Protein AF-A0A1C5A8S3-F1 (afdb_monomer_lite)

Foldseek 3Di:
DDDVVVPVLVLLQVVLVVVLVVLVVVLLVLLVVLVVLLVLLVVLLVVLVDQDFDDPPDDPDDDPPPKTWLDKAWFKFKKFADPPDPPFFDFDLELQDADPDVPPPDDPPRIDTDWTTMWIAILFWIWGQTPVGIDIDGLVQFPGWDQDRHFLWIWTHGPPPDTIMIIRGPPVCSSVVSSSNSSSSCVNVVNSVVHSVNSVVSSVVSVVPNRDDGDRDHSVNRDPVSVCPPVVNVVVVVVVVVVVVVVVVVVPDDDDDDDDDDDDDDDDDDDDDDDDDDDDDDDDDDDDDDDDDDDDDDDDDDDDDDDDDDDDDDDDDDDDDDDDDDDDDDDDPDPPPDPDDDDDDDDDDDDDDDDDDDDDDDPDDPDSPPVVPVVVVVVVVPPD

pLDDT: mean 70.66, std 23.25, range [31.56, 97.38]

Organism: NCBI:txid47872

Secondary structure (DSSP, 8-state):
--STHHHHHHHHHHHHHHHHHHHHHHHHHHHHHHHHHHHHHHHHHHHHHS--PPP-TT-SS---TT--EEEEEEEEEEEEEPTT-TTPPPP-S--PPPP--TTTTSPPTTEEEEEEEEEEEESSEEEEE-SS-EEEEEGGGEEEEEE-SSSSEEEEEETT-PPPEEEE--TTTHHHHHHHHHHHHHHHTT-HHHHHHHHHHHHHHHHHTPPPPPPPPPGGG--GGGGTT-HHHHHHHHHHHHHHHHHHHHS------------------------------PPPPPPP-------------------------PPPPPP------PPPPPP------------------------------------TTSHHHHHHHHHHHT--

Radius of gyration: 34.54 Å; chains: 1; bounding box: 81×74×110 Å

Sequence (384 aa):
MTQADRSGSGWRARWATRENKRRRHAHEDAVEAWCLRGIKLLRLRAAAEEVPAESAAVLPVELPDHEVVLAVQPDAELVDVEDGHTDLPTPELAVIPVQRTKRTRRLPRGVRVTDAGTAVVTDRRVILFGREGDREWTYAELSGLAHHPAAPISLLHSVSGRPVAGLRVPLAATARFRLRLTMAYADFIGQRRVVLARLDEALAANRRSRPPAPAVVTAEHAPARARLAHPAILAAAVALIALPAYAMTADSAGPSGPRGAFQGGVPATPGALPGSGAAPSAAPAAPGTAASRTADPEVTTGTPTSGPADPGAPRPSRPRGSPTRHRLPPPLRLCRRRYLRTDAGHRRIPTATPTAAGSSSASRLPTCAAGSRAWRDSQRAGGT

Structure (mmCIF, N/CA/C/O backbone):
data_AF-A0A1C5A8S3-F1
#
_entry.id   AF-A0A1C5A8S3-F1
#
loop_
_atom_site.group_PDB
_atom_site.id
_atom_site.type_symbol
_atom_site.label_atom_id
_atom_site.label_alt_id
_atom_site.label_comp_id
_atom_site.label_asym_id
_atom_site.label_entity_id
_atom_site.label_seq_id
_atom_site.pdbx_PDB_ins_code
_atom_site.Cartn_x
_atom_site.Cartn_y
_atom_site.Cartn_z
_atom_site.occupancy
_atom_site.B_iso_or_equiv
_atom_site.auth_seq_id
_atom_site.auth_comp_id
_atom_site.auth_asym_id
_atom_site.auth_atom_id
_atom_site.pdbx_PDB_model_num
ATOM 1 N N . MET A 1 1 ? 38.259 -1.760 -55.379 1.00 43.31 1 MET A N 1
ATOM 2 C CA . MET A 1 1 ? 37.660 -2.163 -54.080 1.00 43.31 1 MET A CA 1
ATOM 3 C C . MET A 1 1 ? 38.156 -1.137 -53.061 1.00 43.31 1 MET A C 1
ATOM 5 O O . MET A 1 1 ? 39.359 -0.999 -52.978 1.00 43.31 1 MET A O 1
ATOM 9 N N . THR A 1 2 ? 37.391 -0.234 -52.438 1.00 45.22 2 THR A N 1
ATOM 10 C CA . THR A 1 2 ? 36.358 -0.451 -51.405 1.00 45.22 2 THR A CA 1
ATOM 11 C C . THR A 1 2 ? 35.653 0.892 -51.080 1.00 45.22 2 THR A C 1
ATOM 13 O O . THR A 1 2 ? 35.974 1.570 -50.107 1.00 45.22 2 THR A O 1
ATOM 16 N N . GLN A 1 3 ? 34.677 1.320 -51.888 1.00 45.59 3 GLN A N 1
ATOM 17 C CA . GLN A 1 3 ? 33.869 2.521 -51.576 1.00 45.59 3 GLN A CA 1
ATOM 18 C C . GLN A 1 3 ? 32.366 2.223 -51.463 1.00 45.59 3 GLN A C 1
ATOM 20 O O . GLN A 1 3 ? 31.654 2.926 -50.749 1.00 45.59 3 GLN A O 1
ATOM 25 N N . ALA A 1 4 ? 31.900 1.113 -52.044 1.00 48.72 4 ALA A N 1
ATOM 26 C CA . ALA A 1 4 ? 30.508 0.670 -51.956 1.00 48.72 4 ALA A CA 1
ATOM 27 C C . ALA A 1 4 ? 30.135 0.024 -50.601 1.00 48.72 4 ALA A C 1
ATOM 29 O O . ALA A 1 4 ? 28.971 0.065 -50.204 1.00 48.72 4 ALA A O 1
ATOM 30 N N . ASP A 1 5 ? 31.107 -0.489 -49.836 1.00 46.28 5 ASP A N 1
ATOM 31 C CA . ASP A 1 5 ? 30.841 -1.191 -48.564 1.00 46.28 5 ASP A CA 1
ATOM 32 C C . ASP A 1 5 ? 30.622 -0.260 -47.352 1.00 46.28 5 ASP A C 1
ATOM 34 O O . ASP A 1 5 ? 30.125 -0.667 -46.296 1.00 46.28 5 ASP A O 1
ATOM 38 N N . ARG A 1 6 ? 30.920 1.040 -47.498 1.00 50.88 6 ARG A N 1
ATOM 39 C CA . ARG A 1 6 ? 30.702 2.038 -46.432 1.00 50.88 6 ARG A CA 1
ATOM 40 C C . ARG A 1 6 ? 29.236 2.454 -46.276 1.00 50.88 6 ARG A C 1
ATOM 42 O O . ARG A 1 6 ? 28.849 2.949 -45.219 1.00 50.88 6 ARG A O 1
ATOM 49 N N . SER A 1 7 ? 28.397 2.218 -47.283 1.00 54.88 7 SER A N 1
ATOM 50 C CA . SER A 1 7 ? 27.015 2.724 -47.302 1.00 54.88 7 SER A CA 1
ATOM 51 C C . SER A 1 7 ? 25.995 1.708 -46.766 1.00 54.88 7 SER A C 1
ATOM 53 O O . SER A 1 7 ? 25.005 2.090 -46.136 1.00 54.88 7 SER A O 1
ATOM 55 N N . GLY A 1 8 ? 26.250 0.407 -46.953 1.00 57.06 8 GLY A N 1
ATOM 56 C CA . GLY A 1 8 ? 25.364 -0.676 -46.505 1.00 57.06 8 GLY A CA 1
ATOM 57 C C . GLY A 1 8 ? 25.477 -1.012 -45.013 1.00 57.06 8 GLY A C 1
ATOM 58 O O . GLY A 1 8 ? 24.478 -1.361 -44.385 1.00 57.06 8 GLY A O 1
ATOM 59 N N . SER A 1 9 ? 26.662 -0.862 -44.419 1.00 64.00 9 SER A N 1
ATOM 60 C CA . SER A 1 9 ? 26.934 -1.176 -43.005 1.00 64.00 9 SER A CA 1
ATOM 61 C C . SER A 1 9 ? 26.537 -0.045 -42.042 1.00 64.00 9 SER A C 1
ATOM 63 O O . SER A 1 9 ? 26.091 -0.295 -40.918 1.00 64.00 9 SER A O 1
ATOM 65 N N . GLY A 1 10 ? 26.601 1.213 -42.493 1.00 85.56 10 GLY A N 1
ATOM 66 C CA . GLY A 1 10 ? 26.390 2.381 -41.634 1.00 85.56 10 GLY A CA 1
ATOM 67 C C . GLY A 1 10 ? 24.983 2.491 -41.034 1.00 85.56 10 GLY A C 1
ATOM 68 O O . GLY A 1 10 ? 24.830 2.937 -39.895 1.00 85.56 10 GLY A O 1
ATOM 69 N N . TRP A 1 11 ? 23.930 2.076 -41.750 1.00 86.31 11 TRP A N 1
ATOM 70 C CA . TRP A 1 11 ? 22.565 2.149 -41.205 1.00 86.31 11 TRP A CA 1
ATOM 71 C C . TRP A 1 11 ? 22.323 1.115 -40.100 1.00 86.31 11 TRP A C 1
ATOM 73 O O . TRP A 1 11 ? 21.631 1.432 -39.129 1.00 86.31 11 TRP A O 1
ATOM 83 N N . ARG A 1 12 ? 22.928 -0.077 -40.212 1.00 91.12 12 ARG A N 1
ATOM 84 C CA . ARG A 1 12 ? 22.858 -1.138 -39.198 1.00 91.12 12 ARG A CA 1
ATOM 85 C C . ARG A 1 12 ? 23.557 -0.713 -37.912 1.00 91.12 12 ARG A C 1
ATOM 87 O O . ARG A 1 12 ? 22.976 -0.834 -36.837 1.00 91.12 12 ARG A O 1
ATOM 94 N N . ALA A 1 13 ? 24.742 -0.110 -38.030 1.00 90.62 13 ALA A N 1
ATOM 95 C CA . ALA A 1 13 ? 25.458 0.470 -36.895 1.00 90.62 13 ALA A CA 1
ATOM 96 C C . ALA A 1 13 ? 24.627 1.566 -36.201 1.00 90.62 13 ALA A C 1
ATOM 98 O O . ALA A 1 13 ? 24.406 1.508 -34.993 1.00 90.62 13 ALA A O 1
ATOM 99 N N . ARG A 1 14 ? 24.059 2.515 -36.965 1.00 90.00 14 ARG A N 1
ATOM 100 C CA . ARG A 1 14 ? 23.175 3.561 -36.410 1.00 90.00 14 ARG A CA 1
ATOM 101 C C . ARG A 1 14 ? 21.931 2.985 -35.733 1.00 90.00 14 ARG A C 1
ATOM 103 O O . ARG A 1 14 ? 21.485 3.523 -34.718 1.00 90.00 14 ARG A O 1
ATOM 110 N N . TRP A 1 15 ? 21.346 1.925 -36.294 1.00 93.00 15 TRP A N 1
ATOM 111 C CA . TRP A 1 15 ? 20.227 1.229 -35.664 1.00 93.00 15 TRP A CA 1
ATOM 112 C C . TRP A 1 15 ? 20.648 0.615 -34.327 1.00 93.00 15 TRP A C 1
ATOM 114 O O . TRP A 1 15 ? 20.001 0.906 -33.324 1.00 93.00 15 TRP A O 1
ATOM 124 N N . ALA A 1 16 ? 21.757 -0.129 -34.290 1.00 94.62 16 ALA A N 1
ATOM 125 C CA . ALA A 1 16 ? 22.268 -0.754 -33.073 1.00 94.62 16 ALA A CA 1
ATOM 126 C C . ALA A 1 16 ? 22.545 0.290 -31.977 1.00 94.62 16 ALA A C 1
ATOM 128 O O . ALA A 1 16 ? 22.142 0.110 -30.830 1.00 94.62 16 ALA A O 1
ATOM 129 N N . THR A 1 17 ? 23.123 1.447 -32.324 1.00 93.19 17 THR A N 1
ATOM 130 C CA . THR A 1 17 ? 23.322 2.557 -31.376 1.00 93.19 17 THR A CA 1
ATOM 131 C C . THR A 1 17 ? 22.002 3.084 -30.800 1.00 93.19 17 THR A C 1
ATOM 133 O O . THR A 1 17 ? 21.900 3.284 -29.587 1.00 93.19 17 THR A O 1
ATOM 136 N N . ARG A 1 18 ? 20.975 3.311 -31.636 1.00 95.00 18 ARG A N 1
ATOM 137 C CA . ARG A 1 18 ? 19.654 3.783 -31.172 1.00 95.00 18 ARG A CA 1
ATOM 138 C C . ARG A 1 18 ? 18.941 2.740 -30.318 1.00 95.00 18 ARG A C 1
ATOM 140 O O . ARG A 1 18 ? 18.359 3.090 -29.295 1.00 95.00 18 ARG A O 1
ATOM 147 N N . GLU A 1 19 ? 19.007 1.481 -30.730 1.00 96.06 19 GLU A N 1
ATOM 148 C CA . GLU A 1 19 ? 18.443 0.341 -30.013 1.00 96.06 19 GLU A CA 1
ATOM 149 C C . GLU A 1 19 ? 19.072 0.209 -28.623 1.00 96.06 19 GLU A C 1
ATOM 151 O O . GLU A 1 19 ? 18.361 0.239 -27.619 1.00 96.06 19 GLU A O 1
ATOM 156 N N . ASN A 1 20 ? 20.404 0.175 -28.553 1.00 96.62 20 ASN A N 1
ATOM 157 C CA . ASN A 1 20 ? 21.144 0.118 -27.295 1.00 96.62 20 ASN A CA 1
ATOM 158 C C . ASN A 1 20 ? 20.857 1.340 -26.413 1.00 96.62 20 ASN A C 1
ATOM 160 O O . ASN A 1 20 ? 20.693 1.195 -25.203 1.00 96.62 20 ASN A O 1
ATOM 164 N N . LYS A 1 21 ? 20.727 2.542 -26.997 1.00 96.19 21 LYS A N 1
ATOM 165 C CA . LYS A 1 21 ? 20.308 3.746 -26.261 1.00 96.19 21 LYS A CA 1
ATOM 166 C C . LYS A 1 21 ? 18.904 3.586 -25.666 1.00 96.19 21 LYS A C 1
ATOM 168 O O . LYS A 1 21 ? 18.722 3.908 -24.495 1.00 96.19 21 LYS A O 1
ATOM 173 N N . ARG A 1 22 ? 17.930 3.071 -26.426 1.00 97.12 22 ARG A N 1
ATOM 174 C CA . ARG A 1 22 ? 16.562 2.831 -25.930 1.00 97.12 22 ARG A CA 1
ATOM 175 C C . ARG A 1 22 ? 16.545 1.791 -24.810 1.00 97.12 22 ARG A C 1
ATOM 177 O O . ARG A 1 22 ? 15.952 2.046 -23.768 1.00 97.12 22 ARG A O 1
ATOM 184 N N . ARG A 1 23 ? 17.221 0.652 -25.001 1.00 97.38 23 ARG A N 1
ATOM 185 C CA . ARG A 1 23 ? 17.331 -0.413 -23.987 1.00 97.38 23 ARG A CA 1
ATOM 186 C C . ARG A 1 23 ? 17.997 0.084 -22.710 1.00 97.38 23 ARG A C 1
ATOM 188 O O . ARG A 1 23 ? 17.550 -0.263 -21.623 1.00 97.38 23 ARG A O 1
ATOM 195 N N . ARG A 1 24 ? 19.028 0.925 -22.837 1.00 96.31 24 ARG A N 1
ATOM 196 C CA . ARG A 1 24 ? 19.686 1.554 -21.691 1.00 96.31 24 ARG A CA 1
ATOM 197 C C . ARG A 1 24 ? 18.729 2.453 -20.917 1.00 96.31 24 ARG A C 1
ATOM 199 O O . ARG A 1 24 ? 18.636 2.281 -19.713 1.00 96.31 24 ARG A O 1
ATOM 206 N N . HIS A 1 25 ? 18.002 3.347 -21.586 1.00 96.69 25 HIS A N 1
ATOM 207 C CA . HIS A 1 25 ? 17.023 4.199 -20.903 1.00 96.69 25 HIS A CA 1
ATOM 208 C C . HIS A 1 25 ? 15.931 3.375 -20.210 1.00 96.69 25 HIS A C 1
ATOM 210 O O . HIS A 1 25 ? 15.678 3.580 -19.031 1.00 96.69 25 HIS A O 1
ATOM 216 N N . ALA A 1 26 ? 15.376 2.363 -20.884 1.00 96.50 26 ALA A N 1
ATOM 217 C CA . ALA A 1 26 ? 14.395 1.469 -20.269 1.00 96.50 26 ALA A CA 1
ATOM 218 C C . ALA A 1 26 ? 14.956 0.724 -19.040 1.00 96.50 26 ALA A C 1
ATOM 220 O O . ALA A 1 26 ? 14.254 0.542 -18.047 1.00 96.50 26 ALA A O 1
ATOM 221 N N . HIS A 1 27 ? 16.225 0.303 -19.084 1.00 96.56 27 HIS A N 1
ATOM 222 C CA . HIS A 1 27 ? 16.898 -0.303 -17.937 1.00 96.56 27 HIS A CA 1
ATOM 223 C C . HIS A 1 27 ? 17.129 0.702 -16.799 1.00 96.56 27 HIS A C 1
ATOM 225 O O . HIS A 1 27 ? 16.895 0.362 -15.643 1.00 96.56 27 HIS A O 1
ATOM 231 N N . GLU A 1 28 ? 17.566 1.927 -17.103 1.00 96.62 28 GLU A N 1
ATOM 232 C CA . GLU A 1 28 ? 17.740 3.003 -16.118 1.00 96.62 28 GLU A CA 1
ATOM 233 C C . GLU A 1 28 ? 16.420 3.297 -15.389 1.00 96.62 28 GLU A C 1
ATOM 235 O O . GLU A 1 28 ? 16.400 3.285 -14.156 1.00 96.62 28 GLU A O 1
ATOM 240 N N . ASP A 1 29 ? 15.317 3.435 -16.129 1.00 95.38 29 ASP A N 1
ATOM 241 C CA . ASP A 1 29 ? 13.974 3.641 -15.575 1.00 95.38 29 ASP A CA 1
ATOM 242 C C . ASP A 1 29 ? 13.541 2.460 -14.687 1.00 95.38 29 ASP A C 1
ATOM 244 O O . ASP A 1 29 ? 13.013 2.642 -13.585 1.00 95.38 29 ASP A O 1
ATOM 248 N N . ALA A 1 30 ? 13.800 1.224 -15.132 1.00 95.31 30 ALA A N 1
ATOM 249 C CA . ALA A 1 30 ? 13.494 0.022 -14.359 1.00 95.31 30 ALA A CA 1
ATOM 250 C C . ALA A 1 30 ? 14.310 -0.052 -13.056 1.00 95.31 30 ALA A C 1
ATOM 252 O O . ALA A 1 30 ? 13.770 -0.411 -12.006 1.00 95.31 30 ALA A O 1
ATOM 253 N N . VAL A 1 31 ? 15.601 0.299 -13.100 1.00 96.62 31 VAL A N 1
ATOM 254 C CA . VAL A 1 31 ? 16.480 0.347 -11.921 1.00 96.62 31 VAL A CA 1
ATOM 255 C C . VAL A 1 31 ? 16.034 1.439 -10.954 1.00 96.62 31 VAL A C 1
ATOM 257 O O . VAL A 1 31 ? 16.016 1.198 -9.746 1.00 96.62 31 VAL A O 1
ATOM 260 N N . GLU A 1 32 ? 15.634 2.609 -11.450 1.00 95.44 32 GLU A N 1
ATOM 261 C CA . GLU A 1 32 ? 15.087 3.679 -10.614 1.00 95.44 32 GLU A CA 1
ATOM 262 C C . GLU A 1 32 ? 13.810 3.220 -9.897 1.00 95.44 32 GLU A C 1
ATOM 264 O O . GLU A 1 32 ? 13.721 3.317 -8.669 1.00 95.44 32 GLU A O 1
ATOM 269 N N . ALA A 1 33 ? 12.856 2.634 -10.628 1.00 92.38 33 ALA A N 1
ATOM 270 C CA . ALA A 1 33 ? 11.618 2.110 -10.054 1.00 92.38 33 ALA A CA 1
ATOM 271 C C . ALA A 1 33 ? 11.878 1.011 -9.004 1.00 92.38 33 ALA A C 1
ATOM 273 O O . ALA A 1 33 ? 11.251 0.999 -7.939 1.00 92.38 33 ALA A O 1
ATOM 274 N N . TRP A 1 34 ? 12.826 0.108 -9.276 1.00 95.12 34 TRP A N 1
ATOM 275 C CA . TRP A 1 34 ? 13.283 -0.926 -8.342 1.00 95.12 34 TRP A CA 1
ATOM 276 C C . TRP A 1 34 ? 13.899 -0.330 -7.066 1.00 95.12 34 TRP A C 1
ATOM 278 O O . TRP A 1 34 ? 13.541 -0.726 -5.953 1.00 95.12 34 TRP A O 1
ATOM 288 N N . CYS A 1 35 ? 14.773 0.669 -7.205 1.00 96.31 35 CYS A N 1
ATOM 289 C CA . CYS A 1 35 ? 15.393 1.371 -6.082 1.00 96.31 35 CYS A CA 1
ATOM 290 C C . CYS A 1 35 ? 14.357 2.089 -5.208 1.00 96.31 35 CYS A C 1
ATOM 292 O O . CYS A 1 35 ? 14.371 1.948 -3.983 1.00 96.31 35 CYS A O 1
ATOM 294 N N . LEU A 1 36 ? 13.427 2.825 -5.824 1.00 93.25 36 LEU A N 1
ATOM 295 C CA . LEU A 1 36 ? 12.356 3.523 -5.110 1.00 93.25 36 LEU A CA 1
ATOM 296 C C . LEU A 1 36 ? 11.463 2.548 -4.334 1.00 93.25 36 LEU A C 1
ATOM 298 O O . LEU A 1 36 ? 11.100 2.825 -3.187 1.00 93.25 36 LEU A O 1
ATOM 302 N N . ARG A 1 37 ? 11.148 1.386 -4.923 1.00 92.00 37 ARG A N 1
ATOM 303 C CA . ARG A 1 37 ? 10.407 0.315 -4.243 1.00 92.00 37 ARG A CA 1
ATOM 304 C C . ARG A 1 37 ? 11.173 -0.212 -3.029 1.00 92.00 37 ARG A C 1
ATOM 306 O O . ARG A 1 37 ? 10.591 -0.294 -1.951 1.00 92.00 37 ARG A O 1
ATOM 313 N N . GLY A 1 38 ? 12.470 -0.484 -3.175 1.00 93.88 38 GLY A N 1
ATOM 314 C CA . GLY A 1 38 ? 13.333 -0.925 -2.075 1.00 93.88 38 GLY A CA 1
ATOM 315 C C . GLY A 1 38 ? 13.401 0.081 -0.920 1.00 93.88 38 GLY A C 1
ATOM 316 O O . GLY A 1 38 ? 13.225 -0.298 0.235 1.00 93.88 38 GLY A O 1
ATOM 317 N N . ILE A 1 39 ? 13.571 1.374 -1.219 1.00 94.38 39 ILE A N 1
ATOM 318 C CA . ILE A 1 39 ? 13.568 2.444 -0.204 1.00 94.38 39 ILE A CA 1
ATOM 319 C C . ILE A 1 39 ? 12.216 2.512 0.516 1.00 94.38 39 ILE A C 1
ATOM 321 O O . ILE A 1 39 ? 12.176 2.663 1.737 1.00 94.38 39 ILE A O 1
ATOM 325 N N . LYS A 1 40 ? 11.101 2.391 -0.217 1.00 90.25 40 LYS A N 1
ATOM 326 C CA . LYS A 1 40 ? 9.756 2.387 0.376 1.00 90.25 40 LYS A CA 1
ATOM 327 C C . LYS A 1 40 ? 9.570 1.207 1.332 1.00 90.25 40 LYS A C 1
ATOM 329 O O . LYS A 1 40 ? 9.077 1.418 2.434 1.00 90.25 40 LYS A O 1
ATOM 334 N N . LEU A 1 41 ? 9.990 0.003 0.939 1.00 91.62 41 LEU A N 1
ATOM 335 C CA . LEU A 1 41 ? 9.918 -1.188 1.790 1.00 91.62 41 LEU A CA 1
ATOM 336 C C . LEU A 1 41 ? 10.779 -1.047 3.051 1.00 91.62 41 LEU A C 1
ATOM 338 O O . LEU A 1 41 ? 10.303 -1.352 4.135 1.00 91.62 41 LEU A O 1
ATOM 342 N N . LEU A 1 42 ? 12.001 -0.514 2.937 1.00 94.31 42 LEU A N 1
ATOM 343 C CA . LEU A 1 42 ? 12.863 -0.264 4.099 1.00 94.31 42 LEU A CA 1
ATOM 344 C C . LEU A 1 42 ? 12.233 0.729 5.082 1.00 94.31 42 LEU A C 1
ATOM 346 O O . LEU A 1 42 ? 12.278 0.510 6.287 1.00 94.31 42 LEU A O 1
ATOM 350 N N . ARG A 1 43 ? 11.608 1.799 4.575 1.00 92.56 43 ARG A N 1
ATOM 351 C CA . ARG A 1 43 ? 10.887 2.765 5.418 1.00 92.56 43 ARG A CA 1
ATOM 352 C C . ARG A 1 43 ? 9.689 2.135 6.122 1.00 92.56 43 ARG A C 1
ATOM 354 O O . ARG A 1 43 ? 9.486 2.411 7.295 1.00 92.56 43 ARG A O 1
ATOM 361 N N . LEU A 1 44 ? 8.916 1.300 5.421 1.00 91.00 44 LEU A N 1
ATOM 362 C CA . LEU A 1 44 ? 7.804 0.561 6.028 1.00 91.00 44 LEU A CA 1
ATOM 363 C C . LEU A 1 44 ? 8.307 -0.401 7.107 1.00 91.00 44 LEU A C 1
ATOM 365 O O . LEU A 1 44 ? 7.734 -0.441 8.185 1.00 91.00 44 LEU A O 1
ATOM 369 N N . ARG A 1 45 ? 9.398 -1.127 6.840 1.00 93.75 45 ARG A N 1
ATOM 370 C CA . ARG A 1 45 ? 9.999 -2.068 7.789 1.00 93.75 45 ARG A CA 1
ATOM 371 C C . ARG A 1 45 ? 10.508 -1.384 9.054 1.00 93.75 45 ARG A C 1
ATOM 373 O O . ARG A 1 45 ? 10.262 -1.912 10.129 1.00 93.75 45 ARG A O 1
ATOM 380 N N . ALA A 1 46 ? 11.168 -0.233 8.925 1.00 92.88 46 ALA A N 1
ATOM 381 C CA . ALA A 1 46 ? 11.617 0.565 10.067 1.00 92.88 46 ALA A CA 1
ATOM 382 C C . ALA A 1 46 ? 10.426 1.111 10.874 1.00 92.88 46 ALA A C 1
ATOM 384 O O . ALA A 1 46 ? 10.355 0.918 12.081 1.00 92.88 46 ALA A O 1
ATOM 385 N N . ALA A 1 47 ? 9.434 1.699 10.196 1.00 91.00 47 ALA A N 1
ATOM 386 C CA . ALA A 1 47 ? 8.229 2.211 10.849 1.00 91.00 47 ALA A CA 1
ATOM 387 C C . ALA A 1 47 ? 7.382 1.110 11.517 1.00 91.00 47 ALA A C 1
ATOM 389 O O . ALA A 1 47 ? 6.642 1.400 12.447 1.00 91.00 47 ALA A O 1
ATOM 390 N N . ALA A 1 48 ? 7.477 -0.137 11.045 1.00 91.31 48 ALA A N 1
ATOM 391 C CA . ALA A 1 48 ? 6.830 -1.292 11.660 1.00 91.31 48 ALA A CA 1
ATOM 392 C C . ALA A 1 48 ? 7.552 -1.797 12.920 1.00 91.31 48 ALA A C 1
ATOM 394 O O . ALA A 1 48 ? 6.956 -2.544 13.685 1.00 91.31 48 ALA A O 1
ATOM 395 N N . GLU A 1 49 ? 8.828 -1.460 13.141 1.00 90.62 49 GLU A N 1
ATOM 396 C CA . GLU A 1 49 ? 9.518 -1.785 14.403 1.00 90.62 49 GLU A CA 1
ATOM 397 C C . GLU A 1 49 ? 9.149 -0.803 15.496 1.00 90.62 49 GLU A C 1
ATOM 399 O O . GLU A 1 49 ? 8.960 -1.202 16.645 1.00 90.62 49 GLU A O 1
ATOM 404 N N . GLU A 1 50 ? 9.007 0.462 15.119 1.00 87.25 50 GLU A N 1
ATOM 405 C CA . GLU A 1 50 ? 8.541 1.508 16.007 1.00 87.25 50 GLU A CA 1
ATOM 406 C C . GLU A 1 50 ? 7.119 1.173 16.494 1.00 87.25 50 GLU A C 1
ATOM 408 O O . GLU A 1 50 ? 6.264 0.700 15.740 1.00 87.25 50 GLU A O 1
ATOM 413 N N . VAL A 1 51 ? 6.859 1.403 17.781 1.00 68.44 51 VAL A N 1
ATOM 414 C CA . VAL A 1 51 ? 5.505 1.408 18.351 1.00 68.44 51 VAL A CA 1
ATOM 415 C C . VAL A 1 51 ? 5.148 2.874 18.588 1.00 68.44 51 VAL A C 1
ATOM 417 O O . VAL A 1 51 ? 5.387 3.391 19.680 1.00 68.44 51 VAL A O 1
ATOM 420 N N . PRO A 1 52 ? 4.694 3.612 17.560 1.00 63.53 52 PRO A N 1
ATOM 421 C CA . PRO A 1 52 ? 4.363 5.011 17.745 1.00 63.53 52 PRO A CA 1
ATOM 422 C C . PRO A 1 52 ? 3.016 5.121 18.464 1.00 63.53 52 PRO A C 1
ATOM 424 O O . PRO A 1 52 ? 1.973 4.891 17.858 1.00 63.53 52 PRO A O 1
ATOM 427 N N . ALA A 1 53 ? 3.045 5.510 19.737 1.00 67.06 53 ALA A N 1
ATOM 428 C CA . ALA A 1 53 ? 1.891 6.116 20.390 1.00 67.06 53 ALA A CA 1
ATOM 429 C C . ALA A 1 53 ? 1.831 7.595 19.970 1.00 67.06 53 ALA A C 1
ATOM 431 O O . ALA A 1 53 ? 2.798 8.338 20.160 1.00 67.06 53 ALA A O 1
ATOM 432 N N . GLU A 1 54 ? 0.731 8.020 19.350 1.00 70.00 54 GLU A N 1
ATOM 433 C CA . GLU A 1 54 ? 0.452 9.442 19.145 1.00 70.00 54 GLU A CA 1
ATOM 434 C C . GLU A 1 54 ? -0.149 10.023 20.431 1.00 70.00 54 GLU A C 1
ATOM 436 O O . GLU A 1 54 ? -0.907 9.360 21.135 1.00 70.00 54 GLU A O 1
ATOM 441 N N . SER A 1 55 ? 0.224 11.261 20.770 1.00 65.00 55 SER A N 1
ATOM 442 C CA . SER A 1 55 ? -0.323 11.929 21.952 1.00 65.00 55 SER A CA 1
ATOM 443 C C . SER A 1 55 ? -1.823 12.158 21.771 1.00 65.00 55 SER A C 1
ATOM 445 O O . SER A 1 55 ? -2.238 12.782 20.794 1.00 65.00 55 SER A O 1
ATOM 447 N N . ALA A 1 56 ? -2.620 11.696 22.735 1.00 62.25 56 ALA A N 1
ATOM 448 C CA . ALA A 1 56 ? -4.079 11.802 22.745 1.00 62.25 56 ALA A CA 1
ATOM 449 C C . ALA A 1 56 ? -4.612 13.234 22.976 1.00 62.25 56 ALA A C 1
ATOM 451 O O . ALA A 1 56 ? -5.819 13.441 23.021 1.00 62.25 56 ALA A O 1
ATOM 452 N N . ALA A 1 57 ? -3.730 14.229 23.120 1.00 56.47 57 ALA A N 1
ATOM 453 C CA . ALA A 1 57 ? -4.049 15.549 23.671 1.00 56.47 57 ALA A CA 1
ATOM 454 C C . ALA A 1 57 ? -5.053 16.405 22.866 1.00 56.47 57 ALA A C 1
ATOM 456 O O . ALA A 1 57 ? -5.448 17.462 23.348 1.00 56.47 57 ALA A O 1
ATOM 457 N N . VAL A 1 58 ? -5.461 15.990 21.660 1.00 65.44 58 VAL A N 1
ATOM 458 C CA . VAL A 1 58 ? -6.460 16.696 20.831 1.00 65.44 58 VAL A CA 1
ATOM 459 C C . VAL A 1 58 ? -7.324 15.685 20.068 1.00 65.44 58 VAL A C 1
ATOM 461 O O . VAL A 1 58 ? -7.433 15.733 18.842 1.00 65.44 58 VAL A O 1
ATOM 464 N N . LEU A 1 59 ? -7.871 14.695 20.769 1.00 73.25 59 LEU A N 1
ATOM 465 C CA . LEU A 1 59 ? -8.800 13.744 20.165 1.00 73.25 59 LEU A CA 1
ATOM 466 C C . LEU A 1 59 ? -10.247 14.151 20.435 1.00 73.25 59 LEU A C 1
ATOM 468 O O . LEU A 1 59 ? -10.557 14.564 21.548 1.00 73.25 59 LEU A O 1
ATOM 472 N N . PRO A 1 60 ? -11.146 13.994 19.452 1.00 70.62 60 PRO A N 1
ATOM 473 C CA . PRO A 1 60 ? -12.570 14.262 19.627 1.00 70.62 60 PRO A CA 1
ATOM 474 C C . PRO A 1 60 ? -13.296 13.188 20.461 1.00 70.62 60 PRO A C 1
ATOM 476 O O . PRO A 1 60 ? -14.520 13.156 20.442 1.00 70.62 60 PRO A O 1
ATOM 479 N N . VAL A 1 61 ? -12.581 12.297 21.164 1.00 72.38 61 VAL A N 1
ATOM 480 C CA . VAL A 1 61 ? -13.187 11.163 21.875 1.00 72.38 61 VAL A CA 1
ATOM 481 C C . VAL A 1 61 ? -12.596 10.963 23.262 1.00 72.38 61 VAL A C 1
ATOM 483 O O . VAL A 1 61 ? -11.384 11.081 23.461 1.00 72.38 61 VAL A O 1
ATOM 486 N N . GLU A 1 62 ? -13.464 10.598 24.199 1.00 79.88 62 GLU A N 1
ATOM 487 C CA . GLU A 1 62 ? -13.068 10.051 25.490 1.00 79.88 62 GLU A CA 1
ATOM 488 C C . GLU A 1 62 ? -12.588 8.612 25.285 1.00 79.88 62 GLU A C 1
ATOM 490 O O . GLU A 1 62 ? -13.342 7.720 24.889 1.00 79.88 62 GLU A O 1
ATOM 495 N N . LEU A 1 63 ? -11.296 8.397 25.510 1.00 84.31 63 LEU A N 1
ATOM 496 C CA . LEU A 1 63 ? -10.695 7.073 25.488 1.00 84.31 63 LEU A CA 1
ATOM 497 C C . LEU A 1 63 ? -10.639 6.527 26.917 1.00 84.31 63 LEU A C 1
ATOM 499 O O . LEU A 1 63 ? -10.282 7.279 27.824 1.00 84.31 63 LEU A O 1
ATOM 503 N N . PRO A 1 64 ? -10.927 5.232 27.136 1.00 85.56 64 PRO A N 1
ATOM 504 C CA . PRO A 1 64 ? -10.642 4.575 28.404 1.00 85.56 64 PRO A CA 1
ATOM 505 C C . PRO A 1 64 ? -9.169 4.760 28.787 1.00 85.56 64 PRO A C 1
ATOM 507 O O . PRO A 1 64 ? -8.307 4.742 27.908 1.00 85.56 64 PRO A O 1
ATOM 510 N N . ASP A 1 65 ? -8.870 4.824 30.090 1.00 75.06 65 ASP A N 1
ATOM 511 C CA . ASP A 1 65 ? -7.562 5.189 30.681 1.00 75.06 65 ASP A CA 1
ATOM 512 C C . ASP A 1 65 ? -6.333 4.370 30.212 1.00 75.06 65 ASP A C 1
ATOM 514 O O . ASP A 1 65 ? -5.195 4.630 30.614 1.00 75.06 65 ASP A O 1
ATOM 518 N N . HIS A 1 66 ? -6.529 3.353 29.371 1.00 85.50 66 HIS A N 1
ATOM 519 C CA . HIS A 1 66 ? -5.495 2.448 28.866 1.00 85.50 66 HIS A CA 1
ATOM 520 C C . HIS A 1 66 ? -5.538 2.231 27.350 1.00 85.50 66 HIS A C 1
ATOM 522 O O . HIS A 1 66 ? -4.759 1.426 26.843 1.00 85.50 66 HIS A O 1
ATOM 528 N N . GLU A 1 67 ? -6.449 2.887 26.634 1.00 90.38 67 GLU A N 1
ATOM 529 C CA . GLU A 1 67 ? -6.516 2.800 25.178 1.00 90.38 67 GLU A CA 1
ATOM 530 C C . GLU A 1 67 ? -5.504 3.775 24.560 1.00 90.38 67 GLU A C 1
ATOM 532 O O . GLU A 1 67 ? -5.465 4.962 24.888 1.00 90.38 67 GLU A O 1
ATOM 537 N N . VAL A 1 68 ? -4.644 3.264 23.680 1.00 90.94 68 VAL A N 1
ATOM 538 C CA . VAL A 1 68 ? -3.537 4.025 23.091 1.00 90.94 68 VAL A CA 1
ATOM 539 C C . VAL A 1 68 ? -3.861 4.359 21.647 1.00 90.94 68 VAL A C 1
ATOM 541 O O . VAL A 1 68 ? -4.145 3.478 20.837 1.00 90.94 68 VAL A O 1
ATOM 544 N N . VAL A 1 69 ? -3.744 5.636 21.288 1.00 92.81 69 VAL A N 1
ATOM 545 C CA . VAL A 1 69 ? -3.922 6.070 19.900 1.00 92.81 69 VAL A CA 1
ATOM 546 C C . VAL A 1 69 ? -2.653 5.858 19.101 1.00 92.81 69 VAL A C 1
ATOM 548 O O . VAL A 1 69 ? -1.572 6.331 19.447 1.00 92.81 69 VAL A O 1
ATOM 551 N N . LEU A 1 70 ? -2.810 5.157 17.986 1.00 91.88 70 LEU A N 1
ATOM 552 C CA . LEU A 1 70 ? -1.731 4.793 17.075 1.00 91.88 70 LEU A CA 1
ATOM 553 C C . LEU A 1 70 ? -1.765 5.642 15.800 1.00 91.88 70 LEU A C 1
ATOM 555 O O . LEU A 1 70 ? -0.731 5.876 15.161 1.00 91.88 70 LEU A O 1
ATOM 559 N N . ALA A 1 71 ? -2.954 6.098 15.398 1.00 92.69 71 ALA A N 1
ATOM 560 C CA . ALA A 1 71 ? -3.119 6.987 14.259 1.00 92.69 71 ALA A CA 1
ATOM 561 C C . ALA A 1 71 ? -4.359 7.867 14.387 1.00 92.69 71 ALA A C 1
ATOM 563 O O . ALA A 1 71 ? -5.442 7.368 14.679 1.00 92.69 71 ALA A O 1
ATOM 564 N N . VAL A 1 72 ? -4.217 9.130 13.996 1.00 94.19 72 VAL A N 1
ATOM 565 C CA . VAL A 1 72 ? -5.343 9.996 13.627 1.00 94.19 72 VAL A CA 1
ATOM 566 C C . VAL A 1 72 ? -5.263 10.322 12.142 1.00 94.19 72 VAL A C 1
ATOM 568 O O . VAL A 1 72 ? -4.211 10.722 11.636 1.00 94.19 72 VAL A O 1
ATOM 571 N N . GLN A 1 73 ? -6.368 10.139 11.428 1.00 95.62 73 GLN A N 1
ATOM 572 C CA . GLN A 1 73 ? -6.467 10.388 10.000 1.00 95.62 73 GLN A CA 1
ATOM 573 C C . GLN A 1 73 ? -7.671 11.287 9.691 1.00 95.62 73 GLN A C 1
ATOM 575 O O . GLN A 1 73 ? -8.794 10.785 9.618 1.00 95.62 73 GLN A O 1
ATOM 580 N N . PRO A 1 74 ? -7.450 12.593 9.459 1.00 94.94 74 PRO A N 1
ATOM 581 C CA . PRO A 1 74 ? -8.500 13.471 8.959 1.00 94.94 74 PRO A CA 1
ATOM 582 C C . PRO A 1 74 ? -8.860 13.125 7.508 1.00 94.94 74 PRO A C 1
ATOM 584 O O . PRO A 1 74 ? -8.092 12.449 6.808 1.00 94.94 74 PRO A O 1
ATOM 587 N N . ASP A 1 75 ? -10.010 13.627 7.062 1.00 95.44 75 ASP A N 1
ATOM 588 C CA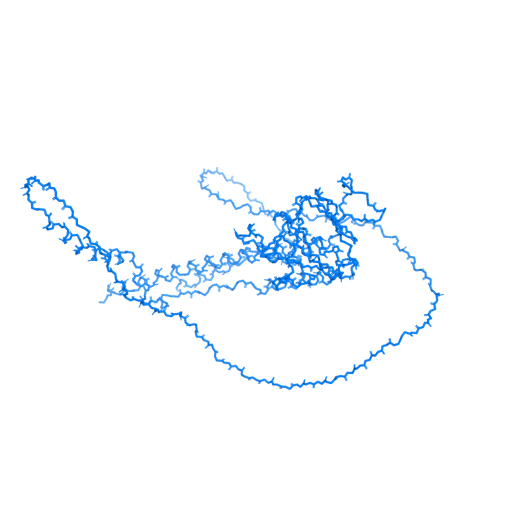 . ASP A 1 75 ? -10.553 13.439 5.712 1.00 95.44 75 ASP A CA 1
ATOM 589 C C . ASP A 1 75 ? -10.684 11.956 5.315 1.00 95.44 75 ASP A C 1
ATOM 591 O O . ASP A 1 75 ? -10.451 11.571 4.165 1.00 95.44 75 ASP A O 1
ATOM 595 N N . ALA A 1 76 ? -10.996 11.102 6.290 1.00 96.94 76 ALA A N 1
ATOM 596 C CA . ALA A 1 76 ? -11.325 9.708 6.056 1.00 96.94 76 ALA A CA 1
ATOM 597 C C . ALA A 1 76 ? -12.786 9.600 5.612 1.00 96.94 76 ALA A C 1
ATOM 599 O O . ALA A 1 76 ? -13.675 10.184 6.217 1.00 96.94 76 ALA A O 1
ATOM 600 N N . GLU A 1 77 ? -13.037 8.837 4.562 1.00 97.38 77 GLU A N 1
ATOM 601 C CA . GLU A 1 77 ? -14.369 8.540 4.051 1.00 97.38 77 GLU A CA 1
ATOM 602 C C . GLU A 1 77 ? -14.760 7.119 4.477 1.00 97.38 77 GLU A C 1
ATOM 604 O O . GLU A 1 77 ? -13.988 6.170 4.287 1.00 97.38 77 GLU A O 1
ATOM 609 N N . LEU A 1 78 ? -15.966 6.969 5.021 1.00 97.19 78 LEU A N 1
ATOM 610 C CA . LEU A 1 78 ? -16.615 5.679 5.196 1.00 97.19 78 LEU A CA 1
ATOM 611 C C . LEU A 1 78 ? -16.994 5.135 3.832 1.00 97.19 78 LEU A C 1
ATOM 613 O O . LEU A 1 78 ? -17.651 5.821 3.047 1.00 97.19 78 LEU A O 1
ATOM 617 N N . VAL A 1 79 ? -16.612 3.893 3.564 1.00 95.94 79 VAL A N 1
ATOM 618 C CA . VAL A 1 79 ? -17.086 3.184 2.385 1.00 95.94 79 VAL A CA 1
ATOM 619 C C . VAL A 1 79 ? -17.854 1.938 2.778 1.00 95.94 79 VAL A C 1
ATOM 621 O O . VAL A 1 79 ? -17.378 1.145 3.587 1.00 95.94 79 VAL A O 1
ATOM 624 N N . ASP A 1 80 ? -19.009 1.748 2.156 1.00 94.50 80 ASP A N 1
ATOM 625 C CA . ASP A 1 80 ? -19.751 0.496 2.215 1.00 94.50 80 ASP A CA 1
ATOM 626 C C . ASP A 1 80 ? -19.580 -0.243 0.887 1.00 94.50 80 ASP A C 1
ATOM 628 O O . ASP A 1 80 ? -19.557 0.358 -0.197 1.00 94.50 80 ASP A O 1
ATOM 632 N N . VAL A 1 81 ? -19.438 -1.558 0.985 1.00 92.56 81 VAL A N 1
ATOM 633 C CA . VAL A 1 81 ? -19.368 -2.455 -0.161 1.00 92.56 81 VAL A CA 1
ATOM 634 C C . VAL A 1 81 ? -20.732 -3.099 -0.355 1.00 92.56 81 VAL A C 1
ATOM 636 O O . VAL A 1 81 ? -21.322 -3.620 0.586 1.00 92.56 81 VAL A O 1
ATOM 639 N N . GLU A 1 82 ? -21.241 -3.041 -1.579 1.00 88.38 82 GLU A N 1
ATOM 640 C CA . GLU A 1 82 ? -22.481 -3.718 -1.953 1.00 88.38 82 GLU A CA 1
ATOM 641 C C . GLU A 1 82 ? -22.320 -5.241 -1.930 1.00 88.38 82 GLU A C 1
ATOM 643 O O . GLU A 1 82 ? -21.273 -5.780 -2.306 1.00 88.38 82 GLU A O 1
ATOM 648 N N . ASP A 1 83 ? -23.383 -5.932 -1.520 1.00 76.75 83 ASP A N 1
ATOM 649 C CA . ASP A 1 83 ? -23.417 -7.389 -1.479 1.00 76.75 83 ASP A CA 1
ATOM 650 C C . ASP A 1 83 ? -23.218 -7.988 -2.882 1.00 76.75 83 ASP A C 1
ATOM 652 O O . ASP A 1 83 ? -23.726 -7.481 -3.884 1.00 76.75 83 ASP A O 1
ATOM 656 N N . GLY A 1 84 ? -22.468 -9.092 -2.954 1.00 71.19 84 GLY A N 1
ATOM 657 C CA . GLY A 1 84 ? -22.242 -9.832 -4.199 1.00 71.19 84 GLY A CA 1
ATOM 658 C C . GLY A 1 84 ? -21.036 -9.390 -5.037 1.00 71.19 84 GLY A C 1
ATOM 659 O O . GLY A 1 84 ? -20.836 -9.940 -6.121 1.00 71.19 84 GLY A O 1
ATOM 660 N N . HIS A 1 85 ? -20.193 -8.463 -4.564 1.00 71.06 85 HIS A N 1
ATOM 661 C CA . HIS A 1 85 ? -18.926 -8.167 -5.250 1.00 71.06 85 HIS A CA 1
ATOM 662 C C . HIS A 1 85 ? -17.856 -9.221 -4.974 1.00 71.06 85 HIS A C 1
ATOM 664 O O . HIS A 1 85 ? -17.303 -9.311 -3.880 1.00 71.06 85 HIS A O 1
ATOM 670 N N . THR A 1 86 ? -17.519 -9.984 -6.014 1.00 61.59 86 THR A N 1
ATOM 671 C CA . THR A 1 86 ? -16.510 -11.056 -5.985 1.00 61.59 86 THR A CA 1
ATOM 672 C C . THR A 1 86 ? -15.068 -10.553 -5.955 1.00 61.59 86 THR A C 1
ATOM 674 O O . THR A 1 86 ? -14.162 -11.317 -5.636 1.00 61.59 86 THR A O 1
ATOM 677 N N . ASP A 1 87 ? -14.839 -9.277 -6.268 1.00 75.31 87 ASP A N 1
ATOM 678 C CA . ASP A 1 87 ? -13.495 -8.733 -6.506 1.00 75.31 87 ASP A CA 1
ATOM 679 C C . ASP A 1 87 ? -12.867 -8.102 -5.250 1.00 75.31 87 ASP A C 1
ATOM 681 O O . ASP A 1 87 ? -11.887 -7.351 -5.335 1.00 75.31 87 ASP A O 1
ATOM 685 N N . LEU A 1 88 ? -13.435 -8.365 -4.070 1.00 79.69 88 LEU A N 1
ATOM 686 C CA . LEU A 1 88 ? -12.882 -7.844 -2.827 1.00 79.69 88 LEU A CA 1
ATOM 687 C C . LEU A 1 88 ? -11.562 -8.543 -2.493 1.00 79.69 88 LEU A C 1
ATOM 689 O O . LEU A 1 88 ? -11.460 -9.766 -2.601 1.00 79.69 88 LEU A O 1
ATOM 693 N N . PRO A 1 89 ? -10.535 -7.785 -2.067 1.00 84.75 89 PRO A N 1
ATOM 694 C CA . PRO A 1 89 ? -9.295 -8.389 -1.617 1.00 84.75 89 PRO A CA 1
ATOM 695 C C . PRO A 1 89 ? -9.579 -9.301 -0.421 1.00 84.75 89 PRO A C 1
ATOM 697 O O . PRO A 1 89 ? -10.254 -8.902 0.527 1.00 84.75 89 PRO A O 1
ATOM 700 N N . THR A 1 90 ? -9.039 -10.516 -0.464 1.00 86.19 90 THR A N 1
ATOM 701 C CA . THR A 1 90 ? -9.092 -11.440 0.667 1.00 86.19 90 THR A CA 1
ATOM 702 C C . THR A 1 90 ? -8.381 -10.817 1.871 1.00 86.19 90 THR A C 1
ATOM 704 O O . THR A 1 90 ? -7.312 -10.221 1.691 1.00 86.19 90 THR A O 1
ATOM 707 N N . PRO A 1 91 ? -8.937 -10.943 3.090 1.00 84.44 91 PRO A N 1
ATOM 708 C CA . PRO A 1 91 ? -8.252 -10.510 4.293 1.00 84.44 91 PRO A CA 1
ATOM 709 C C . PRO A 1 91 ? -6.877 -11.165 4.418 1.00 84.44 91 PRO A C 1
ATOM 711 O O . PRO A 1 91 ? -6.749 -12.387 4.434 1.00 84.44 91 PRO A O 1
ATOM 714 N N . GLU A 1 92 ? -5.844 -10.339 4.510 1.00 85.69 92 GLU A N 1
ATOM 715 C CA . GLU A 1 92 ? -4.466 -10.770 4.706 1.00 85.69 92 GLU A CA 1
ATOM 716 C C . GLU A 1 92 ? -3.754 -9.717 5.553 1.00 85.69 92 GLU A C 1
ATOM 718 O O . GLU A 1 92 ? -3.901 -8.512 5.333 1.00 85.69 92 GLU A O 1
ATOM 723 N N . LEU A 1 93 ? -2.916 -10.162 6.490 1.00 82.75 93 LEU A N 1
ATOM 724 C CA . LEU A 1 93 ? -2.011 -9.301 7.258 1.00 82.75 93 LEU A CA 1
ATOM 725 C C . LEU A 1 93 ? -0.827 -8.826 6.401 1.00 82.75 93 LEU A C 1
ATOM 727 O O . LEU A 1 93 ? 0.342 -9.038 6.726 1.00 82.75 93 LEU A O 1
ATOM 731 N N . ALA A 1 94 ? -1.135 -8.197 5.271 1.00 78.12 94 ALA A N 1
ATOM 732 C CA . ALA A 1 94 ? -0.170 -7.715 4.305 1.00 78.12 94 ALA A CA 1
ATOM 733 C C . ALA A 1 94 ? -0.264 -6.194 4.168 1.00 78.12 94 ALA A C 1
ATOM 735 O O . ALA A 1 94 ? -1.258 -5.628 3.708 1.00 78.12 94 ALA A O 1
ATOM 736 N N . VAL A 1 95 ? 0.842 -5.512 4.470 1.00 72.00 95 VAL A N 1
ATOM 737 C CA . VAL A 1 95 ? 0.982 -4.078 4.199 1.00 72.00 95 VAL A CA 1
ATOM 738 C C . VAL A 1 95 ? 1.303 -3.898 2.717 1.00 72.00 95 VAL A C 1
ATOM 740 O O . VAL A 1 95 ? 2.460 -3.754 2.320 1.00 72.00 95 VAL A O 1
ATOM 743 N N . ILE A 1 96 ? 0.276 -3.925 1.865 1.00 65.44 96 ILE A N 1
ATOM 744 C CA . ILE A 1 96 ? 0.462 -3.751 0.422 1.00 65.44 96 ILE A CA 1
ATOM 745 C C . ILE A 1 96 ? 0.748 -2.270 0.124 1.00 65.44 96 ILE A C 1
ATOM 747 O O . ILE A 1 96 ? -0.128 -1.410 0.316 1.00 65.44 96 ILE A O 1
ATOM 751 N N . PRO A 1 97 ? 1.944 -1.921 -0.396 1.00 63.50 97 PRO A N 1
ATOM 752 C CA . PRO A 1 97 ? 2.211 -0.560 -0.822 1.00 63.50 97 PRO A CA 1
ATOM 753 C C . PRO A 1 97 ? 1.296 -0.213 -2.000 1.00 63.50 97 PRO A C 1
ATOM 755 O O . PRO A 1 97 ? 1.403 -0.821 -3.060 1.00 63.50 97 PRO A O 1
ATOM 758 N N . VAL A 1 98 ? 0.459 0.820 -1.841 1.00 58.22 98 VAL A N 1
ATOM 759 C CA . VAL A 1 98 ? -0.414 1.318 -2.920 1.00 58.22 98 VAL A CA 1
ATOM 760 C C . VAL A 1 98 ? 0.417 1.559 -4.177 1.00 58.22 98 VAL A C 1
ATOM 762 O O . VAL A 1 98 ? 1.396 2.326 -4.142 1.00 58.22 98 VAL A O 1
ATOM 765 N N . GLN A 1 99 ? 0.034 0.912 -5.276 1.00 63.72 99 GLN A N 1
ATOM 766 C CA . GLN A 1 99 ? 0.584 1.233 -6.582 1.00 63.72 99 GLN A CA 1
ATOM 767 C C . GLN A 1 99 ? -0.033 2.558 -7.022 1.00 63.72 99 GLN A C 1
ATOM 769 O O . GLN A 1 99 ? -1.246 2.664 -7.195 1.00 63.72 99 GLN A O 1
ATOM 774 N N . ARG A 1 100 ? 0.795 3.599 -7.176 1.00 57.47 100 ARG A N 1
ATOM 775 C CA . ARG A 1 100 ? 0.344 4.872 -7.752 1.00 57.47 100 ARG A CA 1
ATOM 776 C C . ARG A 1 100 ? 0.042 4.649 -9.229 1.00 57.47 100 ARG A C 1
ATOM 778 O O . ARG A 1 100 ? 0.901 4.865 -10.079 1.00 57.47 100 ARG A O 1
ATOM 785 N N . THR A 1 101 ? -1.167 4.210 -9.543 1.00 53.75 101 THR A N 1
ATOM 786 C CA . THR A 1 101 ? -1.657 4.278 -10.914 1.00 53.75 101 THR A CA 1
ATOM 787 C C . THR A 1 101 ? -2.190 5.691 -11.140 1.00 53.75 101 THR A C 1
ATOM 789 O O . THR A 1 101 ? -2.859 6.267 -10.284 1.00 53.75 101 THR A O 1
ATOM 792 N N . LYS A 1 102 ? -1.874 6.303 -12.286 1.00 53.12 102 LYS A N 1
ATOM 793 C CA . LYS A 1 102 ? -2.287 7.684 -12.615 1.00 53.12 102 LYS A CA 1
ATOM 794 C C . LYS A 1 102 ? -3.815 7.859 -12.750 1.00 53.12 102 LYS A C 1
ATOM 796 O O . LYS A 1 102 ? -4.264 8.952 -13.069 1.00 53.12 102 LYS A O 1
ATOM 801 N N . ARG A 1 103 ? -4.611 6.797 -12.566 1.00 52.22 103 ARG A N 1
ATOM 802 C CA . ARG A 1 103 ? -6.028 6.732 -12.958 1.00 52.22 103 ARG A CA 1
ATOM 803 C C . ARG A 1 103 ? -7.023 6.499 -11.821 1.00 52.22 103 ARG A C 1
ATOM 805 O O . ARG A 1 103 ? -8.220 6.604 -12.070 1.00 52.22 103 ARG A O 1
ATOM 812 N N . THR A 1 104 ? -6.602 6.232 -10.589 1.00 56.94 104 THR A N 1
ATOM 813 C CA . THR A 1 104 ? -7.544 5.820 -9.531 1.00 56.94 104 THR A CA 1
ATOM 814 C C . THR A 1 104 ? -8.154 6.997 -8.776 1.00 56.94 104 THR A C 1
ATOM 816 O O . THR A 1 104 ? -8.012 7.136 -7.566 1.00 56.94 104 THR A O 1
ATOM 819 N N . ARG A 1 105 ? -8.858 7.868 -9.513 1.00 62.84 105 ARG A N 1
ATOM 820 C CA . ARG A 1 105 ? -9.838 8.791 -8.913 1.00 62.84 105 ARG A CA 1
ATOM 821 C C . ARG A 1 105 ? -11.211 8.147 -8.726 1.00 62.84 105 ARG A C 1
ATOM 823 O O . ARG A 1 105 ? -11.953 8.591 -7.862 1.00 62.84 105 ARG A O 1
ATOM 830 N N . ARG A 1 106 ? -11.554 7.131 -9.526 1.00 79.62 106 ARG A N 1
ATOM 831 C CA . ARG A 1 106 ? -12.834 6.421 -9.403 1.00 79.62 106 ARG A CA 1
ATOM 832 C C . ARG A 1 106 ? -12.749 5.351 -8.318 1.00 79.62 106 ARG A C 1
ATOM 834 O O . ARG A 1 106 ? -11.737 4.654 -8.227 1.00 79.62 106 ARG A O 1
ATOM 841 N N . LEU A 1 107 ? -13.813 5.246 -7.525 1.00 84.19 107 LEU A N 1
ATOM 842 C CA . LEU A 1 107 ? -14.012 4.142 -6.592 1.00 84.19 107 LEU A CA 1
ATOM 843 C C . LEU A 1 107 ? -14.121 2.820 -7.370 1.00 84.19 107 LEU A C 1
ATOM 845 O O . LEU A 1 107 ? -14.594 2.831 -8.514 1.00 84.19 107 LEU A O 1
ATOM 849 N N . PRO A 1 108 ? -13.662 1.696 -6.790 1.00 87.19 108 PRO A N 1
ATOM 850 C CA . PRO A 1 108 ? -13.952 0.372 -7.327 1.00 87.19 108 PRO A CA 1
ATOM 851 C C . PRO A 1 108 ? -15.463 0.153 -7.478 1.00 87.19 108 PRO A C 1
ATOM 853 O O . PRO A 1 108 ? -16.266 0.807 -6.812 1.00 87.19 108 PRO A O 1
ATOM 856 N N . ARG A 1 109 ? -15.853 -0.754 -8.378 1.00 87.19 109 ARG A N 1
ATOM 857 C CA . ARG A 1 109 ? -17.268 -1.040 -8.643 1.00 87.19 109 ARG A CA 1
ATOM 858 C C . ARG A 1 109 ? -17.968 -1.519 -7.362 1.00 87.19 109 ARG A C 1
ATOM 860 O O . ARG A 1 109 ? -17.403 -2.323 -6.632 1.00 87.19 109 ARG A O 1
ATOM 867 N N . GLY A 1 110 ? -19.153 -0.947 -7.122 1.00 88.44 110 GLY A N 1
ATOM 868 C CA . GLY A 1 110 ? -20.003 -1.094 -5.932 1.00 88.44 110 GLY A CA 1
ATOM 869 C C . GLY A 1 110 ? -19.310 -0.964 -4.585 1.00 88.44 110 GLY A C 1
ATOM 870 O O . GLY A 1 110 ? -19.708 -1.566 -3.592 1.00 88.44 110 GLY A O 1
ATOM 871 N N . VAL A 1 111 ? -18.301 -0.099 -4.563 1.00 91.88 111 VAL A N 1
ATOM 872 C CA . VAL A 1 111 ? -17.921 0.620 -3.360 1.00 91.88 111 VAL A CA 1
ATOM 873 C C . VAL A 1 111 ? -18.551 2.003 -3.439 1.00 91.88 111 VAL A C 1
ATOM 875 O O . VAL A 1 111 ? -18.319 2.738 -4.405 1.00 91.88 111 VAL A O 1
ATOM 878 N N . ARG A 1 112 ? -19.311 2.378 -2.412 1.00 93.94 112 ARG A N 1
ATOM 879 C CA . ARG A 1 112 ? -19.899 3.716 -2.281 1.00 93.94 112 ARG A CA 1
ATOM 880 C C . ARG A 1 112 ? -19.388 4.398 -1.021 1.00 93.94 112 ARG A C 1
ATOM 882 O O . ARG A 1 112 ? -19.133 3.733 -0.024 1.00 93.94 112 ARG A O 1
ATOM 889 N N . VAL A 1 113 ? -19.229 5.716 -1.083 1.00 95.25 113 VAL A N 1
ATOM 890 C CA . VAL A 1 113 ? -18.937 6.534 0.100 1.00 95.25 113 VAL A CA 1
ATOM 891 C C . VAL A 1 113 ? -20.261 6.870 0.767 1.00 95.25 113 VAL A C 1
ATOM 893 O O . VAL A 1 113 ? -21.167 7.340 0.080 1.00 95.25 113 VAL A O 1
ATOM 896 N N . THR A 1 114 ? -20.369 6.609 2.065 1.00 96.00 114 THR A N 1
ATOM 897 C CA . THR A 1 114 ? -21.593 6.853 2.843 1.00 96.00 114 THR A CA 1
ATOM 898 C C . THR A 1 114 ? -21.426 7.931 3.902 1.00 96.00 114 THR A C 1
ATOM 900 O O . THR A 1 114 ? -22.392 8.607 4.208 1.00 96.00 114 THR A O 1
ATOM 903 N N . ASP A 1 115 ? -20.207 8.177 4.380 1.00 96.62 115 ASP A N 1
ATOM 904 C CA . ASP A 1 115 ? -19.916 9.253 5.332 1.00 96.62 115 ASP A CA 1
ATOM 905 C C . ASP A 1 115 ? -18.456 9.722 5.186 1.00 96.62 115 ASP A C 1
ATOM 907 O O . ASP A 1 115 ? -17.657 9.101 4.477 1.00 96.62 115 ASP A O 1
ATOM 911 N N . ALA A 1 116 ? -18.081 10.818 5.840 1.00 96.69 116 ALA A N 1
ATOM 912 C CA . ALA A 1 116 ? -16.713 11.306 5.916 1.00 96.69 116 ALA A CA 1
ATOM 913 C C . ALA A 1 116 ? -16.433 12.074 7.214 1.00 96.69 116 ALA A C 1
ATOM 915 O O . ALA A 1 116 ? -17.259 12.848 7.690 1.00 96.69 116 ALA A O 1
ATOM 916 N N . GLY A 1 117 ? -15.211 11.947 7.722 1.00 96.06 117 GLY A N 1
ATOM 917 C CA . GLY A 1 117 ? -14.732 12.696 8.873 1.00 96.06 117 GLY A CA 1
ATOM 918 C C . GLY A 1 117 ? -13.339 12.264 9.320 1.00 96.06 117 GLY A C 1
ATOM 919 O O . GLY A 1 117 ? -12.414 12.216 8.506 1.00 96.06 117 GLY A O 1
ATOM 920 N N . THR A 1 118 ? -13.153 11.998 10.612 1.00 96.19 118 THR A N 1
ATOM 921 C CA . THR A 1 118 ? -11.833 11.669 11.181 1.00 96.19 118 THR A CA 1
ATOM 922 C C . THR A 1 118 ? -11.782 10.218 11.626 1.00 96.19 118 THR A C 1
ATOM 924 O O . THR A 1 118 ? -12.546 9.811 12.492 1.00 96.19 118 THR A O 1
ATOM 927 N N . ALA A 1 119 ? -10.862 9.434 11.064 1.00 96.62 119 ALA A N 1
ATOM 928 C CA . ALA A 1 119 ? -10.615 8.070 11.514 1.00 96.62 119 ALA A CA 1
ATOM 929 C C . ALA A 1 119 ? -9.528 8.042 12.594 1.00 96.62 119 ALA A C 1
ATOM 931 O O . ALA A 1 119 ? -8.438 8.586 12.404 1.00 96.62 119 ALA A O 1
ATOM 932 N N . VAL A 1 120 ? -9.796 7.361 13.700 1.00 95.56 120 VAL A N 1
ATOM 933 C CA . VAL A 1 120 ? -8.862 7.126 14.801 1.00 95.56 120 VAL A CA 1
ATOM 934 C C . VAL A 1 120 ? -8.607 5.629 14.908 1.00 95.56 120 VAL A C 1
ATOM 936 O O . VAL A 1 120 ? -9.533 4.826 14.966 1.00 95.56 120 VAL A O 1
ATOM 939 N N . VAL A 1 121 ? -7.331 5.256 14.898 1.00 95.81 121 VAL A N 1
ATOM 940 C CA . VAL A 1 121 ? -6.858 3.879 15.058 1.00 95.81 121 VAL A CA 1
ATOM 941 C C . VAL A 1 121 ? -6.221 3.769 16.432 1.00 95.81 121 VAL A C 1
ATOM 943 O O . VAL A 1 121 ? -5.255 4.485 16.720 1.00 95.81 121 VAL A O 1
ATOM 946 N N . THR A 1 122 ? -6.730 2.859 17.250 1.00 95.12 122 THR A N 1
ATOM 947 C CA . THR A 1 122 ? -6.203 2.565 18.583 1.00 95.12 122 THR A CA 1
ATOM 948 C C . THR A 1 122 ? -5.621 1.157 18.638 1.00 95.12 122 THR A C 1
ATOM 950 O O . THR A 1 122 ? -5.615 0.434 17.636 1.00 95.12 122 THR A O 1
ATOM 953 N N . ASP A 1 123 ? -5.112 0.760 19.800 1.00 94.44 123 ASP A N 1
ATOM 954 C CA . ASP A 1 123 ? -4.652 -0.601 20.086 1.00 94.44 123 ASP A CA 1
ATOM 955 C C . ASP A 1 123 ? -5.796 -1.628 20.208 1.00 94.44 123 ASP A C 1
ATOM 957 O O . ASP A 1 123 ? -5.532 -2.829 20.231 1.00 94.44 123 ASP A O 1
ATOM 961 N N . ARG A 1 124 ? -7.065 -1.188 20.238 1.00 95.44 124 ARG A N 1
ATOM 962 C CA . ARG A 1 124 ? -8.237 -2.067 20.434 1.00 95.44 124 ARG A CA 1
ATOM 963 C C . ARG A 1 124 ? -9.291 -1.988 19.338 1.00 95.44 124 ARG A C 1
ATOM 965 O O . ARG A 1 124 ? -10.055 -2.941 19.163 1.00 95.44 124 ARG A O 1
ATOM 972 N N . ARG A 1 125 ? -9.375 -0.861 18.635 1.00 95.88 125 ARG A N 1
ATOM 973 C CA . ARG A 1 125 ? -10.456 -0.582 17.689 1.00 95.88 125 ARG A CA 1
ATOM 974 C C . ARG A 1 125 ? -10.078 0.488 16.676 1.00 95.88 125 ARG A C 1
ATOM 976 O O . ARG A 1 125 ? -9.044 1.152 16.760 1.00 95.88 125 ARG A O 1
ATOM 983 N N . VAL A 1 126 ? -10.965 0.654 15.707 1.00 96.50 126 VAL A N 1
ATOM 984 C CA . VAL A 1 126 ? -10.975 1.785 14.787 1.00 96.50 126 VAL A CA 1
ATOM 985 C C . VAL A 1 126 ? -12.302 2.497 14.932 1.00 96.50 126 VAL A C 1
ATOM 987 O O . VAL A 1 126 ? -13.347 1.851 14.950 1.00 96.50 126 VAL A O 1
ATOM 990 N N . ILE A 1 127 ? -12.255 3.820 15.004 1.00 95.94 127 ILE A N 1
ATOM 991 C CA . ILE A 1 127 ? -13.438 4.667 15.103 1.00 95.94 127 ILE A CA 1
ATOM 992 C C . ILE A 1 127 ? -13.384 5.677 13.964 1.00 95.94 127 ILE A C 1
ATOM 994 O O . ILE A 1 127 ? -12.338 6.275 13.716 1.00 95.94 127 ILE A O 1
ATOM 998 N N . LEU A 1 128 ? -14.489 5.862 13.257 1.00 96.44 128 LEU A N 1
ATOM 999 C CA . LEU A 1 128 ? -14.687 6.979 12.349 1.00 96.44 128 LEU A CA 1
ATOM 1000 C C . LEU A 1 128 ? -15.688 7.942 12.975 1.00 96.44 128 LEU A C 1
ATOM 1002 O O . LEU A 1 128 ? -16.847 7.584 13.141 1.00 96.44 128 LEU A O 1
ATOM 1006 N N . PHE A 1 129 ? -15.234 9.161 13.245 1.00 95.06 129 PHE A N 1
ATOM 1007 C CA . PHE A 1 129 ? -16.081 10.285 13.632 1.00 95.06 129 PHE A CA 1
ATOM 1008 C C . PHE A 1 129 ? -16.608 10.933 12.364 1.00 95.06 129 PHE A C 1
ATOM 1010 O O . PHE A 1 129 ? -15.878 11.690 11.714 1.00 95.06 129 PHE A O 1
ATOM 1017 N N . GLY A 1 130 ? -17.810 10.536 11.965 1.00 93.94 130 GLY A N 1
ATOM 1018 C CA . GLY A 1 130 ? -18.465 10.974 10.743 1.00 93.94 130 GLY A CA 1
ATOM 1019 C C . GLY A 1 130 ? -19.409 12.153 10.962 1.00 93.94 130 GLY A C 1
ATOM 1020 O O . GLY A 1 130 ? -19.496 12.720 12.051 1.00 93.94 130 GLY A O 1
ATOM 1021 N N . ARG A 1 131 ? -20.113 12.557 9.904 1.00 92.81 131 ARG A N 1
ATOM 1022 C CA . ARG A 1 131 ? -21.154 13.595 9.984 1.00 92.81 131 ARG A CA 1
ATOM 1023 C C . ARG A 1 131 ? -22.500 13.012 10.383 1.00 92.81 131 ARG A C 1
ATOM 1025 O O . ARG A 1 131 ? -23.287 13.705 11.019 1.00 92.81 131 ARG A O 1
ATOM 1032 N N . GLU A 1 132 ? -22.768 11.777 9.966 1.00 91.38 132 GLU A N 1
ATOM 1033 C CA . GLU A 1 132 ? -24.030 11.082 10.236 1.00 91.38 132 GLU A CA 1
ATOM 1034 C C . GLU A 1 132 ? -23.996 10.337 11.577 1.00 91.38 132 GLU A C 1
ATOM 1036 O O . GLU A 1 132 ? -25.038 9.974 12.120 1.00 91.38 132 GLU A O 1
ATOM 1041 N N . GLY A 1 133 ? -22.799 10.157 12.133 1.00 91.56 133 GLY A N 1
ATOM 1042 C CA . GLY A 1 133 ? -22.558 9.602 13.453 1.00 91.56 133 GLY A CA 1
ATOM 1043 C C . GLY A 1 133 ? -21.185 8.949 13.539 1.00 91.56 133 GLY A C 1
ATOM 1044 O O . GLY A 1 133 ? -20.407 8.938 12.580 1.00 91.56 133 GLY A O 1
ATOM 1045 N N . ASP A 1 134 ? -20.907 8.368 14.699 1.00 93.44 134 ASP A N 1
ATOM 1046 C CA . ASP A 1 134 ? -19.672 7.632 14.918 1.00 93.44 134 ASP A CA 1
ATOM 1047 C C . ASP A 1 134 ? -19.854 6.173 14.509 1.00 93.44 134 ASP A C 1
ATOM 1049 O O . ASP A 1 134 ? -20.850 5.526 14.846 1.00 93.44 134 ASP A O 1
ATOM 1053 N N . ARG A 1 135 ? -18.871 5.631 13.786 1.00 94.50 135 ARG A N 1
ATOM 1054 C CA . ARG A 1 135 ? -18.835 4.212 13.430 1.00 94.50 135 ARG A CA 1
ATOM 1055 C C . ARG A 1 135 ? -17.607 3.550 14.020 1.00 94.50 135 ARG A C 1
ATOM 1057 O O . ARG A 1 135 ? -16.480 3.961 13.756 1.00 94.50 135 ARG A O 1
ATOM 1064 N N . GLU A 1 136 ? -17.841 2.502 14.794 1.00 94.81 136 GLU A N 1
ATOM 1065 C CA . GLU A 1 136 ? -16.808 1.779 15.524 1.00 94.81 136 GLU A CA 1
ATOM 1066 C C . GLU A 1 136 ? -16.662 0.343 15.011 1.00 94.81 136 GLU A C 1
ATOM 1068 O O . GLU A 1 136 ? -17.647 -0.336 14.715 1.00 94.81 136 GLU A O 1
ATOM 1073 N N . TRP A 1 137 ? -15.413 -0.119 14.939 1.00 96.00 137 TRP A N 1
ATOM 1074 C CA . TRP A 1 137 ? -15.054 -1.517 14.731 1.00 96.00 137 TRP A CA 1
ATOM 1075 C C . TRP A 1 137 ? -14.056 -1.946 15.798 1.00 96.00 137 TRP A C 1
ATOM 1077 O O . TRP A 1 137 ? -12.893 -1.529 15.772 1.00 96.00 137 TRP A O 1
ATOM 1087 N N . THR A 1 138 ? -14.485 -2.813 16.711 1.00 95.88 138 THR A N 1
ATOM 1088 C CA . THR A 1 138 ? -13.571 -3.447 17.661 1.00 95.88 138 THR A CA 1
ATOM 1089 C C . THR A 1 138 ? -12.771 -4.534 16.953 1.00 95.88 138 THR A C 1
ATOM 1091 O O . THR A 1 138 ? -13.304 -5.276 16.128 1.00 95.88 138 THR A O 1
ATOM 1094 N N . TYR A 1 139 ? -11.478 -4.663 17.260 1.00 96.12 139 TYR A N 1
ATOM 1095 C CA . TYR A 1 139 ? -10.656 -5.702 16.631 1.00 96.12 139 TYR A CA 1
ATOM 1096 C C . TYR A 1 139 ? -11.124 -7.120 16.980 1.00 96.12 139 TYR A C 1
ATOM 1098 O O . TYR A 1 139 ? -10.909 -8.030 16.187 1.00 96.12 139 TYR A O 1
ATOM 1106 N N . ALA A 1 140 ? -11.807 -7.300 18.116 1.00 95.19 140 ALA A N 1
ATOM 1107 C CA . ALA A 1 140 ? -12.414 -8.570 18.514 1.00 95.19 140 ALA A CA 1
ATOM 1108 C C . ALA A 1 140 ? -13.555 -9.018 17.579 1.00 95.19 140 ALA A C 1
ATOM 1110 O O . ALA A 1 140 ? -13.799 -10.213 17.439 1.00 95.19 140 ALA A O 1
ATOM 1111 N N . GLU A 1 141 ? -14.246 -8.074 16.937 1.00 94.19 141 GLU A N 1
ATOM 1112 C CA . GLU A 1 141 ? -15.366 -8.344 16.024 1.00 94.19 141 GLU A CA 1
ATOM 1113 C C . GLU A 1 141 ? -14.942 -8.434 14.553 1.00 94.19 141 GLU A C 1
ATOM 1115 O O . GLU A 1 141 ? -15.772 -8.715 13.675 1.00 94.19 141 GLU A O 1
ATOM 1120 N N . LEU A 1 142 ? -13.662 -8.182 14.263 1.00 94.94 142 LEU A N 1
ATOM 1121 C CA . LEU A 1 142 ? -13.115 -8.308 12.922 1.00 94.94 142 LEU A CA 1
ATOM 1122 C C . LEU A 1 142 ? -12.705 -9.755 12.642 1.00 94.94 142 LEU A C 1
ATOM 1124 O O . LEU A 1 142 ? -11.967 -10.371 13.403 1.00 94.94 142 LEU A O 1
ATOM 1128 N N . SER A 1 143 ? -13.137 -10.282 11.497 1.00 93.06 143 SER A N 1
ATOM 1129 C CA . SER A 1 143 ? -12.598 -11.524 10.939 1.00 93.06 143 SER A CA 1
ATOM 1130 C C . SER A 1 143 ? -11.272 -11.287 10.211 1.00 93.06 143 SER A C 1
ATOM 1132 O O . SER A 1 143 ? -10.481 -12.212 10.026 1.00 93.06 143 SER A O 1
ATOM 1134 N N . GLY A 1 144 ? -11.006 -10.044 9.796 1.00 93.00 144 GLY A N 1
ATOM 1135 C CA . GLY A 1 144 ? -9.743 -9.670 9.182 1.00 93.00 144 GLY A CA 1
ATOM 1136 C C . GLY A 1 144 ? -9.737 -8.290 8.534 1.00 93.00 144 GLY A C 1
ATOM 1137 O O . GLY A 1 144 ? -10.743 -7.584 8.451 1.00 93.00 144 GLY A O 1
ATOM 1138 N N . LEU A 1 145 ? -8.555 -7.923 8.043 1.00 94.31 145 LEU A N 1
ATOM 1139 C CA . LEU A 1 145 ? -8.297 -6.675 7.336 1.00 94.31 145 LEU A CA 1
ATOM 1140 C C . LEU A 1 145 ? -7.867 -6.956 5.905 1.00 94.31 145 LEU A C 1
ATOM 1142 O O . LEU A 1 145 ? -7.044 -7.838 5.666 1.00 94.31 145 LEU A O 1
ATOM 1146 N N . ALA A 1 146 ? -8.360 -6.151 4.967 1.00 92.94 146 ALA A N 1
ATOM 1147 C CA . ALA A 1 146 ? -7.909 -6.199 3.585 1.00 92.94 146 ALA A CA 1
ATOM 1148 C C . ALA A 1 146 ? -7.597 -4.798 3.051 1.00 92.94 146 ALA A C 1
ATOM 1150 O O . ALA A 1 146 ? -8.206 -3.792 3.416 1.00 92.94 146 ALA A O 1
ATOM 1151 N N . HIS A 1 147 ? -6.625 -4.706 2.150 1.00 93.62 147 HIS A N 1
ATOM 1152 C CA . HIS A 1 147 ? -6.196 -3.439 1.569 1.00 93.62 147 HIS A CA 1
ATOM 1153 C C . HIS A 1 147 ? -6.328 -3.478 0.055 1.00 93.62 147 HIS A C 1
ATOM 1155 O O . HIS A 1 147 ? -5.653 -4.254 -0.617 1.00 93.62 147 HIS A O 1
ATOM 1161 N N . HIS A 1 148 ? -7.140 -2.582 -0.511 1.00 89.94 148 HIS A N 1
ATOM 1162 C CA . HIS A 1 148 ? -7.341 -2.567 -1.957 1.00 89.94 148 HIS A CA 1
ATOM 1163 C C . HIS A 1 148 ? -6.024 -2.222 -2.693 1.00 89.94 148 HIS A C 1
ATOM 1165 O O . HIS A 1 148 ? -5.400 -1.194 -2.401 1.00 89.94 148 HIS A O 1
ATOM 1171 N N . PRO A 1 149 ? -5.561 -3.010 -3.679 1.00 85.19 149 PRO A N 1
ATOM 1172 C CA . PRO A 1 149 ? -4.234 -2.814 -4.277 1.00 85.19 149 PRO A CA 1
ATOM 1173 C C . PRO A 1 149 ? -4.114 -1.510 -5.084 1.00 85.19 149 PRO A C 1
ATOM 1175 O O . PRO A 1 149 ? -3.045 -0.892 -5.127 1.00 85.19 149 PRO A O 1
ATOM 1178 N N . ALA A 1 150 ? -5.218 -1.066 -5.694 1.00 84.31 150 ALA A N 1
ATOM 1179 C CA . ALA A 1 150 ? -5.243 0.081 -6.608 1.00 84.31 150 ALA A CA 1
ATOM 1180 C C . ALA A 1 150 ? -5.913 1.352 -6.046 1.00 84.31 150 ALA A C 1
ATOM 1182 O O . ALA A 1 150 ? -5.770 2.428 -6.625 1.00 84.31 150 ALA A O 1
ATOM 1183 N N . ALA A 1 151 ? -6.626 1.256 -4.924 1.00 88.62 151 ALA A N 1
ATOM 1184 C CA . ALA A 1 151 ? -7.444 2.340 -4.374 1.00 88.62 151 ALA A CA 1
ATOM 1185 C C . ALA A 1 151 ? -7.050 2.567 -2.915 1.00 88.62 151 ALA A C 1
ATOM 1187 O O . ALA A 1 151 ? -6.642 1.600 -2.272 1.00 88.62 151 ALA A O 1
ATOM 1188 N N . PRO A 1 152 ? -7.153 3.790 -2.369 1.00 92.31 152 PRO A N 1
ATOM 1189 C CA . PRO A 1 152 ? -6.707 4.087 -1.014 1.00 92.31 152 PRO A CA 1
ATOM 1190 C C . PRO A 1 152 ? -7.718 3.656 0.062 1.00 92.31 152 PRO A C 1
ATOM 1192 O O . PRO A 1 152 ? -8.035 4.422 0.963 1.00 92.31 152 PRO A O 1
ATOM 1195 N N . ILE A 1 153 ? -8.215 2.424 -0.063 1.00 93.75 153 ILE A N 1
ATOM 1196 C CA . ILE A 1 153 ? -9.290 1.830 0.735 1.00 93.75 153 ILE A CA 1
ATOM 1197 C C . ILE A 1 153 ? -8.719 0.705 1.600 1.00 93.75 153 ILE A C 1
ATOM 1199 O O . ILE A 1 153 ? -7.903 -0.092 1.117 1.00 93.75 153 ILE A O 1
ATOM 1203 N N . SER A 1 154 ? -9.138 0.645 2.859 1.00 95.50 154 SER A N 1
ATOM 1204 C CA . SER A 1 154 ? -8.900 -0.470 3.777 1.00 95.50 154 SER A CA 1
ATOM 1205 C C . SER A 1 154 ? -10.250 -1.034 4.201 1.00 95.50 154 SER A C 1
ATOM 1207 O O . SER A 1 154 ? -11.061 -0.289 4.732 1.00 95.50 154 SER A O 1
ATOM 1209 N N . LEU A 1 155 ? -10.495 -2.309 3.927 1.00 95.12 155 LEU A N 1
ATOM 1210 C CA . LEU A 1 155 ? -11.733 -3.004 4.262 1.00 95.12 155 LEU A CA 1
ATOM 1211 C C . LEU A 1 155 ? -11.590 -3.683 5.625 1.00 95.12 155 LEU A C 1
ATOM 1213 O O . LEU A 1 155 ? -10.553 -4.286 5.919 1.00 95.12 155 LEU A O 1
ATOM 1217 N N . LEU A 1 156 ? -12.638 -3.561 6.431 1.00 94.94 156 LEU A N 1
ATOM 1218 C CA . LEU A 1 156 ? -12.775 -4.089 7.781 1.00 94.94 156 LEU A CA 1
ATOM 1219 C C . LEU A 1 156 ? -13.830 -5.200 7.718 1.00 94.94 156 LEU A C 1
ATOM 1221 O O . LEU A 1 156 ? -15.030 -4.930 7.668 1.00 94.94 156 LEU A O 1
ATOM 1225 N N . HIS A 1 157 ? -13.387 -6.454 7.642 1.00 92.62 157 HIS A N 1
ATOM 1226 C CA . HIS A 1 157 ? -14.302 -7.588 7.541 1.00 92.62 157 HIS A CA 1
ATOM 1227 C C . HIS A 1 157 ? -14.785 -7.961 8.940 1.00 92.62 157 HIS A C 1
ATOM 1229 O O . HIS A 1 157 ? -13.964 -8.229 9.813 1.00 92.62 157 HIS A O 1
ATOM 1235 N N . SER A 1 158 ? -16.101 -7.967 9.158 1.00 90.88 158 SER A N 1
ATOM 1236 C CA . SER A 1 158 ? -16.706 -8.335 10.443 1.00 90.88 158 SER A CA 1
ATOM 1237 C C . SER A 1 158 ? -17.143 -9.798 10.454 1.00 90.88 158 SER A C 1
ATOM 1239 O O . SER A 1 158 ? -17.558 -10.341 9.432 1.00 90.88 158 SER A O 1
ATOM 1241 N N . VAL A 1 159 ? -17.107 -10.418 11.634 1.00 87.38 159 VAL A N 1
ATOM 1242 C CA . VAL A 1 159 ? -17.651 -11.765 11.881 1.00 87.38 159 VAL A CA 1
ATOM 1243 C C . VAL A 1 159 ? -19.189 -11.780 11.829 1.00 87.38 159 VAL A C 1
ATOM 1245 O O . VAL A 1 159 ? -19.793 -12.807 11.541 1.00 87.38 159 VAL A O 1
ATOM 1248 N N . SER A 1 160 ? -19.837 -10.635 12.061 1.00 80.50 160 SER A N 1
ATOM 1249 C CA . SER A 1 160 ? -21.291 -10.512 12.275 1.00 80.50 160 SER A CA 1
ATOM 1250 C C . SER A 1 160 ? -22.175 -10.689 11.028 1.00 80.50 160 SER A C 1
ATOM 1252 O O . SER A 1 160 ? -23.378 -10.450 11.099 1.00 80.50 160 SER A O 1
ATOM 1254 N N . GLY A 1 161 ? -21.603 -11.047 9.872 1.00 73.31 161 GLY A N 1
ATOM 1255 C CA . GLY A 1 161 ? -22.338 -11.152 8.603 1.00 73.31 161 GLY A CA 1
ATOM 1256 C C . GLY A 1 161 ? -22.876 -9.816 8.074 1.00 73.31 161 GLY A C 1
ATOM 1257 O O . GLY A 1 161 ? -23.605 -9.796 7.086 1.00 73.31 161 GLY A O 1
ATOM 1258 N N . ARG A 1 162 ? -22.524 -8.695 8.718 1.00 81.94 162 ARG A N 1
ATOM 1259 C CA . ARG A 1 162 ? -22.833 -7.346 8.234 1.00 81.94 162 ARG A CA 1
ATOM 1260 C C . ARG A 1 162 ? -22.113 -7.077 6.905 1.00 81.94 162 ARG A C 1
ATOM 1262 O O . ARG A 1 162 ? -21.011 -7.603 6.710 1.00 81.94 162 ARG A O 1
ATOM 1269 N N . PRO A 1 163 ? -22.674 -6.210 6.038 1.00 84.50 163 PRO A N 1
ATOM 1270 C CA . PRO A 1 163 ? -21.998 -5.775 4.823 1.00 84.50 163 PRO A CA 1
ATOM 1271 C C . PRO A 1 163 ? -20.583 -5.283 5.122 1.00 84.50 163 PRO A C 1
ATOM 1273 O O . PRO A 1 163 ? -20.342 -4.603 6.128 1.00 84.50 163 PRO A O 1
ATOM 1276 N N . VAL A 1 164 ? -19.641 -5.635 4.246 1.00 90.75 164 VAL A N 1
ATOM 1277 C CA . VAL A 1 164 ? -18.243 -5.228 4.399 1.00 90.75 164 VAL A CA 1
ATOM 1278 C C . VAL A 1 164 ? -18.170 -3.708 4.304 1.00 90.75 164 VAL A C 1
ATOM 1280 O O . VAL A 1 164 ? -18.584 -3.109 3.313 1.00 90.75 164 VAL A O 1
ATOM 1283 N N . ALA A 1 165 ? -17.610 -3.090 5.337 1.00 93.69 165 ALA A N 1
ATOM 1284 C CA . ALA A 1 165 ? -17.339 -1.663 5.368 1.00 93.69 165 ALA A CA 1
ATOM 1285 C C . ALA A 1 165 ? -15.832 -1.419 5.368 1.00 93.69 165 ALA A C 1
ATOM 1287 O O . ALA A 1 165 ? -15.019 -2.319 5.591 1.00 93.69 165 ALA A O 1
ATOM 1288 N N . GLY A 1 166 ? -15.434 -0.188 5.104 1.00 95.31 166 GLY A N 1
ATOM 1289 C CA . GLY A 1 166 ? -14.037 0.184 5.095 1.00 95.31 166 GLY A CA 1
ATOM 1290 C C . GLY A 1 166 ? -13.823 1.676 5.205 1.00 95.31 166 GLY A C 1
ATOM 1291 O O . GLY A 1 166 ? -14.752 2.473 5.282 1.00 95.31 166 GLY A O 1
ATOM 1292 N N . LEU A 1 167 ? -12.551 2.044 5.174 1.00 97.06 167 LEU A N 1
ATOM 1293 C CA . LEU A 1 167 ? -12.098 3.419 5.250 1.00 97.06 167 LEU A CA 1
ATOM 1294 C C . LEU A 1 167 ? -11.286 3.756 4.011 1.00 97.06 167 LEU A C 1
ATOM 1296 O O . LEU A 1 167 ? -10.279 3.103 3.702 1.00 97.06 167 LEU A O 1
ATOM 1300 N N . ARG A 1 168 ? -11.708 4.803 3.310 1.00 95.75 168 ARG A N 1
ATOM 1301 C CA . ARG A 1 168 ? -10.931 5.451 2.263 1.00 95.75 168 ARG A CA 1
ATOM 1302 C C . ARG A 1 168 ? -10.226 6.663 2.856 1.00 95.75 168 ARG A C 1
ATOM 1304 O O . ARG A 1 168 ? -10.840 7.481 3.517 1.00 95.75 168 ARG A O 1
ATOM 1311 N N . VAL A 1 169 ? -8.929 6.794 2.605 1.00 95.50 169 VAL A N 1
ATOM 1312 C CA . VAL A 1 169 ? -8.123 7.905 3.144 1.00 95.50 169 VAL A CA 1
ATOM 1313 C C . VAL A 1 169 ? -7.437 8.679 2.018 1.00 95.50 169 VAL A C 1
ATOM 1315 O O . VAL A 1 169 ? -7.270 8.138 0.915 1.00 95.50 169 VAL A O 1
ATOM 1318 N N . PRO A 1 170 ? -6.970 9.918 2.254 1.00 93.69 170 PRO A N 1
ATOM 1319 C CA . PRO A 1 170 ? -6.231 10.670 1.249 1.00 93.69 170 PRO A CA 1
ATOM 1320 C C . PRO A 1 170 ? -5.024 9.884 0.724 1.00 93.69 170 PRO A C 1
ATOM 1322 O O . PRO A 1 170 ? -4.266 9.277 1.488 1.00 93.69 170 PRO A O 1
ATOM 1325 N N . LEU A 1 171 ? -4.797 9.929 -0.595 1.00 90.06 171 LEU A N 1
ATOM 1326 C CA . LEU A 1 171 ? -3.759 9.128 -1.267 1.00 90.06 171 LEU A CA 1
ATOM 1327 C C . LEU A 1 171 ? -2.351 9.351 -0.684 1.00 90.06 171 LEU A C 1
ATOM 1329 O O . LEU A 1 171 ? -1.509 8.450 -0.693 1.00 90.06 171 LEU A O 1
ATOM 1333 N N . ALA A 1 172 ? -2.078 10.565 -0.200 1.00 89.56 172 ALA A N 1
ATOM 1334 C CA . ALA A 1 172 ? -0.803 10.915 0.416 1.00 89.56 172 ALA A CA 1
ATOM 1335 C C . ALA A 1 172 ? -0.570 10.186 1.752 1.00 89.56 172 ALA A C 1
ATOM 1337 O O . ALA A 1 172 ? 0.574 9.858 2.067 1.00 89.56 172 ALA A O 1
ATOM 1338 N N . ALA A 1 173 ? -1.638 9.891 2.499 1.00 91.56 173 ALA A N 1
ATOM 1339 C CA . ALA A 1 173 ? -1.574 9.288 3.825 1.00 91.56 173 ALA A CA 1
ATOM 1340 C C . ALA A 1 173 ? -1.779 7.763 3.821 1.00 91.56 173 ALA A C 1
ATOM 1342 O O . ALA A 1 173 ? -1.390 7.083 4.770 1.00 91.56 173 ALA A O 1
ATOM 1343 N N . THR A 1 174 ? -2.299 7.192 2.728 1.00 91.88 174 THR A N 1
ATOM 1344 C CA . THR A 1 174 ? -2.706 5.779 2.655 1.00 91.88 174 THR A CA 1
ATOM 1345 C C . THR A 1 174 ? -1.645 4.784 3.107 1.00 91.88 174 THR A C 1
ATOM 1347 O O . THR A 1 174 ? -1.957 3.845 3.828 1.00 91.88 174 THR A O 1
ATOM 1350 N N . ALA A 1 175 ? -0.386 4.954 2.693 1.00 89.44 175 ALA A N 1
ATOM 1351 C CA . ALA A 1 175 ? 0.662 3.998 3.053 1.00 89.44 175 ALA A CA 1
ATOM 1352 C C . ALA A 1 175 ? 0.939 3.982 4.566 1.00 89.44 175 ALA A C 1
ATOM 1354 O O . ALA A 1 175 ? 1.155 2.914 5.130 1.00 89.44 175 ALA A O 1
ATOM 1355 N N . ARG A 1 176 ? 0.905 5.157 5.211 1.00 90.62 176 ARG A N 1
ATOM 1356 C CA . ARG A 1 176 ? 1.091 5.300 6.660 1.00 90.62 176 ARG A CA 1
ATOM 1357 C C . ARG A 1 176 ? -0.121 4.757 7.411 1.00 90.62 176 ARG A C 1
ATOM 1359 O O . ARG A 1 176 ? 0.059 3.990 8.348 1.00 90.62 176 ARG A O 1
ATOM 1366 N N . PHE A 1 177 ? -1.328 5.108 6.966 1.00 93.62 177 PHE A N 1
ATOM 1367 C CA . PHE A 1 177 ? -2.573 4.631 7.564 1.00 93.62 177 PHE A CA 1
ATOM 1368 C C . PHE A 1 177 ? -2.680 3.101 7.523 1.00 93.62 177 PHE A C 1
ATOM 1370 O O . PHE A 1 177 ? -2.872 2.479 8.559 1.00 93.62 177 PHE A O 1
ATOM 1377 N N . ARG A 1 178 ? -2.452 2.482 6.354 1.00 94.62 178 ARG A N 1
ATOM 1378 C CA . ARG A 1 178 ? -2.471 1.016 6.195 1.00 94.62 178 ARG A CA 1
ATOM 1379 C C . ARG A 1 178 ? -1.486 0.308 7.103 1.00 94.62 178 ARG A C 1
ATOM 1381 O O . ARG A 1 178 ? -1.853 -0.672 7.739 1.00 94.62 178 ARG A O 1
ATOM 1388 N N . LEU A 1 179 ? -0.249 0.807 7.157 1.00 93.31 179 LEU A N 1
ATOM 1389 C CA . LEU A 1 179 ? 0.763 0.238 8.036 1.00 93.31 179 LEU A CA 1
ATOM 1390 C C . LEU A 1 179 ? 0.281 0.278 9.487 1.00 93.31 179 LEU A C 1
ATOM 1392 O O . LEU A 1 179 ? 0.281 -0.751 10.145 1.00 93.31 179 LEU A O 1
ATOM 1396 N N . ARG A 1 180 ? -0.174 1.438 9.967 1.00 94.25 180 ARG A N 1
ATOM 1397 C CA . ARG A 1 180 ? -0.621 1.596 11.355 1.00 94.25 180 ARG A CA 1
ATOM 1398 C C . ARG A 1 180 ? -1.825 0.729 11.690 1.00 94.25 180 ARG A C 1
ATOM 1400 O O . ARG A 1 180 ? -1.781 0.039 12.694 1.00 94.25 180 ARG A O 1
ATOM 1407 N N . LEU A 1 181 ? -2.837 0.710 10.826 1.00 96.00 181 LEU A N 1
ATOM 1408 C CA . LEU A 1 181 ? -4.012 -0.143 10.987 1.00 96.00 181 LEU A CA 1
ATOM 1409 C C . LEU A 1 181 ? -3.639 -1.634 11.009 1.00 96.00 181 LEU A C 1
ATOM 1411 O O . LEU A 1 181 ? -4.084 -2.367 11.884 1.00 96.00 181 LEU A O 1
ATOM 1415 N N . THR A 1 182 ? -2.779 -2.076 10.084 1.00 96.00 182 THR A N 1
ATOM 1416 C CA . THR A 1 182 ? -2.314 -3.473 10.050 1.00 96.00 182 THR A CA 1
ATOM 1417 C C . THR A 1 182 ? -1.536 -3.826 11.311 1.00 96.00 182 THR A C 1
ATOM 1419 O O . THR A 1 182 ? -1.767 -4.884 11.881 1.00 96.00 182 THR A O 1
ATOM 1422 N N . MET A 1 183 ? -0.615 -2.960 11.747 1.00 95.31 183 MET A N 1
ATOM 1423 C CA . MET A 1 183 ? 0.186 -3.202 12.947 1.00 95.31 183 MET A CA 1
ATOM 1424 C C . MET A 1 183 ? -0.684 -3.212 14.203 1.00 95.31 183 MET A C 1
ATOM 1426 O O . MET A 1 183 ? -0.513 -4.105 15.016 1.00 95.31 183 MET A O 1
ATOM 1430 N N . ALA A 1 184 ? -1.647 -2.296 14.323 1.00 95.44 184 ALA A N 1
ATOM 1431 C CA . ALA A 1 184 ? -2.583 -2.247 15.442 1.00 95.44 184 ALA A CA 1
ATOM 1432 C C . ALA A 1 184 ? -3.389 -3.547 15.572 1.00 95.44 184 ALA A C 1
ATOM 1434 O O . ALA A 1 184 ? -3.395 -4.179 16.625 1.00 95.44 184 ALA A O 1
ATOM 1435 N N . TYR A 1 185 ? -3.990 -3.999 14.469 1.00 96.38 185 TYR A N 1
ATOM 1436 C CA . TYR A 1 185 ? -4.729 -5.258 14.444 1.00 96.38 185 TYR A CA 1
ATOM 1437 C C . TYR A 1 185 ? -3.819 -6.469 14.682 1.00 96.38 185 TYR A C 1
ATOM 1439 O O . TYR A 1 185 ? -4.171 -7.362 15.445 1.00 96.38 185 TYR A O 1
ATOM 1447 N N . ALA A 1 186 ? -2.624 -6.493 14.080 1.00 95.88 186 ALA A N 1
ATOM 1448 C CA . ALA A 1 186 ? -1.655 -7.567 14.276 1.00 95.88 186 ALA A CA 1
ATOM 1449 C C . ALA A 1 186 ? -1.124 -7.628 15.715 1.00 95.88 186 ALA A C 1
ATOM 1451 O O . ALA A 1 186 ? -0.898 -8.722 16.224 1.00 95.88 186 ALA A O 1
ATOM 1452 N N . ASP A 1 187 ? -0.915 -6.487 16.369 1.00 95.06 187 ASP A N 1
ATOM 1453 C CA . ASP A 1 187 ? -0.527 -6.418 17.776 1.00 95.06 187 ASP A CA 1
ATOM 1454 C C . ASP A 1 187 ? -1.664 -6.953 18.662 1.00 95.06 187 ASP A C 1
ATOM 1456 O O . ASP A 1 187 ? -1.403 -7.789 19.526 1.00 95.06 187 ASP A O 1
ATOM 1460 N N . PHE A 1 188 ? -2.919 -6.573 18.380 1.00 95.81 188 PHE A N 1
ATOM 1461 C CA . PHE A 1 188 ? -4.105 -7.059 19.095 1.00 95.81 188 PHE A CA 1
ATOM 1462 C C . PHE A 1 188 ? -4.249 -8.590 19.048 1.00 95.81 188 PHE A C 1
ATOM 1464 O O . PHE A 1 188 ? -4.467 -9.220 20.079 1.00 95.81 188 PHE A O 1
ATOM 1471 N N . ILE A 1 189 ? -4.060 -9.213 17.878 1.00 96.38 189 ILE A N 1
ATOM 1472 C CA . ILE A 1 189 ? -4.130 -10.682 17.724 1.00 96.38 189 ILE A CA 1
ATOM 1473 C C . ILE A 1 189 ? -2.794 -11.402 18.004 1.00 96.38 189 ILE A C 1
ATOM 1475 O O . ILE A 1 189 ? -2.671 -12.602 17.757 1.00 96.38 189 ILE A O 1
ATOM 1479 N N . GLY A 1 190 ? -1.753 -10.692 18.456 1.00 96.06 190 GLY A N 1
ATOM 1480 C CA . GLY A 1 190 ? -0.438 -11.274 18.756 1.00 96.06 190 GLY A CA 1
ATOM 1481 C C . GLY A 1 190 ? 0.386 -11.724 17.536 1.00 96.06 190 GLY A C 1
ATOM 1482 O O . GLY A 1 190 ? 1.358 -12.467 17.680 1.00 96.06 190 GLY A O 1
ATOM 1483 N N . GLN A 1 191 ? 0.048 -11.270 16.327 1.00 96.31 191 GLN A N 1
ATOM 1484 C CA . GLN A 1 191 ? 0.687 -11.648 15.058 1.00 96.31 191 GLN A CA 1
ATOM 1485 C C . GLN A 1 191 ? 1.643 -10.588 14.483 1.00 96.31 191 GLN A C 1
ATOM 1487 O O . GLN A 1 191 ? 2.030 -10.669 13.315 1.00 96.31 191 GLN A O 1
ATOM 1492 N N . ARG A 1 192 ? 2.128 -9.638 15.296 1.00 94.62 192 ARG A N 1
ATOM 1493 C CA . ARG A 1 192 ? 3.142 -8.637 14.889 1.00 94.62 192 ARG A CA 1
ATOM 1494 C C . ARG A 1 192 ? 4.311 -9.240 14.103 1.00 94.62 192 ARG A C 1
ATOM 1496 O O . ARG A 1 192 ? 4.721 -8.721 13.065 1.00 94.62 192 ARG A O 1
ATOM 1503 N N . ARG A 1 193 ? 4.849 -10.365 14.591 1.00 94.44 193 ARG A N 1
ATOM 1504 C CA . ARG A 1 193 ? 5.996 -11.057 13.976 1.00 94.44 193 ARG A CA 1
ATOM 1505 C C . ARG A 1 193 ? 5.701 -11.536 12.554 1.00 94.44 193 ARG A C 1
ATOM 1507 O O . ARG A 1 193 ? 6.607 -11.520 11.727 1.00 94.44 193 ARG A O 1
ATOM 1514 N N . VAL A 1 194 ? 4.454 -11.908 12.256 1.00 93.75 194 VAL A N 1
ATOM 1515 C CA . VAL A 1 194 ? 4.029 -12.333 10.914 1.00 93.75 194 VAL A CA 1
ATOM 1516 C C . VAL A 1 194 ? 4.129 -11.165 9.937 1.00 93.75 194 VAL A C 1
ATOM 1518 O O . VAL A 1 194 ? 4.707 -11.316 8.862 1.00 93.75 194 VAL A O 1
ATOM 1521 N N . VAL A 1 195 ? 3.660 -9.976 10.328 1.00 93.50 195 VAL A N 1
ATOM 1522 C CA . VAL A 1 195 ? 3.743 -8.769 9.487 1.00 93.50 195 VAL A CA 1
ATOM 1523 C C . VAL A 1 195 ? 5.199 -8.391 9.206 1.00 93.50 195 VAL A C 1
ATOM 1525 O O . VAL A 1 195 ? 5.560 -8.107 8.061 1.00 93.50 195 VAL A O 1
ATOM 1528 N N . LEU A 1 196 ? 6.061 -8.438 10.227 1.00 93.88 196 LEU A N 1
ATOM 1529 C CA . LEU A 1 196 ? 7.493 -8.166 10.066 1.00 93.88 196 LEU A CA 1
ATOM 1530 C C . LEU A 1 196 ? 8.163 -9.174 9.121 1.00 93.88 196 LEU A C 1
ATOM 1532 O O . LEU A 1 196 ? 8.875 -8.761 8.206 1.00 93.88 196 LEU A O 1
ATOM 1536 N N . ALA A 1 197 ? 7.871 -10.469 9.276 1.00 93.44 197 ALA A N 1
ATOM 1537 C CA . ALA A 1 197 ? 8.390 -11.514 8.396 1.00 93.44 197 ALA A CA 1
ATOM 1538 C C . ALA A 1 197 ? 7.953 -11.308 6.936 1.00 93.44 197 ALA A C 1
ATOM 1540 O O . ALA A 1 197 ? 8.771 -11.433 6.025 1.00 93.44 197 ALA A O 1
ATOM 1541 N N . ARG A 1 198 ? 6.697 -10.908 6.696 1.00 92.38 198 ARG A N 1
ATOM 1542 C CA . ARG A 1 198 ? 6.199 -10.588 5.346 1.00 92.38 198 ARG A CA 1
ATOM 1543 C C . ARG A 1 198 ? 6.890 -9.364 4.741 1.00 92.38 198 ARG A C 1
ATOM 1545 O O . ARG A 1 198 ? 7.179 -9.348 3.544 1.00 92.38 198 ARG A O 1
ATOM 1552 N N . LEU A 1 199 ? 7.202 -8.342 5.541 1.00 93.12 199 LEU A N 1
ATOM 1553 C CA . LEU A 1 199 ? 7.989 -7.192 5.077 1.00 93.12 199 LEU A CA 1
ATOM 1554 C C . LEU A 1 199 ? 9.434 -7.589 4.734 1.00 93.12 199 LEU A C 1
ATOM 1556 O O . LEU A 1 199 ? 9.973 -7.117 3.728 1.00 93.12 199 LEU A O 1
ATOM 1560 N N . ASP A 1 200 ? 10.042 -8.472 5.524 1.00 94.75 200 ASP A N 1
ATOM 1561 C CA . ASP A 1 200 ? 11.379 -9.011 5.258 1.00 94.75 200 ASP A CA 1
ATOM 1562 C C . ASP A 1 200 ? 11.400 -9.875 3.987 1.00 94.75 200 ASP A C 1
ATOM 1564 O O . ASP A 1 200 ? 12.292 -9.728 3.143 1.00 94.75 200 ASP A O 1
ATOM 1568 N N . GLU A 1 201 ? 10.371 -10.696 3.774 1.00 94.00 201 GLU A N 1
ATOM 1569 C CA . GLU A 1 201 ? 10.182 -11.455 2.539 1.00 94.00 201 GLU A CA 1
ATOM 1570 C C . GLU A 1 201 ? 10.019 -10.529 1.326 1.00 94.00 201 GLU A C 1
ATOM 1572 O O . GLU A 1 201 ? 10.681 -10.722 0.302 1.00 94.00 201 GLU A O 1
ATOM 1577 N N . ALA A 1 202 ? 9.212 -9.470 1.439 1.00 91.75 202 ALA A N 1
ATOM 1578 C CA . ALA A 1 202 ? 9.043 -8.481 0.377 1.00 91.75 202 ALA A CA 1
ATOM 1579 C C . ALA A 1 202 ? 10.361 -7.756 0.049 1.00 91.75 202 ALA A C 1
ATOM 1581 O O . ALA A 1 202 ? 10.667 -7.503 -1.123 1.00 91.75 202 ALA A O 1
ATOM 1582 N N . LEU A 1 203 ? 11.183 -7.452 1.059 1.00 94.19 203 LEU A N 1
ATOM 1583 C CA . LEU A 1 203 ? 12.530 -6.912 0.866 1.00 94.19 203 LEU A CA 1
ATOM 1584 C C . LEU A 1 203 ? 13.435 -7.905 0.127 1.00 94.19 203 LEU A C 1
ATOM 1586 O O . LEU A 1 203 ? 14.136 -7.509 -0.811 1.00 94.19 203 LEU A O 1
ATOM 1590 N N . ALA A 1 204 ? 13.414 -9.185 0.505 1.00 95.69 204 ALA A N 1
ATOM 1591 C CA . ALA A 1 204 ? 14.175 -10.236 -0.165 1.00 95.69 204 ALA A CA 1
ATOM 1592 C C . ALA A 1 204 ? 13.708 -10.451 -1.615 1.00 95.69 204 ALA A C 1
ATOM 1594 O O . ALA A 1 204 ? 14.533 -10.563 -2.524 1.00 95.69 204 ALA A O 1
ATOM 1595 N N . ALA A 1 205 ? 12.397 -10.448 -1.862 1.00 94.44 205 ALA A N 1
ATOM 1596 C CA . ALA A 1 205 ? 11.810 -10.512 -3.196 1.00 94.44 205 ALA A CA 1
ATOM 1597 C C . ALA A 1 205 ? 12.246 -9.318 -4.055 1.00 94.44 205 ALA A C 1
ATOM 1599 O O . ALA A 1 205 ? 12.714 -9.517 -5.175 1.00 94.44 205 ALA A O 1
ATOM 1600 N N . ASN A 1 206 ? 12.216 -8.094 -3.512 1.00 94.94 206 ASN A N 1
ATOM 1601 C CA . ASN A 1 206 ? 12.716 -6.917 -4.220 1.00 94.94 206 ASN A CA 1
ATOM 1602 C C . ASN A 1 206 ? 14.208 -7.056 -4.561 1.00 94.94 206 ASN A C 1
ATOM 1604 O O . ASN A 1 206 ? 14.615 -6.713 -5.664 1.00 94.94 206 ASN A O 1
ATOM 1608 N N . ARG A 1 207 ? 15.049 -7.583 -3.658 1.00 96.00 207 ARG A N 1
ATOM 1609 C CA . ARG A 1 207 ? 16.477 -7.823 -3.957 1.00 96.00 207 ARG A CA 1
ATOM 1610 C C . ARG A 1 207 ? 16.665 -8.817 -5.108 1.00 96.00 207 ARG A C 1
ATOM 1612 O O . ARG A 1 207 ? 17.505 -8.567 -5.969 1.00 96.00 207 ARG A O 1
ATOM 1619 N N . ARG A 1 208 ? 15.872 -9.895 -5.139 1.00 97.00 208 ARG A N 1
ATOM 1620 C CA . ARG A 1 208 ? 15.881 -10.901 -6.216 1.00 97.00 208 ARG A CA 1
ATOM 1621 C C . ARG A 1 208 ? 15.358 -10.343 -7.542 1.00 97.00 208 ARG A C 1
ATOM 1623 O O . ARG A 1 208 ? 15.884 -10.690 -8.590 1.00 97.00 208 ARG A O 1
ATOM 1630 N N . SER A 1 209 ? 14.392 -9.426 -7.510 1.00 96.06 209 SER A N 1
ATOM 1631 C CA . SER A 1 209 ? 13.780 -8.819 -8.701 1.00 96.06 209 SER A CA 1
ATOM 1632 C C . SER A 1 209 ? 14.582 -7.647 -9.288 1.00 96.06 209 SER A C 1
ATOM 1634 O O . SER A 1 209 ? 14.005 -6.743 -9.900 1.00 96.06 209 SER A O 1
ATOM 1636 N N . ARG A 1 210 ? 15.897 -7.586 -9.049 1.00 96.19 210 ARG A N 1
ATOM 1637 C CA . ARG A 1 210 ? 16.747 -6.524 -9.595 1.00 96.19 210 ARG A CA 1
ATOM 1638 C C . ARG A 1 210 ? 16.750 -6.612 -11.130 1.00 96.19 210 ARG A C 1
ATOM 1640 O O . ARG A 1 210 ? 17.035 -7.689 -11.651 1.00 96.19 210 ARG A O 1
ATOM 1647 N N . PRO A 1 211 ? 16.496 -5.508 -11.860 1.00 96.69 211 PRO A N 1
ATOM 1648 C CA . PRO A 1 211 ? 16.525 -5.532 -13.319 1.00 96.69 211 PRO A CA 1
ATOM 1649 C C . PRO A 1 211 ? 17.883 -6.025 -13.851 1.00 96.69 211 PRO A C 1
ATOM 1651 O O . PRO A 1 211 ? 18.917 -5.483 -13.437 1.00 96.69 211 PRO A O 1
ATOM 1654 N N . PRO A 1 212 ? 17.910 -7.024 -14.754 1.00 95.81 212 PRO A N 1
ATOM 1655 C CA . PRO A 1 212 ? 19.150 -7.500 -15.356 1.00 95.81 212 PRO A CA 1
ATOM 1656 C C . PRO A 1 212 ? 19.734 -6.440 -16.293 1.00 95.81 212 PRO A C 1
ATOM 1658 O O . PRO A 1 212 ? 19.010 -5.593 -16.828 1.00 95.81 212 PRO A O 1
ATOM 1661 N N . ALA A 1 213 ? 21.053 -6.481 -16.494 1.00 94.00 213 ALA A N 1
ATOM 1662 C CA . ALA A 1 213 ? 21.721 -5.591 -17.437 1.00 94.00 213 ALA A CA 1
ATOM 1663 C C . ALA A 1 213 ? 21.167 -5.808 -18.862 1.00 94.00 213 ALA A C 1
ATOM 1665 O O . ALA A 1 213 ? 20.920 -6.952 -19.254 1.00 94.00 213 ALA A O 1
ATOM 1666 N N . PRO A 1 214 ? 20.957 -4.739 -19.650 1.00 95.81 214 PRO A N 1
ATOM 1667 C CA . PRO A 1 214 ? 20.412 -4.875 -20.991 1.00 95.81 214 PRO A CA 1
ATOM 1668 C C . PRO A 1 214 ? 21.440 -5.542 -21.913 1.00 95.81 214 PRO A C 1
ATOM 1670 O O . PRO A 1 214 ? 22.603 -5.138 -21.947 1.00 95.81 214 PRO A O 1
ATOM 1673 N N . ALA A 1 215 ? 21.001 -6.529 -22.698 1.00 95.75 215 ALA A N 1
ATOM 1674 C CA . ALA A 1 215 ? 21.840 -7.163 -23.711 1.00 95.75 215 ALA A CA 1
ATOM 1675 C C . ALA A 1 215 ? 22.229 -6.156 -24.806 1.00 95.75 215 ALA A C 1
ATOM 1677 O O . ALA A 1 215 ? 21.359 -5.472 -25.366 1.00 95.75 215 ALA A O 1
ATOM 1678 N N . VAL A 1 216 ? 23.530 -6.087 -25.103 1.00 95.31 216 VAL A N 1
ATOM 1679 C CA . VAL A 1 216 ? 24.091 -5.224 -26.146 1.00 95.31 216 VAL A CA 1
ATOM 1680 C C . VAL A 1 216 ? 23.796 -5.836 -27.506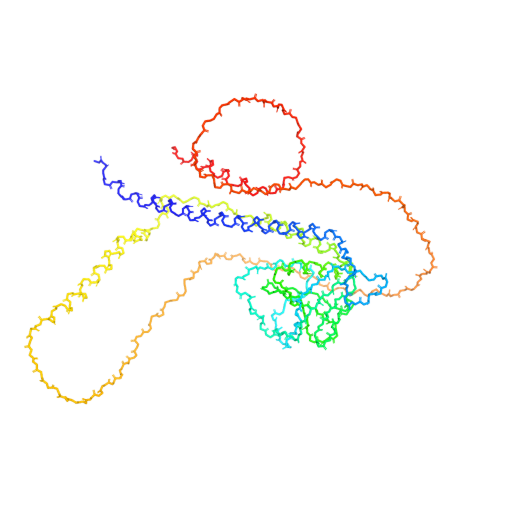 1.00 95.31 216 VAL A C 1
ATOM 1682 O O . VAL A 1 216 ? 24.104 -6.992 -27.769 1.00 95.31 216 VAL A O 1
ATOM 1685 N N . VAL A 1 217 ? 23.193 -5.037 -28.372 1.00 96.25 217 VAL A N 1
ATOM 1686 C CA . VAL A 1 217 ? 22.865 -5.423 -29.737 1.00 96.25 217 VAL A CA 1
ATOM 1687 C C . VAL A 1 217 ? 23.960 -4.926 -30.671 1.00 96.25 217 VAL A C 1
ATOM 1689 O O . VAL A 1 217 ? 24.340 -3.754 -30.612 1.00 96.25 217 VAL A O 1
ATOM 1692 N N . THR A 1 218 ? 24.463 -5.804 -31.535 1.00 94.94 218 THR A N 1
ATOM 1693 C CA . THR A 1 218 ? 25.451 -5.455 -32.568 1.00 94.94 218 THR A CA 1
ATOM 1694 C C . THR A 1 218 ? 24.765 -5.088 -33.888 1.00 94.94 218 THR A C 1
ATOM 1696 O O . THR A 1 218 ? 23.557 -5.267 -34.052 1.00 94.94 218 THR A O 1
ATOM 1699 N N . ALA A 1 219 ? 25.530 -4.570 -34.853 1.00 93.50 219 ALA A N 1
ATOM 1700 C CA . ALA A 1 219 ? 25.009 -4.219 -36.176 1.00 93.50 219 ALA A CA 1
ATOM 1701 C C . ALA A 1 219 ? 24.395 -5.422 -36.926 1.00 93.50 219 ALA A C 1
ATOM 1703 O O . ALA A 1 219 ? 23.455 -5.242 -37.696 1.00 93.50 219 ALA A O 1
ATOM 1704 N N . GLU A 1 220 ? 24.878 -6.640 -36.683 1.00 92.81 220 GLU A N 1
ATOM 1705 C CA . GLU A 1 220 ? 24.394 -7.871 -37.331 1.00 92.81 220 GLU A CA 1
ATOM 1706 C C . GLU A 1 220 ? 22.956 -8.223 -36.942 1.00 92.81 220 GLU A C 1
ATOM 1708 O O . GLU A 1 220 ? 22.205 -8.778 -37.736 1.00 92.81 220 GLU A O 1
ATOM 1713 N N . HIS A 1 221 ? 22.531 -7.800 -35.754 1.00 94.44 221 HIS A N 1
ATOM 1714 C CA . HIS A 1 221 ? 21.176 -8.009 -35.255 1.00 94.44 221 HIS A CA 1
ATOM 1715 C C . HIS A 1 221 ? 20.156 -7.010 -35.833 1.00 94.44 221 HIS A C 1
ATOM 1717 O O . HIS A 1 221 ? 18.985 -7.028 -35.444 1.00 94.44 221 HIS A O 1
ATOM 1723 N N . ALA A 1 222 ? 20.578 -6.092 -36.712 1.00 91.38 222 ALA A N 1
ATOM 1724 C CA . ALA A 1 222 ? 19.698 -5.080 -37.282 1.00 91.38 222 ALA A CA 1
ATOM 1725 C C . ALA A 1 222 ? 18.656 -5.718 -38.217 1.00 91.38 222 ALA A C 1
ATOM 1727 O O . ALA A 1 222 ? 19.020 -6.249 -39.269 1.00 91.38 222 ALA A O 1
ATOM 1728 N N . PRO A 1 223 ? 17.350 -5.627 -37.900 1.00 92.44 223 PRO A N 1
ATOM 1729 C CA . PRO A 1 223 ? 16.329 -6.256 -38.717 1.00 92.44 223 PRO A CA 1
ATOM 1730 C C . PRO A 1 223 ? 16.196 -5.511 -40.048 1.00 92.44 223 PRO A C 1
ATOM 1732 O O . PRO A 1 223 ? 16.236 -4.279 -40.083 1.00 92.44 223 PRO A O 1
ATOM 1735 N N . ALA A 1 224 ? 15.963 -6.241 -41.141 1.00 86.94 224 ALA A N 1
ATOM 1736 C CA . ALA A 1 224 ? 15.849 -5.661 -42.483 1.00 86.94 224 ALA A CA 1
ATOM 1737 C C . ALA A 1 224 ? 14.809 -4.522 -42.555 1.00 86.94 224 ALA A C 1
ATOM 1739 O O . ALA A 1 224 ? 15.066 -3.481 -43.159 1.00 86.94 224 ALA A O 1
ATOM 1740 N N . ARG A 1 225 ? 13.684 -4.655 -41.833 1.00 84.19 225 ARG A N 1
ATOM 1741 C CA . ARG A 1 225 ? 12.632 -3.622 -41.738 1.00 84.19 225 ARG A CA 1
ATOM 1742 C C . ARG A 1 225 ? 13.105 -2.285 -41.159 1.00 84.19 225 ARG A C 1
ATOM 1744 O O . ARG A 1 225 ? 12.536 -1.248 -41.481 1.00 84.19 225 ARG A O 1
ATOM 1751 N N . ALA A 1 226 ? 14.157 -2.267 -40.337 1.00 83.75 226 ALA A N 1
ATOM 1752 C CA . ALA A 1 226 ? 14.684 -1.023 -39.776 1.00 83.75 226 ALA A CA 1
ATOM 1753 C C . ALA A 1 226 ? 15.358 -0.125 -40.829 1.00 83.75 226 ALA A C 1
ATOM 1755 O O . ALA A 1 226 ? 15.600 1.052 -40.556 1.00 83.75 226 ALA A O 1
ATOM 1756 N N . ARG A 1 227 ? 15.617 -0.652 -42.034 1.00 78.88 227 ARG A N 1
ATOM 1757 C CA . ARG A 1 227 ? 16.088 0.120 -43.187 1.00 78.88 227 ARG A CA 1
ATOM 1758 C C . ARG A 1 227 ? 15.012 1.068 -43.731 1.00 78.88 227 ARG A C 1
ATOM 1760 O O . ARG A 1 227 ? 15.349 2.171 -44.148 1.00 78.88 227 ARG A O 1
ATOM 1767 N N . LEU A 1 228 ? 13.738 0.665 -43.677 1.00 69.38 228 LEU A N 1
ATOM 1768 C CA . LEU A 1 228 ? 12.592 1.428 -44.198 1.00 69.38 228 LEU A CA 1
ATOM 1769 C C . LEU A 1 228 ? 12.145 2.561 -43.265 1.00 69.38 228 LEU A C 1
ATOM 1771 O O . LEU A 1 228 ? 11.510 3.509 -43.708 1.00 69.38 228 LEU A O 1
ATOM 1775 N N . ALA A 1 229 ? 12.537 2.522 -41.989 1.00 61.56 229 ALA A N 1
ATOM 1776 C CA . ALA A 1 229 ? 12.240 3.568 -41.007 1.00 61.56 229 ALA A CA 1
ATOM 1777 C C . ALA A 1 229 ? 13.058 4.864 -41.217 1.00 61.56 229 ALA A C 1
ATOM 1779 O O . ALA A 1 229 ? 13.223 5.654 -40.285 1.00 61.56 229 ALA A O 1
ATOM 1780 N N . HIS A 1 230 ? 13.623 5.079 -42.410 1.00 64.12 230 HIS A N 1
ATOM 1781 C CA . HIS A 1 230 ? 14.251 6.347 -42.750 1.00 64.12 230 HIS A CA 1
ATOM 1782 C C . HIS A 1 230 ? 13.149 7.366 -43.062 1.00 64.12 230 HIS A C 1
ATOM 1784 O O . HIS A 1 230 ? 12.402 7.154 -44.017 1.00 64.12 230 HIS A O 1
ATOM 1790 N N . PRO A 1 231 ? 13.043 8.478 -42.313 1.00 63.53 231 PRO A N 1
ATOM 1791 C CA . PRO A 1 231 ? 12.001 9.476 -42.544 1.00 63.53 231 PRO A CA 1
ATOM 1792 C C . PRO A 1 231 ? 12.061 10.052 -43.964 1.00 63.53 231 PRO A C 1
ATOM 1794 O O . PRO A 1 231 ? 11.024 10.386 -44.509 1.00 63.53 231 PRO A O 1
ATOM 1797 N N . ALA A 1 232 ? 13.238 10.073 -44.601 1.00 63.19 232 ALA A N 1
ATOM 1798 C CA . ALA A 1 232 ? 13.390 10.448 -46.008 1.00 63.19 232 ALA A CA 1
ATOM 1799 C C . ALA A 1 232 ? 12.720 9.461 -46.985 1.00 63.19 232 ALA A C 1
ATOM 1801 O O . ALA A 1 232 ? 12.168 9.885 -47.990 1.00 63.19 232 ALA A O 1
ATOM 1802 N N . ILE A 1 233 ? 12.727 8.156 -46.686 1.00 61.72 233 ILE A N 1
ATOM 1803 C CA . ILE A 1 233 ? 12.076 7.130 -47.520 1.00 61.72 233 ILE A CA 1
ATOM 1804 C C . ILE A 1 233 ? 10.558 7.175 -47.314 1.00 61.72 233 ILE A C 1
ATOM 1806 O O . ILE A 1 233 ? 9.813 7.098 -48.282 1.00 61.72 233 ILE A O 1
ATOM 1810 N N . LEU A 1 234 ? 10.098 7.369 -46.073 1.00 60.72 234 LEU A N 1
ATOM 1811 C CA . LEU A 1 234 ? 8.678 7.592 -45.779 1.00 60.72 234 LEU A CA 1
ATOM 1812 C C . LEU A 1 234 ? 8.164 8.898 -46.402 1.00 60.72 234 LEU A C 1
ATOM 1814 O O . LEU A 1 234 ? 7.103 8.890 -47.010 1.00 60.72 234 LEU A O 1
ATOM 1818 N N . ALA A 1 235 ? 8.922 9.994 -46.320 1.00 62.12 235 ALA A N 1
ATOM 1819 C CA . ALA A 1 235 ? 8.568 11.266 -46.949 1.00 62.12 235 ALA A CA 1
ATOM 1820 C C . ALA A 1 235 ? 8.553 11.166 -48.482 1.00 62.12 235 ALA A C 1
ATOM 1822 O O . ALA A 1 235 ? 7.629 11.673 -49.105 1.00 62.12 235 ALA A O 1
ATOM 1823 N N . ALA A 1 236 ? 9.518 10.465 -49.090 1.00 62.72 236 ALA A N 1
ATOM 1824 C CA . ALA A 1 236 ? 9.526 10.213 -50.529 1.00 62.72 236 ALA A CA 1
ATOM 1825 C C . ALA A 1 236 ? 8.355 9.320 -50.970 1.00 62.72 236 ALA A C 1
ATOM 1827 O O . ALA A 1 236 ? 7.742 9.597 -51.994 1.00 62.72 236 ALA A O 1
ATOM 1828 N N . ALA A 1 237 ? 8.001 8.291 -50.192 1.00 63.25 237 ALA A N 1
ATOM 1829 C CA . ALA A 1 237 ? 6.840 7.445 -50.468 1.00 63.25 237 ALA A CA 1
ATOM 1830 C C . ALA A 1 237 ? 5.518 8.222 -50.340 1.00 63.25 237 ALA A C 1
ATOM 1832 O O . ALA A 1 237 ? 4.656 8.101 -51.204 1.00 63.25 237 ALA A O 1
ATOM 1833 N N . VAL A 1 238 ? 5.376 9.069 -49.312 1.00 66.44 238 VAL A N 1
ATOM 1834 C CA . VAL A 1 238 ? 4.218 9.967 -49.162 1.00 66.44 238 VAL A CA 1
ATOM 1835 C C . VAL A 1 238 ? 4.158 10.980 -50.309 1.00 66.44 238 VAL A C 1
ATOM 1837 O O . VAL A 1 238 ? 3.085 11.192 -50.862 1.00 66.44 238 VAL A O 1
ATOM 1840 N N . ALA A 1 239 ? 5.290 11.557 -50.726 1.00 63.88 239 ALA A N 1
ATOM 1841 C CA . ALA A 1 239 ? 5.347 12.474 -51.865 1.00 63.88 239 ALA A CA 1
ATOM 1842 C C . ALA A 1 239 ? 4.981 11.786 -53.193 1.00 63.88 239 ALA A C 1
ATOM 1844 O O . ALA A 1 239 ? 4.219 12.344 -53.975 1.00 63.88 239 ALA A O 1
ATOM 1845 N N . LEU A 1 240 ? 5.450 10.555 -53.427 1.00 65.31 240 LEU A N 1
ATOM 1846 C CA . LEU A 1 240 ? 5.101 9.755 -54.610 1.00 65.31 240 LEU A CA 1
ATOM 1847 C C . LEU A 1 240 ? 3.616 9.373 -54.660 1.00 65.31 240 LEU A C 1
ATOM 1849 O O . LEU A 1 240 ? 3.052 9.313 -55.746 1.00 65.31 240 LEU A O 1
ATOM 1853 N N . ILE A 1 241 ? 2.977 9.151 -53.508 1.00 67.62 241 ILE A N 1
ATOM 1854 C CA . ILE A 1 241 ? 1.528 8.899 -53.426 1.00 67.62 241 ILE A CA 1
ATOM 1855 C C . ILE A 1 241 ? 0.726 10.206 -53.573 1.00 67.62 241 ILE A C 1
ATOM 1857 O O . ILE A 1 241 ? -0.356 10.197 -54.153 1.00 67.62 241 ILE A O 1
ATOM 1861 N N . ALA A 1 242 ? 1.249 11.339 -53.094 1.00 60.62 242 ALA A N 1
ATOM 1862 C CA . ALA A 1 242 ? 0.585 12.640 -53.192 1.00 60.62 242 ALA A CA 1
ATOM 1863 C C . ALA A 1 242 ? 0.677 13.281 -54.593 1.00 60.62 242 ALA A C 1
ATOM 1865 O O . ALA A 1 242 ? -0.220 14.031 -54.977 1.00 60.62 242 ALA A O 1
ATOM 1866 N N . LEU A 1 243 ? 1.718 12.978 -55.377 1.00 58.62 243 LEU A N 1
ATOM 1867 C CA . LEU A 1 243 ? 1.906 13.523 -56.728 1.00 58.62 243 LEU A CA 1
ATOM 1868 C C . LEU A 1 243 ? 0.741 13.243 -57.709 1.00 58.62 243 LEU A C 1
ATOM 1870 O O . LEU A 1 243 ? 0.302 14.189 -58.364 1.00 58.62 243 LEU A O 1
ATOM 1874 N N . PRO A 1 244 ? 0.184 12.018 -57.821 1.00 56.88 244 PRO A N 1
ATOM 1875 C CA . PRO A 1 244 ? -0.958 11.772 -58.707 1.00 56.88 244 PRO A CA 1
ATOM 1876 C C . PRO A 1 244 ? -2.264 12.414 -58.211 1.00 56.88 244 PRO A C 1
ATOM 1878 O O . PRO A 1 244 ? -3.111 12.766 -59.029 1.00 56.88 244 PRO A O 1
ATOM 1881 N N . ALA A 1 245 ? -2.421 12.631 -56.899 1.00 57.91 245 ALA A N 1
ATOM 1882 C CA . ALA A 1 245 ? -3.592 13.319 -56.351 1.00 57.91 245 ALA A CA 1
ATOM 1883 C C . ALA A 1 245 ? -3.605 14.818 -56.703 1.00 57.91 245 ALA A C 1
ATOM 1885 O O . ALA A 1 245 ? -4.673 15.380 -56.919 1.00 57.91 245 ALA A O 1
ATOM 1886 N N . TYR A 1 246 ? -2.432 15.452 -56.815 1.00 54.81 246 TYR A N 1
ATOM 1887 C CA . TYR A 1 246 ? -2.327 16.867 -57.190 1.00 54.81 246 TYR A CA 1
ATOM 1888 C C . TYR A 1 246 ? -2.455 17.093 -58.708 1.00 54.81 246 TYR A C 1
ATOM 1890 O O . TYR A 1 246 ? -2.998 18.110 -59.138 1.00 54.81 246 TYR A O 1
ATOM 1898 N N . ALA A 1 247 ? -2.013 16.133 -59.531 1.00 57.06 247 ALA A N 1
ATOM 1899 C CA . ALA A 1 247 ? -2.146 16.206 -60.989 1.00 57.06 247 ALA A CA 1
ATOM 1900 C C . ALA A 1 247 ? -3.608 16.067 -61.465 1.00 57.06 247 ALA A C 1
ATOM 1902 O O . ALA A 1 247 ? -4.000 16.724 -62.421 1.00 57.06 247 ALA A O 1
ATOM 1903 N N . MET A 1 248 ? -4.440 15.288 -60.764 1.00 55.88 248 MET A N 1
ATOM 1904 C CA . MET A 1 248 ? -5.861 15.105 -61.111 1.00 55.88 248 MET A CA 1
ATOM 1905 C C . MET A 1 248 ? -6.766 16.280 -60.697 1.00 55.88 248 MET A C 1
ATOM 1907 O O . MET A 1 248 ? -7.870 16.406 -61.216 1.00 55.88 248 MET A O 1
ATOM 1911 N N . THR A 1 249 ? -6.325 17.163 -59.794 1.00 55.41 249 THR A N 1
ATOM 1912 C CA . THR A 1 249 ? -7.092 18.361 -59.393 1.00 55.41 249 THR A CA 1
ATOM 1913 C C . THR A 1 249 ? -6.707 19.628 -60.159 1.00 55.41 249 THR A C 1
ATOM 1915 O O . THR A 1 249 ? -7.433 20.616 -60.095 1.00 55.41 249 THR A O 1
ATOM 1918 N N . ALA A 1 250 ? -5.574 19.627 -60.868 1.00 51.75 250 ALA A N 1
ATOM 1919 C CA . ALA A 1 250 ? -5.081 20.794 -61.606 1.00 51.75 250 ALA A CA 1
ATOM 1920 C C . ALA A 1 250 ? -5.616 20.890 -63.049 1.00 51.75 250 ALA A C 1
ATOM 1922 O O . ALA A 1 250 ? -5.546 21.965 -63.637 1.00 51.75 250 ALA A O 1
ATOM 1923 N N . ASP A 1 251 ? -6.210 19.821 -63.590 1.00 46.44 251 ASP A N 1
ATOM 1924 C CA . ASP A 1 251 ? -6.773 19.794 -64.954 1.00 46.44 251 ASP A CA 1
ATOM 1925 C C . ASP A 1 251 ? -8.218 20.333 -65.046 1.00 46.44 251 ASP A C 1
ATOM 1927 O O . ASP A 1 251 ? -8.876 20.244 -66.078 1.00 46.44 251 ASP A O 1
ATOM 1931 N N . SER A 1 252 ? -8.743 20.921 -63.966 1.00 48.47 252 SER A N 1
ATOM 1932 C CA . SER A 1 252 ? -10.077 21.547 -63.927 1.00 48.47 252 SER A CA 1
ATOM 1933 C C . SER A 1 252 ? -10.000 23.064 -63.733 1.00 48.47 252 SER A C 1
ATOM 1935 O O . SER A 1 252 ? -10.711 23.633 -62.909 1.00 48.47 252 SER A O 1
ATOM 1937 N N . ALA A 1 253 ? -9.128 23.732 -64.488 1.00 49.16 253 ALA A N 1
ATOM 1938 C CA . ALA A 1 253 ? -9.082 25.191 -64.576 1.00 49.16 253 ALA A CA 1
ATOM 1939 C C . ALA A 1 253 ? -9.199 25.644 -66.041 1.00 49.16 253 ALA A C 1
ATOM 1941 O O . ALA A 1 253 ? -8.236 26.093 -66.657 1.00 49.16 253 ALA A O 1
ATOM 1942 N N . GLY A 1 254 ? -10.406 25.509 -66.598 1.00 41.47 254 GLY A N 1
ATOM 1943 C CA . GLY A 1 254 ? -10.833 26.204 -67.817 1.00 41.47 254 GLY A CA 1
ATOM 1944 C C . GLY A 1 254 ? -11.599 27.496 -67.475 1.00 41.47 254 GLY A C 1
ATOM 1945 O O . GLY A 1 254 ? -12.270 27.534 -66.440 1.00 41.47 254 GLY A O 1
ATOM 1946 N N . PRO A 1 255 ? -11.507 28.564 -68.292 1.00 50.88 255 PRO A N 1
ATOM 1947 C CA . PRO A 1 255 ? -11.949 29.904 -67.914 1.00 50.88 255 PRO A CA 1
ATOM 1948 C C . PRO A 1 255 ? -13.422 30.205 -68.263 1.00 50.88 255 PRO A C 1
ATOM 1950 O O . PRO A 1 255 ? -13.903 29.872 -69.338 1.00 50.88 255 PRO A O 1
ATOM 1953 N N . SER A 1 256 ? -14.063 30.945 -67.353 1.00 45.97 256 SER A N 1
ATOM 1954 C CA . SER A 1 256 ? -15.110 31.968 -67.557 1.00 45.97 256 SER A CA 1
ATOM 1955 C C . SER A 1 256 ? -16.438 31.609 -68.257 1.00 45.97 256 SER A C 1
ATOM 1957 O O . SER A 1 256 ? -16.509 31.503 -69.476 1.00 45.97 256 SER A O 1
ATOM 1959 N N . GLY A 1 257 ? -17.544 31.672 -67.501 1.00 34.19 257 GLY A N 1
ATOM 1960 C CA . GLY A 1 257 ? -18.898 31.906 -68.035 1.00 34.19 257 GLY A CA 1
ATOM 1961 C C . GLY A 1 257 ? -19.995 31.923 -66.950 1.00 34.19 257 GLY A C 1
ATOM 1962 O O . GLY A 1 257 ? -20.061 30.965 -66.184 1.00 34.19 257 GLY A O 1
ATOM 1963 N N . PRO A 1 258 ? -20.836 32.975 -66.824 1.00 56.19 258 PRO A N 1
ATOM 1964 C CA . PRO A 1 258 ? -21.767 33.144 -65.703 1.00 56.19 258 PRO A CA 1
ATOM 1965 C C . PRO A 1 258 ? -23.217 32.687 -65.989 1.00 56.19 258 PRO A C 1
ATOM 1967 O O . PRO A 1 258 ? -23.677 32.745 -67.125 1.00 56.19 258 PRO A O 1
ATOM 1970 N N . ARG A 1 259 ? -23.963 32.471 -64.886 1.00 37.59 259 ARG A N 1
ATOM 1971 C CA . ARG A 1 259 ? -25.422 32.699 -64.688 1.00 37.59 259 ARG A CA 1
ATOM 1972 C C . ARG A 1 259 ? -26.401 31.517 -64.903 1.00 37.59 259 ARG A C 1
ATOM 1974 O O . ARG A 1 259 ? -26.436 30.908 -65.959 1.00 37.59 259 ARG A O 1
ATOM 1981 N N . GLY A 1 260 ? -27.289 31.335 -63.908 1.00 36.97 260 GLY A N 1
ATOM 1982 C CA . GLY A 1 260 ? -28.551 30.557 -63.948 1.00 36.97 260 GLY A CA 1
ATOM 1983 C C . GLY A 1 260 ? -28.552 29.37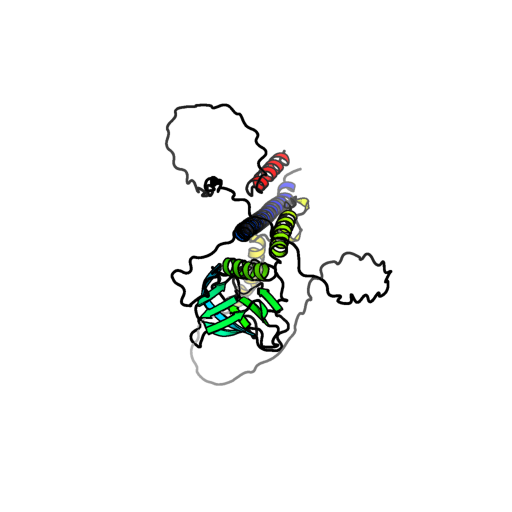5 -62.963 1.00 36.97 260 GLY A C 1
ATOM 1984 O O . GLY A 1 260 ? -27.902 28.381 -63.231 1.00 36.97 260 GLY A O 1
ATOM 1985 N N . ALA A 1 261 ? -29.011 29.488 -61.710 1.00 44.53 261 ALA A N 1
ATOM 1986 C CA . ALA A 1 261 ? -30.395 29.571 -61.208 1.00 44.53 261 ALA A CA 1
ATOM 1987 C C . ALA A 1 261 ? -31.221 28.268 -61.364 1.00 44.53 261 ALA A C 1
ATOM 1989 O O . ALA A 1 261 ? -31.448 27.827 -62.483 1.00 44.53 261 ALA A O 1
ATOM 1990 N N . PHE A 1 262 ? -31.739 27.781 -60.215 1.00 39.06 262 PHE A N 1
ATOM 1991 C CA . PHE A 1 262 ? -32.728 26.698 -59.990 1.00 39.06 262 PHE A CA 1
ATOM 1992 C C . PHE A 1 262 ? -32.241 25.258 -60.279 1.00 39.06 262 PHE A C 1
ATOM 1994 O O . PHE A 1 262 ? -31.447 25.047 -61.176 1.00 39.06 262 PHE A O 1
ATOM 2001 N N . GLN A 1 263 ? -32.651 24.173 -59.611 1.00 38.88 263 GLN A N 1
ATOM 2002 C CA . GLN A 1 263 ? -33.473 23.882 -58.431 1.00 38.88 263 GLN A CA 1
ATOM 2003 C C . GLN A 1 263 ? -33.492 22.345 -58.298 1.00 38.88 263 GLN A C 1
ATOM 2005 O O . GLN A 1 263 ? -33.683 21.666 -59.298 1.00 38.88 263 GLN A O 1
ATOM 2010 N N . GLY A 1 264 ? -33.386 21.820 -57.073 1.00 37.53 264 GLY A N 1
ATOM 2011 C CA . GLY A 1 264 ? -33.921 20.504 -56.689 1.00 37.53 264 GLY A CA 1
ATOM 2012 C C . GLY A 1 264 ? -33.117 19.247 -57.058 1.00 37.53 264 GLY A C 1
ATOM 2013 O O . GLY A 1 264 ? -32.630 19.091 -58.169 1.00 37.53 264 GLY A O 1
ATOM 2014 N N . GLY A 1 265 ? -33.067 18.300 -56.115 1.00 34.84 265 GLY A N 1
ATOM 2015 C CA . GLY A 1 265 ? -32.752 16.895 -56.401 1.00 34.84 265 GLY A CA 1
ATOM 2016 C C . GLY A 1 265 ? -31.763 16.252 -55.431 1.00 34.84 265 GLY A C 1
ATOM 2017 O O . GLY A 1 265 ? -30.559 16.425 -55.554 1.00 34.84 265 GLY A O 1
ATOM 2018 N N . VAL A 1 266 ? -32.294 15.479 -54.483 1.00 46.72 266 VAL A N 1
ATOM 2019 C CA . VAL A 1 266 ? -31.577 14.531 -53.607 1.00 46.72 266 VAL A CA 1
ATOM 2020 C C . VAL A 1 266 ? -30.817 13.488 -54.447 1.00 46.72 266 VAL A C 1
ATOM 2022 O O . VAL A 1 266 ? -31.315 13.089 -55.499 1.00 46.72 266 VAL A O 1
ATOM 2025 N N . PRO A 1 267 ? -29.659 12.983 -53.984 1.00 50.75 267 PRO A N 1
ATOM 2026 C CA . PRO A 1 267 ? -29.514 11.520 -53.884 1.00 50.75 267 PRO A CA 1
ATOM 2027 C C . PRO A 1 267 ? -28.795 11.104 -52.583 1.00 50.75 267 PRO A C 1
ATOM 2029 O O . PRO A 1 267 ? -27.860 11.746 -52.121 1.00 50.75 267 PRO A O 1
ATOM 2032 N N . ALA A 1 268 ? -29.347 10.151 -51.835 1.00 41.09 268 ALA A N 1
ATOM 2033 C CA . ALA A 1 268 ? -29.142 8.707 -51.984 1.00 41.09 268 ALA A CA 1
ATOM 2034 C C . ALA A 1 268 ? -27.789 8.228 -51.425 1.00 41.09 268 ALA A C 1
ATOM 2036 O O . ALA A 1 268 ? -26.723 8.430 -51.997 1.00 41.09 268 ALA A O 1
ATOM 2037 N N . THR A 1 269 ? -27.885 7.544 -50.287 1.00 47.53 269 THR A N 1
ATOM 2038 C CA . THR A 1 269 ? -26.870 6.665 -49.708 1.00 47.53 269 THR A CA 1
ATOM 2039 C C . THR A 1 269 ? -26.797 5.356 -50.504 1.00 47.53 269 THR A C 1
ATOM 2041 O O . THR A 1 269 ? -27.823 4.711 -50.707 1.00 47.53 269 THR A O 1
ATOM 2044 N N . PRO A 1 270 ? -25.591 4.918 -50.882 1.00 46.31 270 PRO A N 1
ATOM 2045 C CA . PRO A 1 270 ? -25.186 3.511 -50.782 1.00 46.31 270 PRO A CA 1
ATOM 2046 C C . PRO A 1 270 ? -23.845 3.444 -50.019 1.00 46.31 270 PRO A C 1
ATOM 2048 O O . PRO A 1 270 ? -23.028 4.349 -50.103 1.00 46.31 270 PRO A O 1
ATOM 2051 N N . GLY A 1 271 ? -23.521 2.465 -49.185 1.00 33.81 271 GLY A N 1
ATOM 2052 C CA . GLY A 1 271 ? -23.758 1.036 -49.316 1.00 33.81 271 GLY A CA 1
ATOM 2053 C C . GLY A 1 271 ? -22.419 0.328 -49.060 1.00 33.81 271 GLY A C 1
ATOM 2054 O O . GLY A 1 271 ? -21.578 0.272 -49.941 1.00 33.81 271 GLY A O 1
ATOM 2055 N N . ALA A 1 272 ? -22.224 -0.110 -47.815 1.00 36.91 272 ALA A N 1
ATOM 2056 C CA . ALA A 1 272 ? -21.555 -1.337 -47.362 1.00 36.91 272 ALA A CA 1
ATOM 2057 C C . ALA A 1 272 ? -20.290 -1.923 -48.070 1.00 36.91 272 ALA A C 1
ATOM 2059 O O . ALA A 1 272 ? -20.358 -2.393 -49.199 1.00 36.91 272 ALA A O 1
ATOM 2060 N N . LEU A 1 273 ? -19.260 -2.146 -47.218 1.00 41.03 273 LEU A N 1
ATOM 2061 C CA . LEU A 1 273 ? -18.327 -3.307 -47.115 1.00 41.03 273 LEU A CA 1
ATOM 2062 C C . LEU A 1 273 ? -17.079 -3.378 -48.041 1.00 41.03 273 LEU A C 1
ATOM 2064 O O . LEU A 1 273 ? -17.085 -2.764 -49.099 1.00 41.03 273 LEU A O 1
ATOM 2068 N N . PRO A 1 274 ? -15.993 -4.120 -47.672 1.00 49.09 274 PRO A N 1
ATOM 2069 C CA . PRO A 1 274 ? -15.881 -5.129 -46.608 1.00 49.09 274 PRO A CA 1
ATOM 2070 C C . PRO A 1 274 ? -14.746 -4.927 -45.584 1.00 49.09 274 PRO A C 1
ATOM 2072 O O . PRO A 1 274 ? -13.782 -4.189 -45.773 1.00 49.09 274 PRO A O 1
ATOM 2075 N N . GLY A 1 275 ? -14.881 -5.651 -44.470 1.00 39.28 275 GLY A N 1
ATOM 2076 C CA . GLY A 1 275 ? -13.872 -5.758 -43.427 1.00 39.28 275 GLY A CA 1
ATOM 2077 C C . GLY A 1 275 ? -12.613 -6.497 -43.883 1.00 39.28 275 GLY A C 1
ATOM 2078 O O . GLY A 1 275 ? -12.664 -7.451 -44.654 1.00 39.28 275 GLY A O 1
ATOM 2079 N N . SER A 1 276 ? -11.480 -6.086 -43.323 1.00 40.47 276 SER A N 1
ATOM 2080 C CA . SER A 1 276 ? -10.289 -6.922 -43.213 1.00 40.47 276 SER A CA 1
ATOM 2081 C C . SER A 1 276 ? -10.005 -7.129 -41.735 1.00 40.47 276 SER A C 1
ATOM 2083 O O . SER A 1 276 ? -9.423 -6.281 -41.059 1.00 40.47 276 SER A O 1
ATOM 2085 N N . GLY A 1 277 ? -10.472 -8.270 -41.233 1.00 36.84 277 GLY A N 1
ATOM 2086 C CA . GLY A 1 277 ? -9.912 -8.874 -40.040 1.00 36.84 277 GLY A CA 1
ATOM 2087 C C . GLY A 1 277 ? -8.511 -9.394 -40.353 1.00 36.84 277 GLY A C 1
ATOM 2088 O O . GLY A 1 277 ? -8.311 -10.108 -41.331 1.00 36.84 277 GLY A O 1
ATOM 2089 N N . ALA A 1 278 ? -7.551 -9.056 -39.501 1.00 37.19 278 ALA A N 1
ATOM 2090 C CA . ALA A 1 278 ? -6.317 -9.809 -39.357 1.00 37.19 278 ALA A CA 1
ATOM 2091 C C . ALA A 1 278 ? -5.992 -9.907 -37.865 1.00 37.19 278 ALA A C 1
ATOM 2093 O O . ALA A 1 278 ? -5.931 -8.916 -37.139 1.00 37.19 278 ALA A O 1
ATOM 2094 N N . ALA A 1 279 ? -5.887 -11.160 -37.451 1.00 41.41 279 ALA A N 1
ATOM 2095 C CA . ALA A 1 279 ? -5.842 -11.695 -36.107 1.00 41.41 279 ALA A CA 1
ATOM 2096 C C . ALA A 1 279 ? -4.601 -11.282 -35.284 1.00 41.41 279 ALA A C 1
ATOM 2098 O O . ALA A 1 279 ? -3.596 -10.822 -35.832 1.00 41.41 279 ALA A O 1
ATOM 2099 N N . PRO A 1 280 ? -4.657 -11.477 -33.952 1.00 38.56 280 PRO A N 1
ATOM 2100 C CA . PRO A 1 280 ? -3.554 -11.218 -33.032 1.00 38.56 280 PRO A CA 1
ATOM 2101 C C . PRO A 1 280 ? -2.325 -12.087 -33.326 1.00 38.56 280 PRO A C 1
ATOM 2103 O O . PRO A 1 280 ? -2.416 -13.299 -33.506 1.00 38.56 280 PRO A O 1
ATOM 2106 N N . SER A 1 281 ? -1.152 -11.452 -33.304 1.00 45.31 281 SER A N 1
ATOM 2107 C CA . SER A 1 281 ? 0.144 -12.127 -33.350 1.00 45.31 281 SER A CA 1
ATOM 2108 C C . SER A 1 281 ? 0.319 -12.989 -32.100 1.00 45.31 281 SER A C 1
ATOM 2110 O O . SER A 1 281 ? 0.621 -12.482 -31.019 1.00 45.31 281 SER A O 1
ATOM 2112 N N . ALA A 1 282 ? 0.148 -14.297 -32.275 1.00 36.25 282 ALA A N 1
ATOM 2113 C CA . ALA A 1 282 ? 0.521 -15.320 -31.316 1.00 36.25 282 ALA A CA 1
ATOM 2114 C C . ALA A 1 282 ? 2.029 -15.251 -31.018 1.00 36.25 282 ALA A C 1
ATOM 2116 O O . ALA A 1 282 ? 2.864 -15.168 -31.921 1.00 36.25 282 ALA A O 1
ATOM 2117 N N . ALA A 1 283 ? 2.365 -15.269 -29.732 1.00 43.25 283 ALA A N 1
ATOM 2118 C CA . ALA A 1 283 ? 3.708 -15.554 -29.253 1.00 43.25 283 ALA A CA 1
ATOM 2119 C C . ALA A 1 283 ? 3.985 -17.064 -29.394 1.00 43.25 283 ALA A C 1
ATOM 2121 O O . ALA A 1 283 ? 3.070 -17.859 -29.166 1.00 43.25 283 ALA A O 1
ATOM 2122 N N . PRO A 1 284 ? 5.213 -17.492 -29.730 1.00 49.69 284 PRO A N 1
ATOM 2123 C CA . PRO A 1 284 ? 5.548 -18.906 -29.713 1.00 49.69 284 PRO A CA 1
ATOM 2124 C C . PRO A 1 284 ? 5.633 -19.402 -28.264 1.00 49.69 284 PRO A C 1
ATOM 2126 O O . PRO A 1 284 ? 6.461 -18.943 -27.475 1.00 49.69 284 PRO A O 1
ATOM 2129 N N . ALA A 1 285 ? 4.744 -20.339 -27.934 1.00 39.72 285 ALA A N 1
ATOM 2130 C CA . ALA A 1 285 ? 4.813 -21.171 -26.745 1.00 39.72 285 ALA A CA 1
ATOM 2131 C C . ALA A 1 285 ? 6.004 -22.134 -26.862 1.00 39.72 285 ALA A C 1
ATOM 2133 O O . ALA A 1 285 ? 6.194 -22.780 -27.893 1.00 39.72 285 ALA A O 1
ATOM 2134 N N . ALA A 1 286 ? 6.807 -22.217 -25.802 1.00 47.22 286 ALA A N 1
ATOM 2135 C CA . ALA A 1 286 ? 7.824 -23.248 -25.654 1.00 47.22 286 ALA A CA 1
ATOM 2136 C C . ALA A 1 286 ? 7.170 -24.587 -25.236 1.00 47.22 286 ALA A C 1
ATOM 2138 O O . ALA A 1 286 ? 6.138 -24.558 -24.558 1.00 47.22 286 ALA A O 1
ATOM 2139 N N . PRO A 1 287 ? 7.741 -25.745 -25.623 1.00 45.22 287 PRO A N 1
ATOM 2140 C CA . PRO A 1 287 ? 7.152 -27.059 -25.382 1.00 45.22 287 PRO A CA 1
ATOM 2141 C C . PRO A 1 287 ? 7.165 -27.434 -23.900 1.00 45.22 287 PRO A C 1
ATOM 2143 O O . PRO A 1 287 ? 8.103 -27.115 -23.169 1.00 45.22 287 PRO A O 1
ATOM 2146 N N . GLY A 1 288 ? 6.108 -28.130 -23.484 1.00 32.09 288 GLY A N 1
ATOM 2147 C CA . GLY A 1 288 ? 5.906 -28.592 -22.121 1.00 32.09 288 GLY A CA 1
ATOM 2148 C C . GLY A 1 288 ? 6.850 -29.706 -21.676 1.00 32.09 288 GLY A C 1
ATOM 2149 O O . GLY A 1 288 ? 7.349 -30.498 -22.473 1.00 32.09 288 GLY A O 1
ATOM 2150 N N . THR A 1 289 ? 6.985 -29.798 -20.357 1.00 41.44 289 THR A N 1
ATOM 2151 C CA . THR A 1 289 ? 7.396 -31.016 -19.662 1.00 41.44 289 THR A CA 1
ATOM 2152 C C . THR A 1 289 ? 6.189 -31.505 -18.876 1.00 41.44 289 THR A C 1
ATOM 2154 O O . THR A 1 289 ? 5.679 -30.811 -17.995 1.00 41.44 289 THR A O 1
ATOM 2157 N N . ALA A 1 290 ? 5.693 -32.675 -19.262 1.00 35.09 290 ALA A N 1
ATOM 2158 C CA . ALA A 1 290 ? 4.597 -33.363 -18.611 1.00 35.09 290 ALA A CA 1
ATOM 2159 C C . ALA A 1 290 ? 5.067 -34.116 -17.354 1.00 35.09 290 ALA A C 1
ATOM 2161 O O . ALA A 1 290 ? 6.153 -34.684 -17.338 1.00 35.09 290 ALA A O 1
ATOM 2162 N N . ALA A 1 291 ? 4.156 -34.136 -16.377 1.00 37.31 291 ALA A N 1
ATOM 2163 C CA . ALA A 1 291 ? 3.855 -35.179 -15.393 1.00 37.31 291 ALA A CA 1
ATOM 2164 C C . ALA A 1 291 ? 4.941 -35.673 -14.414 1.00 37.31 2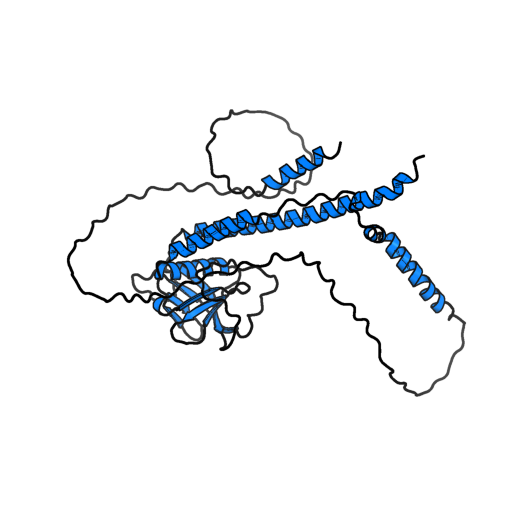91 ALA A C 1
ATOM 2166 O O . ALA A 1 291 ? 5.891 -36.345 -14.790 1.00 37.31 291 ALA A O 1
ATOM 2167 N N . SER A 1 292 ? 4.627 -35.524 -13.121 1.00 39.34 292 SER A N 1
ATOM 2168 C CA . SER A 1 292 ? 4.509 -36.684 -12.227 1.00 39.34 292 SER A CA 1
ATOM 2169 C C . SER A 1 292 ? 3.413 -36.450 -11.182 1.00 39.34 292 SER A C 1
ATOM 2171 O O . SER A 1 292 ? 3.429 -35.467 -10.446 1.00 39.34 292 SER A O 1
ATOM 2173 N N . ARG A 1 293 ? 2.428 -37.356 -11.193 1.00 36.78 293 ARG A N 1
ATOM 2174 C CA . ARG A 1 293 ? 1.438 -37.607 -10.133 1.00 36.78 293 ARG A CA 1
ATOM 2175 C C . ARG A 1 293 ? 2.072 -38.475 -9.034 1.00 36.78 293 ARG A C 1
ATOM 2177 O O . ARG A 1 293 ? 3.148 -39.031 -9.251 1.00 36.78 293 ARG A O 1
ATOM 2184 N N . THR A 1 294 ? 1.282 -38.713 -7.978 1.00 33.34 294 THR A N 1
ATOM 2185 C CA . THR A 1 294 ? 1.444 -39.643 -6.827 1.00 33.34 294 THR A CA 1
ATOM 2186 C C . THR A 1 294 ? 2.116 -38.947 -5.629 1.00 33.34 294 THR A C 1
ATOM 2188 O O . THR A 1 294 ? 3.161 -38.341 -5.809 1.00 33.34 294 THR A O 1
ATOM 2191 N N . ALA A 1 295 ? 1.584 -38.909 -4.402 1.00 38.12 295 ALA A N 1
ATOM 2192 C CA . ALA A 1 295 ? 0.557 -39.710 -3.734 1.00 38.12 295 ALA A CA 1
ATOM 2193 C C . ALA A 1 295 ? -0.180 -38.888 -2.648 1.00 38.12 295 ALA A C 1
ATOM 2195 O O . ALA A 1 295 ? 0.404 -37.970 -2.071 1.00 38.12 295 ALA A O 1
ATOM 2196 N N . ASP A 1 296 ? -1.423 -39.281 -2.362 1.00 40.38 296 ASP A N 1
ATOM 2197 C CA . ASP A 1 296 ? -2.109 -39.094 -1.071 1.00 40.38 296 ASP A CA 1
ATOM 2198 C C . ASP A 1 296 ? -1.325 -39.788 0.061 1.00 40.38 296 ASP A C 1
ATOM 2200 O O . ASP A 1 296 ? -0.637 -40.784 -0.200 1.00 40.38 296 ASP A O 1
ATOM 2204 N N . PRO A 1 297 ? -1.442 -39.309 1.313 1.00 57.38 297 PRO A N 1
ATOM 2205 C CA . PRO A 1 297 ? -2.206 -40.123 2.260 1.00 57.38 297 PRO A CA 1
ATOM 2206 C C . PRO A 1 297 ? -3.086 -39.329 3.251 1.00 57.38 297 PRO A C 1
ATOM 2208 O O . PRO A 1 297 ? -2.650 -38.397 3.921 1.00 57.38 297 PRO A O 1
ATOM 2211 N N . GLU A 1 298 ? -4.334 -39.788 3.341 1.00 35.28 298 GLU A N 1
ATOM 2212 C CA . GLU A 1 298 ? -4.973 -40.354 4.539 1.00 35.28 298 GLU A CA 1
ATOM 2213 C C . GLU A 1 298 ? -4.988 -39.548 5.859 1.00 35.28 298 GLU A C 1
ATOM 2215 O O . GLU A 1 298 ? -4.039 -39.486 6.635 1.00 35.28 298 GLU A O 1
ATOM 2220 N N . VAL A 1 299 ? -6.174 -38.986 6.109 1.00 40.31 299 VAL A N 1
ATOM 2221 C CA . VAL A 1 299 ? -6.937 -38.907 7.369 1.00 40.31 299 VAL A CA 1
ATOM 2222 C C . VAL A 1 299 ? -6.233 -39.391 8.648 1.00 40.31 299 VAL A C 1
ATOM 2224 O O . VAL A 1 299 ? -6.003 -40.578 8.846 1.00 40.31 299 VAL A O 1
ATOM 2227 N N . THR A 1 300 ? -6.106 -38.495 9.633 1.00 40.59 300 THR A N 1
ATOM 2228 C CA . THR A 1 300 ? -6.313 -38.853 11.048 1.00 40.59 300 THR A CA 1
ATOM 2229 C C . THR A 1 300 ? -6.941 -37.683 11.803 1.00 40.59 300 THR A C 1
ATOM 2231 O O . THR A 1 300 ? -6.319 -36.661 12.083 1.00 40.59 300 THR A O 1
ATOM 2234 N N . THR A 1 301 ? -8.217 -37.863 12.126 1.00 43.59 301 THR A N 1
ATOM 2235 C CA . THR A 1 301 ? -8.984 -37.160 13.155 1.00 43.59 301 THR A CA 1
ATOM 2236 C C . THR A 1 301 ? -8.330 -37.346 14.524 1.00 43.59 301 THR A C 1
ATOM 2238 O O . THR A 1 301 ? -8.208 -38.471 15.001 1.00 43.59 301 THR A O 1
ATOM 2241 N N . GLY A 1 302 ? -7.951 -36.245 15.173 1.00 34.62 302 GLY A N 1
ATOM 2242 C CA . GLY A 1 302 ? -7.441 -36.235 16.543 1.00 34.62 302 GLY A CA 1
ATOM 2243 C C . GLY A 1 302 ? -8.021 -35.066 17.329 1.00 34.62 302 GLY A C 1
ATOM 2244 O O . GLY A 1 302 ? -7.507 -33.953 17.274 1.00 34.62 302 GLY A O 1
ATOM 2245 N N . THR A 1 303 ? -9.110 -35.332 18.041 1.00 43.91 303 THR A N 1
ATOM 2246 C CA . THR A 1 303 ? -9.724 -34.463 19.051 1.00 43.91 303 THR A CA 1
ATOM 2247 C C . THR A 1 303 ? -8.835 -34.414 20.300 1.00 43.91 303 THR A C 1
ATOM 2249 O O . THR A 1 303 ? -8.549 -35.479 20.847 1.00 43.91 303 THR A O 1
ATOM 2252 N N . PRO A 1 304 ? -8.445 -33.241 20.832 1.00 49.62 304 PRO A N 1
ATOM 2253 C CA . PRO A 1 304 ? -7.960 -33.145 22.198 1.00 49.62 304 PRO A CA 1
ATOM 2254 C C . PRO A 1 304 ? -9.082 -32.678 23.130 1.00 49.62 304 PRO A C 1
ATOM 2256 O O . PRO A 1 304 ? -9.509 -31.525 23.128 1.00 49.62 304 PRO A O 1
ATOM 2259 N N . THR A 1 305 ? -9.532 -33.637 23.931 1.00 43.06 305 THR A N 1
ATOM 2260 C CA . THR A 1 305 ? -10.319 -33.502 25.155 1.00 43.06 305 THR A CA 1
ATOM 2261 C C . THR A 1 305 ? -9.731 -32.456 26.106 1.00 43.06 305 THR A C 1
ATOM 2263 O O . THR A 1 305 ? -8.545 -32.487 26.432 1.00 43.06 305 THR A O 1
ATOM 2266 N N . SER A 1 306 ? -10.589 -31.557 26.589 1.00 40.88 306 SER A N 1
ATOM 2267 C CA . SER A 1 306 ? -10.324 -30.660 27.715 1.00 40.88 306 SER A CA 1
ATOM 2268 C C . SER A 1 306 ? -10.279 -31.443 29.033 1.00 40.88 306 SER A C 1
ATOM 2270 O O . SER A 1 306 ? -11.212 -32.180 29.344 1.00 40.88 306 SER A O 1
ATOM 2272 N N . GLY A 1 307 ? -9.219 -31.251 29.820 1.00 44.12 307 GLY A N 1
ATOM 2273 C CA . GLY A 1 307 ? -9.112 -31.701 31.210 1.00 44.12 307 GLY A CA 1
ATOM 2274 C C . GLY A 1 307 ? -8.784 -30.518 32.140 1.00 44.12 307 GLY A C 1
ATOM 2275 O O . GLY A 1 307 ? -8.017 -29.648 31.720 1.00 44.12 307 GLY A O 1
ATOM 2276 N N . PRO A 1 308 ? -9.351 -30.443 33.362 1.00 58.25 308 PRO A N 1
ATOM 2277 C CA . PRO A 1 308 ? -9.150 -29.337 34.302 1.00 58.25 308 PRO A CA 1
ATOM 2278 C C . PRO A 1 308 ? -8.099 -29.656 35.386 1.00 58.25 308 PRO A C 1
ATOM 2280 O O . PRO A 1 308 ? -8.115 -30.754 35.933 1.00 58.25 308 PRO A O 1
ATOM 2283 N N . ALA A 1 309 ? -7.226 -28.689 35.704 1.00 39.12 309 ALA A N 1
ATOM 2284 C CA . ALA A 1 309 ? -6.358 -28.562 36.901 1.00 39.12 309 ALA A CA 1
ATOM 2285 C C . ALA A 1 309 ? -5.373 -27.396 36.623 1.00 39.12 309 ALA A C 1
ATOM 2287 O O . ALA A 1 309 ? -4.921 -27.273 35.490 1.00 39.12 309 ALA A O 1
ATOM 2288 N N . ASP A 1 310 ? -4.949 -26.479 37.494 1.00 42.56 310 ASP A N 1
ATOM 2289 C CA . ASP A 1 310 ? -5.023 -26.242 38.942 1.00 42.56 310 ASP A CA 1
ATOM 2290 C C . ASP A 1 310 ? -4.503 -24.784 39.155 1.00 42.56 310 ASP A C 1
ATOM 2292 O O . ASP A 1 310 ? -3.659 -24.340 38.361 1.00 42.56 310 ASP A O 1
ATOM 2296 N N . PRO A 1 311 ? -4.952 -23.988 40.148 1.00 52.69 311 PRO A N 1
ATOM 2297 C CA . PRO A 1 311 ? -4.472 -22.627 40.359 1.00 52.69 311 PRO A CA 1
ATOM 2298 C C . PRO A 1 311 ? -3.361 -22.597 41.417 1.00 52.69 311 PRO A C 1
ATOM 2300 O O . PRO A 1 311 ? -3.628 -22.655 42.613 1.00 52.69 311 PRO A O 1
ATOM 2303 N N . GLY A 1 312 ? -2.106 -22.415 41.001 1.00 50.47 312 GLY A N 1
ATOM 2304 C CA . GLY A 1 312 ? -1.043 -22.145 41.971 1.00 50.47 312 GLY A CA 1
ATOM 2305 C C . GLY A 1 312 ? 0.380 -22.194 41.433 1.00 50.47 312 GLY A C 1
ATOM 2306 O O . GLY A 1 312 ? 1.055 -23.203 41.586 1.00 50.47 312 GLY A O 1
ATOM 2307 N N . ALA A 1 313 ? 0.884 -21.080 40.890 1.00 41.88 313 ALA A N 1
ATOM 2308 C CA . ALA A 1 313 ? 2.328 -20.822 40.844 1.00 41.88 313 ALA A CA 1
ATOM 2309 C C . ALA A 1 313 ? 2.649 -19.315 40.713 1.00 41.88 313 ALA A C 1
ATOM 2311 O O . ALA A 1 313 ? 1.849 -18.562 40.152 1.00 41.88 313 ALA A O 1
ATOM 2312 N N . PRO A 1 314 ? 3.796 -18.846 41.247 1.00 47.81 314 PRO A N 1
ATOM 2313 C CA . PRO A 1 314 ? 4.011 -17.453 41.626 1.00 47.81 314 PRO A CA 1
ATOM 2314 C C . PRO A 1 314 ? 4.571 -16.569 40.502 1.00 47.81 314 PRO A C 1
ATOM 2316 O O . PRO A 1 314 ? 5.318 -17.003 39.626 1.00 47.81 314 PRO A O 1
ATOM 2319 N N . ARG A 1 315 ? 4.246 -15.274 40.603 1.00 48.84 315 ARG A N 1
ATOM 2320 C CA . ARG A 1 315 ? 4.755 -14.151 39.795 1.00 48.84 315 ARG A CA 1
ATOM 2321 C C . ARG A 1 315 ? 6.295 -14.088 39.753 1.00 48.84 315 ARG A C 1
ATOM 2323 O O . ARG A 1 315 ? 6.906 -14.010 40.817 1.00 48.84 315 ARG A O 1
ATOM 2330 N N . PRO A 1 316 ? 6.915 -13.930 38.568 1.00 47.41 316 PRO A N 1
ATOM 2331 C CA . PRO A 1 316 ? 8.295 -13.472 38.467 1.00 47.41 316 PRO A CA 1
ATOM 2332 C C . PRO A 1 316 ? 8.400 -11.937 38.486 1.00 47.41 316 PRO A C 1
ATOM 2334 O O . PRO A 1 316 ? 7.681 -11.210 37.796 1.00 47.41 316 PRO A O 1
ATOM 2337 N N . SER A 1 317 ? 9.338 -11.455 39.296 1.00 41.12 317 SER A N 1
ATOM 2338 C CA . SER A 1 317 ? 9.711 -10.055 39.496 1.00 41.12 317 SER A CA 1
ATOM 2339 C C . SER A 1 317 ? 10.343 -9.429 38.245 1.00 41.12 317 SER A C 1
ATOM 2341 O O . SER A 1 317 ? 11.227 -10.006 37.616 1.00 41.12 317 SER A O 1
ATOM 2343 N N . ARG A 1 318 ? 9.927 -8.199 37.919 1.00 41.84 318 ARG A N 1
ATOM 2344 C CA . ARG A 1 318 ? 10.503 -7.344 36.864 1.00 41.84 318 ARG A CA 1
ATOM 2345 C C . ARG A 1 318 ? 11.927 -6.885 37.227 1.00 41.84 318 ARG A C 1
ATOM 2347 O O . ARG A 1 318 ? 12.087 -6.275 38.285 1.00 41.84 318 ARG A O 1
ATOM 2354 N N . PRO A 1 319 ? 12.928 -7.013 36.339 1.00 51.09 319 PRO A N 1
ATOM 2355 C CA . PRO A 1 319 ? 14.173 -6.270 36.478 1.00 51.09 319 PRO A CA 1
ATOM 2356 C C . PRO A 1 319 ? 14.012 -4.826 35.966 1.00 51.09 319 PRO A C 1
ATOM 2358 O O . PRO A 1 319 ? 13.552 -4.580 34.850 1.00 51.09 319 PRO A O 1
ATOM 2361 N N . ARG A 1 320 ? 14.411 -3.861 36.806 1.00 43.06 320 ARG A N 1
ATOM 2362 C CA . ARG A 1 320 ? 14.653 -2.456 36.438 1.00 43.06 320 ARG A CA 1
ATOM 2363 C C . ARG A 1 320 ? 15.897 -2.387 35.550 1.00 43.06 320 ARG A C 1
ATOM 2365 O O . ARG A 1 320 ? 17.000 -2.611 36.034 1.00 43.06 320 ARG A O 1
ATOM 2372 N N . GLY A 1 321 ? 15.718 -2.042 34.277 1.00 41.47 321 GLY A N 1
ATOM 2373 C CA . GLY A 1 321 ? 16.799 -1.662 33.367 1.00 41.47 321 GLY A CA 1
ATOM 2374 C C . GLY A 1 321 ? 16.751 -0.164 33.071 1.00 41.47 321 GLY A C 1
ATOM 2375 O O . GLY A 1 321 ? 15.725 0.348 32.628 1.00 41.47 321 GLY A O 1
ATOM 2376 N N . SER A 1 322 ? 17.850 0.535 33.341 1.00 45.75 322 SER A N 1
ATOM 2377 C CA . SER A 1 322 ? 18.048 1.959 33.051 1.00 45.75 322 SER A CA 1
ATOM 2378 C C . SER A 1 322 ? 18.121 2.227 31.537 1.00 45.75 322 SER A C 1
ATOM 2380 O O . SER A 1 322 ? 18.704 1.421 30.810 1.00 45.75 322 SER A O 1
ATOM 2382 N N . PRO A 1 323 ? 17.595 3.360 31.032 1.00 46.44 323 PRO A N 1
ATOM 2383 C CA . PRO A 1 323 ? 17.575 3.644 29.600 1.00 46.44 323 PRO A CA 1
ATOM 2384 C C . PRO A 1 323 ? 18.963 4.045 29.082 1.00 46.44 323 PRO A C 1
ATOM 2386 O O . PRO A 1 323 ? 19.497 5.109 29.405 1.00 46.44 323 PRO A O 1
ATOM 2389 N N . THR A 1 324 ? 19.539 3.205 28.224 1.00 43.94 324 THR A N 1
ATOM 2390 C CA . THR A 1 324 ? 20.720 3.541 27.424 1.00 43.94 324 THR A CA 1
ATOM 2391 C C . THR A 1 324 ? 20.307 4.496 26.301 1.00 43.94 324 THR A C 1
ATOM 2393 O O . THR A 1 324 ? 19.481 4.165 25.451 1.00 43.94 324 THR A O 1
ATOM 2396 N N . ARG A 1 325 ? 20.872 5.709 26.285 1.00 36.19 325 ARG A N 1
ATOM 2397 C CA . ARG A 1 325 ? 20.672 6.685 25.204 1.00 36.19 325 ARG A CA 1
ATOM 2398 C C . ARG A 1 325 ? 21.320 6.171 23.916 1.00 36.19 325 ARG A C 1
ATOM 2400 O O . ARG A 1 325 ? 22.539 6.235 23.767 1.00 36.19 325 ARG A O 1
ATOM 2407 N N . HIS A 1 326 ? 20.512 5.710 22.965 1.00 38.16 326 HIS A N 1
ATOM 2408 C CA . HIS A 1 326 ? 20.976 5.451 21.605 1.00 38.16 326 HIS A CA 1
ATOM 2409 C C . HIS A 1 326 ? 21.217 6.774 20.865 1.00 38.16 326 HIS A C 1
ATOM 2411 O O . HIS A 1 326 ? 20.315 7.588 20.674 1.00 38.16 326 HIS A O 1
ATOM 2417 N N . ARG A 1 327 ? 22.472 6.988 20.452 1.00 35.81 327 ARG A N 1
ATOM 2418 C CA . ARG A 1 327 ? 22.879 8.050 19.524 1.00 35.81 327 ARG A CA 1
ATOM 2419 C C . ARG A 1 327 ? 22.214 7.816 18.165 1.00 35.81 327 ARG A C 1
ATOM 2421 O O . ARG A 1 327 ? 22.446 6.786 17.536 1.00 35.81 327 ARG A O 1
ATOM 2428 N N . LEU A 1 328 ? 21.434 8.793 17.709 1.00 45.75 328 LEU A N 1
ATOM 2429 C CA . LEU A 1 328 ? 20.887 8.839 16.353 1.00 45.75 328 LEU A CA 1
ATOM 2430 C C . LEU A 1 328 ? 22.021 8.904 15.307 1.00 45.75 328 LEU A C 1
ATOM 2432 O O . LEU A 1 328 ? 23.002 9.625 15.518 1.00 45.75 328 LEU A O 1
ATOM 2436 N N . PRO A 1 329 ? 21.898 8.200 14.168 1.00 51.53 329 PRO A N 1
ATOM 2437 C CA . PRO A 1 329 ? 22.803 8.363 13.038 1.00 51.53 329 PRO A CA 1
ATOM 2438 C C . PRO A 1 329 ? 22.568 9.716 12.334 1.00 51.53 329 PRO A C 1
ATOM 2440 O O . PRO A 1 329 ? 21.451 10.239 12.345 1.00 51.53 329 PRO A O 1
ATOM 2443 N N . PRO A 1 330 ? 23.603 10.302 11.703 1.00 51.50 330 PRO A N 1
ATOM 2444 C CA . PRO A 1 330 ? 23.492 11.588 11.022 1.00 51.50 330 PRO A CA 1
ATOM 2445 C C . PRO A 1 330 ? 22.543 11.521 9.811 1.00 51.50 330 PRO A C 1
ATOM 2447 O O . PRO A 1 330 ? 22.421 10.469 9.173 1.00 51.50 330 PRO A O 1
ATOM 2450 N N . PRO A 1 331 ? 21.897 12.643 9.439 1.00 41.12 331 PRO A N 1
ATOM 2451 C CA . PRO A 1 331 ? 20.984 12.687 8.306 1.00 41.12 331 PRO A CA 1
ATOM 2452 C C . PRO A 1 331 ? 21.706 12.349 6.998 1.00 41.12 331 PRO A C 1
ATOM 2454 O O . PRO A 1 331 ? 22.763 12.897 6.670 1.00 41.12 331 PRO A O 1
ATOM 2457 N N . LEU A 1 332 ? 21.097 11.449 6.224 1.00 39.75 332 LEU A N 1
ATOM 2458 C CA . LEU A 1 332 ? 21.544 11.090 4.884 1.00 39.75 332 LEU A CA 1
ATOM 2459 C C . LEU A 1 332 ? 21.557 12.340 3.997 1.00 39.75 332 LEU A C 1
ATOM 2461 O O . LEU A 1 332 ? 20.514 12.925 3.699 1.00 39.75 332 LEU A O 1
ATOM 2465 N N . ARG A 1 333 ? 22.754 12.731 3.543 1.00 38.66 333 ARG A N 1
ATOM 2466 C CA . ARG A 1 333 ? 22.936 13.755 2.511 1.00 38.66 333 ARG A CA 1
ATOM 2467 C C . ARG A 1 333 ? 22.226 13.298 1.238 1.00 38.66 333 ARG A C 1
ATOM 2469 O O . ARG A 1 333 ? 22.721 12.442 0.509 1.00 38.66 333 ARG A O 1
ATOM 2476 N N . LEU A 1 334 ? 21.069 13.893 0.962 1.00 40.31 334 LEU A N 1
ATOM 2477 C CA . LEU A 1 334 ? 20.418 13.807 -0.337 1.00 40.31 334 LEU A CA 1
ATOM 2478 C C . LEU A 1 334 ? 21.394 14.336 -1.395 1.00 40.31 334 LEU A C 1
ATOM 2480 O O . LEU A 1 334 ? 21.794 15.502 -1.360 1.00 40.31 334 LEU A O 1
ATOM 2484 N N . CYS A 1 335 ? 21.785 13.479 -2.339 1.00 34.78 335 CYS A N 1
ATOM 2485 C CA . CYS A 1 335 ? 22.507 13.887 -3.538 1.00 34.78 335 CYS A CA 1
ATOM 2486 C C . CYS A 1 335 ? 21.609 14.811 -4.369 1.00 34.78 335 CYS A C 1
ATOM 2488 O O . CYS A 1 335 ? 20.864 14.374 -5.244 1.00 34.78 335 CYS A O 1
ATOM 2490 N N . ARG A 1 336 ? 21.689 16.113 -4.087 1.00 35.03 336 ARG A N 1
ATOM 2491 C CA . ARG A 1 336 ? 21.162 17.176 -4.938 1.00 35.03 336 ARG A CA 1
ATOM 2492 C C . ARG A 1 336 ? 21.933 17.109 -6.257 1.00 35.03 336 ARG A C 1
ATOM 2494 O O . ARG A 1 336 ? 23.125 17.406 -6.307 1.00 35.03 336 ARG A O 1
ATOM 2501 N N . ARG A 1 337 ? 21.265 16.654 -7.317 1.00 37.78 337 ARG A N 1
ATOM 2502 C CA . ARG A 1 337 ? 21.800 16.593 -8.681 1.00 37.78 337 ARG A CA 1
ATOM 2503 C C . ARG A 1 337 ? 22.067 18.031 -9.151 1.00 37.78 337 ARG A C 1
ATOM 2505 O O . ARG A 1 337 ? 21.158 18.722 -9.598 1.00 37.78 337 ARG A O 1
ATOM 2512 N N . ARG A 1 338 ? 23.306 18.503 -8.975 1.00 38.16 338 ARG A N 1
ATOM 2513 C CA . ARG A 1 338 ? 23.814 19.759 -9.546 1.00 38.16 338 ARG A CA 1
ATOM 2514 C C . ARG A 1 338 ? 23.864 19.601 -11.065 1.00 38.16 338 ARG A C 1
ATOM 2516 O O . ARG A 1 338 ? 24.742 18.919 -11.584 1.00 38.16 338 ARG A O 1
ATOM 2523 N N . TYR A 1 339 ? 22.944 20.253 -11.765 1.00 35.88 339 TYR A N 1
ATOM 2524 C CA . TYR A 1 339 ? 23.228 20.749 -13.106 1.00 35.88 339 TYR A CA 1
ATOM 2525 C C . TYR A 1 339 ? 24.200 21.921 -12.937 1.00 35.88 339 TYR A C 1
ATOM 2527 O O . TYR A 1 339 ? 23.785 23.036 -12.632 1.00 35.88 339 TYR A O 1
ATOM 2535 N N . LEU A 1 340 ? 25.503 21.651 -13.030 1.00 38.34 340 LEU A N 1
ATOM 2536 C CA . LEU A 1 340 ? 26.501 22.704 -13.188 1.00 38.34 340 LEU A CA 1
ATOM 2537 C C . LEU A 1 340 ? 26.527 23.088 -14.665 1.00 38.34 340 LEU A C 1
ATOM 2539 O O . LEU A 1 340 ? 27.078 22.376 -15.501 1.00 38.34 340 LEU A O 1
ATOM 2543 N N . ARG A 1 341 ? 25.869 24.211 -14.949 1.00 34.56 341 ARG A N 1
ATOM 2544 C CA . ARG A 1 341 ? 26.143 25.068 -16.097 1.00 34.56 341 ARG A CA 1
ATOM 2545 C C . ARG A 1 341 ? 27.541 25.648 -15.870 1.00 34.56 341 ARG A C 1
ATOM 2547 O O . ARG A 1 341 ? 27.824 26.166 -14.793 1.00 34.56 341 ARG A O 1
ATOM 2554 N N . THR A 1 342 ? 28.414 25.447 -16.843 1.00 37.72 342 THR A N 1
ATOM 2555 C CA . THR A 1 342 ? 29.757 26.019 -16.918 1.00 37.72 342 THR A CA 1
ATOM 2556 C C . THR A 1 342 ? 29.691 27.535 -16.811 1.00 37.72 342 THR A C 1
ATOM 2558 O O . THR A 1 342 ? 28.990 28.151 -17.608 1.00 37.72 342 THR A O 1
ATOM 2561 N N . ASP A 1 343 ? 30.459 28.109 -15.889 1.00 36.84 343 ASP A N 1
ATOM 2562 C CA . ASP A 1 343 ? 31.108 29.385 -16.155 1.00 36.84 343 ASP A CA 1
ATOM 2563 C C . ASP A 1 343 ? 32.468 29.462 -15.457 1.00 36.84 343 ASP A C 1
ATOM 2565 O O . ASP A 1 343 ? 32.691 28.859 -14.403 1.00 36.84 343 ASP A O 1
ATOM 2569 N N . ALA A 1 344 ? 33.396 30.111 -16.148 1.00 43.41 344 ALA A N 1
ATOM 2570 C CA . ALA A 1 344 ? 34.826 30.122 -15.898 1.00 43.41 344 ALA A CA 1
ATOM 2571 C C . ALA A 1 344 ? 35.222 31.022 -14.716 1.00 43.41 344 ALA A C 1
ATOM 2573 O O . ALA A 1 344 ? 34.581 32.032 -14.443 1.00 43.41 344 ALA A O 1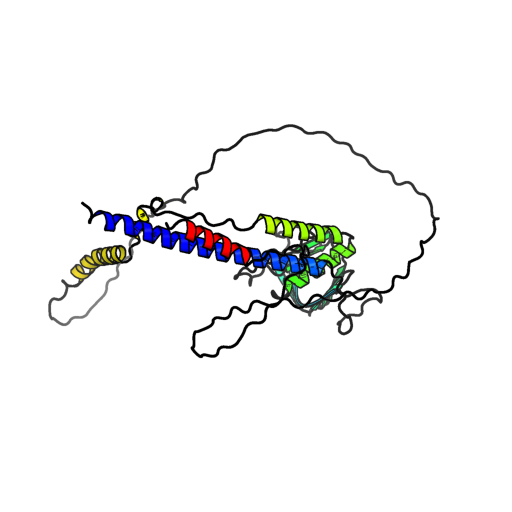
ATOM 2574 N N . GLY A 1 345 ? 36.334 30.700 -14.047 1.00 36.53 345 GLY A N 1
ATOM 2575 C CA . GLY A 1 345 ? 36.956 31.620 -13.092 1.00 36.53 345 GLY A CA 1
ATOM 2576 C C . GLY A 1 345 ? 38.004 30.972 -12.194 1.00 36.53 345 GLY A C 1
ATOM 2577 O O . GLY A 1 345 ? 37.686 30.210 -11.289 1.00 36.53 345 GLY A O 1
ATOM 2578 N N . HIS A 1 346 ? 39.268 31.289 -12.459 1.00 40.03 346 HIS A N 1
ATOM 2579 C CA . HIS A 1 346 ? 40.463 30.881 -11.724 1.00 40.03 346 HIS A CA 1
ATOM 2580 C C . HIS A 1 346 ? 40.432 31.147 -10.206 1.00 40.03 346 HIS A C 1
ATOM 2582 O O . HIS A 1 346 ? 40.147 32.263 -9.786 1.00 40.03 346 HIS A O 1
ATOM 2588 N N . ARG A 1 347 ? 40.952 30.195 -9.412 1.00 39.28 347 ARG A N 1
ATOM 2589 C CA . ARG A 1 347 ? 42.069 30.422 -8.463 1.00 39.28 347 ARG A CA 1
ATOM 2590 C C . ARG A 1 347 ? 42.614 29.101 -7.898 1.00 39.28 347 ARG A C 1
ATOM 2592 O O . ARG A 1 347 ? 41.867 28.164 -7.644 1.00 39.28 347 ARG A O 1
ATOM 2599 N N . ARG A 1 348 ? 43.945 29.046 -7.773 1.00 46.50 348 ARG A N 1
ATOM 2600 C CA . ARG A 1 348 ? 44.773 27.939 -7.256 1.00 46.50 348 ARG A CA 1
ATOM 2601 C C . ARG A 1 348 ? 44.902 27.991 -5.716 1.00 46.50 348 ARG A C 1
ATOM 2603 O O . ARG A 1 348 ? 44.573 29.014 -5.121 1.00 46.50 348 ARG A O 1
ATOM 2610 N N . ILE A 1 349 ? 45.583 26.957 -5.185 1.00 41.06 349 ILE A N 1
ATOM 2611 C CA . ILE A 1 349 ? 46.281 26.785 -3.876 1.00 41.06 349 ILE A CA 1
ATOM 2612 C C . ILE A 1 349 ? 45.469 25.946 -2.835 1.00 41.06 349 ILE A C 1
ATOM 2614 O O . ILE A 1 349 ? 44.246 26.038 -2.833 1.00 41.06 349 ILE A O 1
ATOM 2618 N N . PRO A 1 350 ? 46.084 25.109 -1.960 1.00 52.50 350 PRO A N 1
ATOM 2619 C CA . PRO A 1 350 ? 46.797 23.860 -2.238 1.00 52.50 350 PRO A CA 1
ATOM 2620 C C . PRO A 1 350 ? 46.323 22.676 -1.346 1.00 52.50 350 PRO A C 1
ATOM 2622 O O . PRO A 1 350 ? 45.473 22.785 -0.467 1.00 52.50 350 PRO A O 1
ATOM 2625 N N . THR A 1 351 ? 46.941 21.532 -1.610 1.00 44.22 351 THR A N 1
ATOM 2626 C CA . THR A 1 351 ? 46.833 20.198 -1.012 1.00 44.22 351 THR A CA 1
ATOM 2627 C C . THR A 1 351 ? 47.018 20.127 0.512 1.00 44.22 351 THR A C 1
ATOM 2629 O O . THR A 1 351 ? 48.009 20.622 1.039 1.00 44.22 351 THR A O 1
ATOM 2632 N N . ALA A 1 352 ? 46.150 19.366 1.188 1.00 34.97 352 ALA A N 1
ATOM 2633 C CA . ALA A 1 352 ? 46.472 18.691 2.445 1.00 34.97 352 ALA A CA 1
ATOM 2634 C C . ALA A 1 352 ? 45.873 17.274 2.444 1.00 34.97 352 ALA A C 1
ATOM 2636 O O . ALA A 1 352 ? 44.664 17.083 2.303 1.00 34.97 352 ALA A O 1
ATOM 2637 N N . THR A 1 353 ? 46.755 16.286 2.566 1.00 49.00 353 THR A N 1
ATOM 2638 C CA . THR A 1 353 ? 46.463 14.856 2.716 1.00 49.00 353 THR A CA 1
ATOM 2639 C C . THR A 1 353 ? 46.055 14.559 4.159 1.00 49.00 353 THR A C 1
ATOM 2641 O O . THR A 1 353 ? 46.700 15.066 5.076 1.00 49.00 353 THR A O 1
ATOM 2644 N N . PRO A 1 354 ? 45.071 13.671 4.384 1.00 52.12 354 PRO A N 1
ATOM 2645 C CA . PRO A 1 354 ? 45.232 12.736 5.491 1.00 52.12 354 PRO A CA 1
ATOM 2646 C C . PRO A 1 354 ? 44.934 11.280 5.108 1.00 52.12 354 PRO A C 1
ATOM 2648 O O . PRO A 1 354 ? 43.858 10.915 4.638 1.00 52.12 354 PRO A O 1
ATOM 2651 N N . THR A 1 355 ? 45.978 10.488 5.331 1.00 39.72 355 THR A N 1
ATOM 2652 C CA . THR A 1 355 ? 46.082 9.136 5.890 1.00 39.72 355 THR A CA 1
ATOM 2653 C C . THR A 1 355 ? 44.791 8.376 6.210 1.00 39.72 355 THR A C 1
ATOM 2655 O O . THR A 1 355 ? 43.927 8.820 6.963 1.00 39.72 355 THR A O 1
ATOM 2658 N N . ALA A 1 356 ? 44.745 7.156 5.677 1.00 48.78 356 ALA A N 1
ATOM 2659 C CA . ALA A 1 356 ? 43.750 6.123 5.911 1.00 48.78 356 ALA A CA 1
ATOM 2660 C C . ALA A 1 356 ? 43.919 5.422 7.271 1.00 48.78 356 ALA A C 1
ATOM 2662 O O . ALA A 1 356 ? 45.036 5.088 7.652 1.00 48.78 356 ALA A O 1
ATOM 2663 N N . ALA A 1 357 ? 42.803 5.087 7.922 1.00 40.12 357 ALA A N 1
ATOM 2664 C CA . ALA A 1 357 ? 42.658 3.901 8.770 1.00 40.12 357 ALA A CA 1
ATOM 2665 C C . ALA A 1 357 ? 41.168 3.643 9.057 1.00 40.12 357 ALA A C 1
ATOM 2667 O O . ALA A 1 357 ? 40.417 4.578 9.329 1.00 40.12 357 ALA A O 1
ATOM 2668 N N . GLY A 1 358 ? 40.753 2.373 9.025 1.00 31.56 358 GLY A N 1
ATOM 2669 C CA . GLY A 1 358 ? 39.476 1.926 9.595 1.00 31.56 358 GLY A CA 1
ATOM 2670 C C . GLY A 1 358 ? 38.536 1.215 8.623 1.00 31.56 358 GLY A C 1
ATOM 2671 O O . GLY A 1 358 ? 37.470 1.731 8.293 1.00 31.56 358 GLY A O 1
ATOM 2672 N N . SER A 1 359 ? 38.894 -0.002 8.205 1.00 42.91 359 SER A N 1
ATOM 2673 C CA . SER A 1 359 ? 37.923 -0.964 7.671 1.00 42.91 359 SER A CA 1
ATOM 2674 C C . SER A 1 359 ? 36.976 -1.391 8.791 1.00 42.91 359 SER A C 1
ATOM 2676 O O . SER A 1 359 ? 37.358 -2.155 9.672 1.00 42.91 359 SER A O 1
ATOM 2678 N N . SER A 1 360 ? 35.733 -0.917 8.743 1.00 36.03 360 SER A N 1
ATOM 2679 C CA . SER A 1 360 ? 34.627 -1.489 9.507 1.00 36.03 360 SER A CA 1
ATOM 2680 C C . SER A 1 360 ? 33.592 -2.022 8.521 1.00 36.03 360 SER A C 1
ATOM 2682 O O . SER A 1 360 ? 33.104 -1.292 7.652 1.00 36.03 360 SER A O 1
ATOM 2684 N N . SER A 1 361 ? 33.308 -3.321 8.621 1.00 40.81 361 SER A N 1
ATOM 2685 C CA . SER A 1 361 ? 32.304 -4.040 7.836 1.00 40.81 361 SER A CA 1
ATOM 2686 C C . SER A 1 361 ? 30.900 -3.545 8.183 1.00 40.81 361 SER A C 1
ATOM 2688 O O . SER A 1 361 ? 30.171 -4.165 8.948 1.00 40.81 361 SER A O 1
ATOM 2690 N N . ALA A 1 362 ? 30.508 -2.413 7.605 1.00 35.16 362 ALA A N 1
ATOM 2691 C CA . ALA A 1 362 ? 29.122 -1.981 7.577 1.00 35.16 362 ALA A CA 1
ATOM 2692 C C . ALA A 1 362 ? 28.396 -2.716 6.443 1.00 35.16 362 ALA A C 1
ATOM 2694 O O . ALA A 1 362 ? 28.798 -2.631 5.277 1.00 35.16 362 ALA A O 1
ATOM 2695 N N . SER A 1 363 ? 27.314 -3.417 6.787 1.00 36.44 363 SER A N 1
ATOM 2696 C CA . SER A 1 363 ? 26.330 -3.955 5.847 1.00 36.44 363 SER A CA 1
ATOM 2697 C C . SER A 1 363 ? 25.972 -2.894 4.809 1.00 36.44 363 SER A C 1
ATOM 2699 O O . SER A 1 363 ? 25.281 -1.915 5.098 1.00 36.44 363 SER A O 1
ATOM 2701 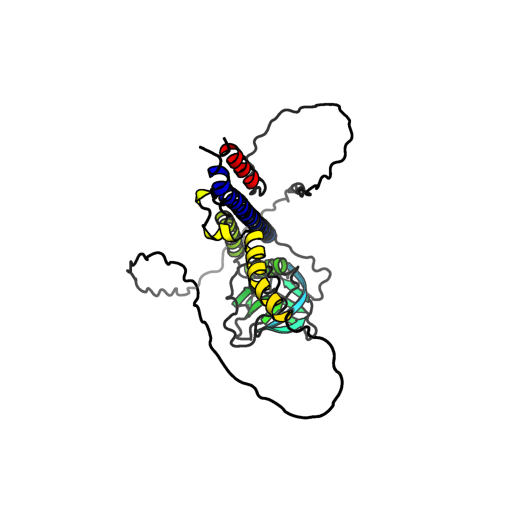N N . ARG A 1 364 ? 26.502 -3.058 3.592 1.00 39.81 364 ARG A N 1
ATOM 2702 C CA . ARG A 1 364 ? 26.333 -2.096 2.504 1.00 39.81 364 ARG A CA 1
ATOM 2703 C C . ARG A 1 364 ? 24.860 -2.060 2.123 1.00 39.81 364 ARG A C 1
ATOM 2705 O O . ARG A 1 364 ? 24.342 -3.004 1.530 1.00 39.81 364 ARG A O 1
ATOM 2712 N N . LEU A 1 365 ? 24.195 -0.948 2.432 1.00 49.09 365 LEU A N 1
ATOM 2713 C CA . LEU A 1 365 ? 22.916 -0.624 1.813 1.00 49.09 365 LEU A CA 1
ATOM 2714 C C . LEU A 1 365 ? 23.086 -0.713 0.287 1.00 49.09 365 LEU A C 1
ATOM 2716 O O . LEU A 1 365 ? 24.121 -0.267 -0.229 1.00 49.09 365 LEU A O 1
ATOM 2720 N N . PRO A 1 366 ? 22.108 -1.270 -0.447 1.00 49.88 366 PRO A N 1
ATOM 2721 C CA . PRO A 1 366 ? 22.177 -1.365 -1.897 1.00 49.88 366 PRO A CA 1
ATOM 2722 C C . PRO A 1 366 ? 22.361 0.040 -2.472 1.00 49.88 366 PRO A C 1
ATOM 2724 O O . PRO A 1 366 ? 21.450 0.864 -2.494 1.00 49.88 366 PRO A O 1
ATOM 2727 N N . THR A 1 367 ? 23.588 0.345 -2.888 1.00 54.28 367 THR A N 1
ATOM 2728 C CA . THR A 1 367 ? 23.926 1.669 -3.390 1.00 54.28 367 THR A CA 1
ATOM 2729 C C . THR A 1 367 ? 23.428 1.736 -4.827 1.00 54.28 367 THR A C 1
ATOM 2731 O O . THR A 1 367 ? 24.066 1.199 -5.733 1.00 54.28 367 THR A O 1
ATOM 2734 N N . CYS A 1 368 ? 22.296 2.406 -5.053 1.00 60.28 368 CYS A N 1
ATOM 2735 C CA . CYS A 1 368 ? 21.710 2.605 -6.387 1.00 60.28 368 CYS A CA 1
ATOM 2736 C C . CYS A 1 368 ? 22.710 3.190 -7.410 1.00 60.28 368 CYS A C 1
ATOM 2738 O O . CYS A 1 368 ? 22.562 3.001 -8.612 1.00 60.28 368 CYS A O 1
ATOM 2740 N N . ALA A 1 369 ? 23.784 3.842 -6.947 1.00 53.97 369 ALA A N 1
ATOM 2741 C CA . ALA A 1 369 ? 24.820 4.423 -7.795 1.00 53.97 369 ALA A CA 1
ATOM 2742 C C . ALA A 1 369 ? 25.815 3.411 -8.413 1.00 53.97 369 ALA A C 1
ATOM 2744 O O . ALA A 1 369 ? 26.480 3.753 -9.393 1.00 53.97 369 ALA A O 1
ATOM 2745 N N . ALA A 1 370 ? 25.952 2.192 -7.871 1.00 55.56 370 ALA A N 1
ATOM 2746 C CA . ALA A 1 370 ? 27.040 1.279 -8.250 1.00 55.56 370 ALA A CA 1
ATOM 2747 C C . ALA A 1 370 ? 26.845 0.613 -9.628 1.00 55.56 370 ALA A C 1
ATOM 2749 O O . ALA A 1 370 ? 27.812 0.435 -10.366 1.00 55.56 370 ALA A O 1
ATOM 2750 N N . GLY A 1 371 ? 25.602 0.313 -10.027 1.00 53.78 371 GLY A N 1
ATOM 2751 C CA . GLY A 1 371 ? 25.321 -0.389 -11.291 1.00 53.78 371 GLY A CA 1
ATOM 2752 C C . GLY A 1 371 ? 25.673 0.407 -12.553 1.00 53.78 371 GLY A C 1
ATOM 2753 O O . GLY A 1 371 ? 26.077 -0.167 -13.558 1.00 53.78 371 GLY A O 1
ATOM 2754 N N . SER A 1 372 ? 25.597 1.739 -12.491 1.00 54.66 372 SER A N 1
ATOM 2755 C CA . SER A 1 372 ? 25.848 2.604 -13.653 1.00 54.66 372 SER A CA 1
ATOM 2756 C C . SER A 1 372 ? 27.333 2.766 -14.015 1.00 54.66 372 SER A C 1
ATOM 2758 O O . SER A 1 372 ? 27.648 3.261 -15.097 1.00 54.66 372 SER A O 1
ATOM 2760 N N . ARG A 1 373 ? 28.260 2.421 -13.108 1.00 57.94 373 ARG A N 1
ATOM 2761 C CA . ARG A 1 373 ? 29.711 2.540 -13.346 1.00 57.94 373 ARG A CA 1
ATOM 2762 C C . ARG A 1 373 ? 30.277 1.302 -14.035 1.00 57.94 373 ARG A C 1
ATOM 2764 O O . ARG A 1 373 ? 30.794 1.441 -15.134 1.00 57.94 373 ARG A O 1
ATOM 2771 N N . ALA A 1 374 ? 30.027 0.114 -13.486 1.00 55.22 374 ALA A N 1
ATOM 2772 C CA . ALA A 1 374 ? 30.541 -1.147 -14.031 1.00 55.22 374 ALA A CA 1
ATOM 2773 C C . ALA A 1 374 ? 30.172 -1.380 -15.513 1.00 55.22 374 ALA A C 1
ATOM 2775 O O . ALA A 1 374 ? 30.968 -1.901 -16.287 1.00 55.22 374 ALA A O 1
ATOM 2776 N N . TRP A 1 375 ? 28.987 -0.939 -15.950 1.00 55.56 375 TRP A N 1
ATOM 2777 C CA . TRP A 1 375 ? 28.588 -1.071 -17.355 1.00 55.56 375 TRP A CA 1
ATOM 2778 C C . TRP A 1 375 ? 29.292 -0.067 -18.287 1.00 55.56 375 TRP A C 1
ATOM 2780 O O . TRP A 1 375 ? 29.640 -0.412 -19.417 1.00 55.56 375 TRP A O 1
ATOM 2790 N N . ARG A 1 376 ? 29.563 1.164 -17.820 1.00 57.53 376 ARG A N 1
ATOM 2791 C CA . ARG A 1 376 ? 30.345 2.155 -18.588 1.00 57.53 376 ARG A CA 1
ATOM 2792 C C . ARG A 1 376 ? 31.761 1.662 -18.867 1.00 57.53 376 ARG A C 1
ATOM 2794 O O . ARG A 1 376 ? 32.284 1.939 -19.944 1.00 57.53 376 ARG A O 1
ATOM 2801 N N . ASP A 1 377 ? 32.329 0.908 -17.936 1.00 65.44 377 ASP A N 1
ATOM 2802 C CA . ASP A 1 377 ? 33.669 0.348 -18.080 1.00 65.44 377 ASP A CA 1
ATOM 2803 C C . ASP A 1 377 ? 33.681 -0.797 -19.110 1.00 65.44 377 ASP A C 1
ATOM 2805 O O . ASP A 1 377 ? 34.570 -0.847 -19.957 1.00 65.44 377 ASP A O 1
ATOM 2809 N N . SER A 1 378 ? 32.623 -1.621 -19.172 1.00 53.81 378 SER A N 1
ATOM 2810 C CA . SER A 1 378 ? 32.497 -2.679 -20.194 1.00 53.81 378 SER A CA 1
ATOM 2811 C C . SER A 1 378 ? 32.360 -2.157 -21.638 1.00 53.81 378 SER A C 1
ATOM 2813 O O . SER A 1 378 ? 32.805 -2.809 -22.577 1.00 53.81 378 SER A O 1
ATOM 2815 N N . GLN A 1 379 ? 31.799 -0.956 -21.834 1.00 50.53 379 GLN A N 1
ATOM 2816 C CA . GLN A 1 379 ? 31.687 -0.321 -23.158 1.00 50.53 379 GLN A CA 1
ATOM 2817 C C . GLN A 1 379 ? 33.014 0.270 -23.652 1.00 50.53 379 GLN A C 1
ATOM 2819 O O . GLN A 1 379 ? 33.223 0.339 -24.859 1.00 50.53 379 GLN A O 1
ATOM 2824 N N . ARG A 1 380 ? 33.917 0.685 -22.750 1.00 62.56 380 ARG A N 1
ATOM 2825 C CA . ARG A 1 380 ? 35.264 1.131 -23.149 1.00 62.56 380 ARG A CA 1
ATOM 2826 C C . ARG A 1 380 ? 36.141 -0.031 -23.604 1.00 62.56 380 ARG A C 1
ATOM 2828 O O . ARG A 1 380 ? 36.992 0.174 -24.455 1.00 62.56 380 ARG A O 1
ATOM 2835 N N . ALA A 1 381 ? 35.915 -1.225 -23.062 1.00 57.31 381 ALA A N 1
ATOM 2836 C CA . ALA A 1 381 ? 36.710 -2.407 -23.376 1.00 57.31 381 ALA A CA 1
ATOM 2837 C C . ALA A 1 381 ? 36.342 -3.077 -24.717 1.00 57.31 381 ALA A C 1
ATOM 2839 O O . ALA A 1 381 ? 37.156 -3.805 -25.263 1.00 57.31 381 ALA A O 1
ATOM 2840 N N . GLY A 1 382 ? 35.141 -2.842 -25.262 1.00 45.78 382 GLY A N 1
ATOM 2841 C CA . GLY A 1 382 ? 34.682 -3.457 -26.520 1.00 45.78 382 GLY A CA 1
ATOM 2842 C C . GLY A 1 382 ? 34.847 -2.593 -27.777 1.00 45.78 382 GLY A C 1
ATOM 2843 O O . GLY A 1 382 ? 34.208 -2.881 -28.784 1.00 45.78 382 GLY A O 1
ATOM 2844 N N . GLY A 1 383 ? 35.602 -1.492 -27.696 1.00 42.19 383 GLY A N 1
ATOM 2845 C CA . GLY A 1 383 ? 35.747 -0.501 -28.771 1.00 42.19 383 GLY A CA 1
ATOM 2846 C C . GLY A 1 383 ? 37.135 -0.422 -29.414 1.00 42.19 383 GLY A C 1
ATOM 2847 O O . GLY A 1 383 ? 37.386 0.557 -30.113 1.00 42.19 383 GLY A O 1
ATOM 2848 N N . THR A 1 384 ? 38.021 -1.386 -29.150 1.00 41.59 384 THR A N 1
ATOM 2849 C CA . THR A 1 384 ? 39.359 -1.492 -29.761 1.00 41.59 384 THR A CA 1
ATOM 2850 C C . THR A 1 384 ? 39.398 -2.544 -30.846 1.00 41.59 384 THR A C 1
ATOM 2852 O O . THR A 1 384 ? 38.912 -3.661 -30.555 1.00 41.59 384 THR A O 1
#